Protein AF-A0A1M6LYJ9-F1 (afdb_monomer_lite)

Foldseek 3Di:
DDDDDDDDDDDDDDDDDPCPPPPDDDPQAQAPHDLVRLCVQCVVLCPPQPVVDLVSNQVSLQVSCQVPVNNCRSFHDPPAQHGNDQARDDPPYTDARWDQAQVRGIHGPVPFPDADDFDFFAPVQKDFDWDDPPDPCQVVLQVLLVQLVVLVVVLVVLVVVLVVVCVVPVNPCVPPSNVVSVVVNVVSVVSNVVSFLVSQLSLCQVCVQVCAVQADWGWTWDQDPVGDTDTDIDGHFHFDDGFPVVLAPLDDPDDLLAFSTKTAGPVLFIETEHTGAAPPDAWGKDWDDHDPGIHIHTQLELVSLVNSLVSLLVSQVVDPCVVVDDDPPPHDYSNNVSVSNVVLCVVPVVSYWYKYWYFDADPVSGTTGIMIGTTDHPDDDPDD

pLDDT: mean 85.47, std 16.88, range [29.8, 98.5]

Secondary structure (DSSP, 8-state):
----------PPPP---------S---SSSTT--HHHHHHHHHHHHTT--TTSHHHHHHHHHHHHHH-HHHHHHHB-TTT--BS-TT-EETTEEPPPEEE-TTS-EEETTTSPPPPPPEESSTTSEEEEEPPTT-TTHHHHHHHHHHHHHHHHHHHHHHHHHHHHHHHTTT-TTSHHHHHHHHHHHHHHHHHHHHHHHHHHHHHHHHHHHHSBS--EEEEEEE-TTS-EEEEEEEPPBB-SS-SGGG-TT--SSSTTS-SEEEEBTTS-EEEEEEES-TTPPPPEEEES-GGG-EEEETTSHHHHHHHHHHHHHHHHT-GGGGTSPTTS----HHHHHHHHHHHHHH-GGGEEEEEEEEEE-TTSSEEEEEEEEEE-SPPPP--

Radius of gyration: 28.2 Å; chains: 1; bounding box: 61×50×129 Å

Organism: NCBI:txid758803

InterPro domains:
  IPR049762 Polymorphic Nuclease effector domain [cd20739] (193-359)

Structure (mmCIF, N/CA/C/O backbone):
data_AF-A0A1M6LYJ9-F1
#
_entry.id   AF-A0A1M6LYJ9-F1
#
loop_
_atom_site.group_PDB
_atom_site.id
_atom_site.type_symbol
_atom_site.label_atom_id
_atom_site.label_alt_id
_atom_site.label_comp_id
_atom_site.label_asym_id
_atom_site.label_entity_id
_atom_site.label_seq_id
_atom_site.pdbx_PDB_ins_code
_atom_site.Cartn_x
_atom_site.Cartn_y
_atom_site.Cartn_z
_atom_site.occupancy
_atom_site.B_iso_or_equiv
_atom_site.auth_seq_id
_atom_site.auth_comp_id
_atom_site.auth_asym_id
_atom_site.auth_atom_id
_atom_site.pdbx_PDB_model_num
ATOM 1 N N . MET A 1 1 ? 6.926 -8.344 -94.605 1.00 39.84 1 MET A N 1
ATOM 2 C CA . MET A 1 1 ? 8.228 -9.040 -94.675 1.00 39.84 1 MET A CA 1
ATOM 3 C C . MET A 1 1 ? 8.864 -8.957 -93.295 1.00 39.84 1 MET A C 1
ATOM 5 O O . MET A 1 1 ? 8.945 -7.856 -92.773 1.00 39.84 1 MET A O 1
ATOM 9 N N . SER A 1 2 ? 9.263 -10.097 -92.735 1.00 48.41 2 SER A N 1
ATOM 10 C CA . SER A 1 2 ? 10.195 -10.261 -91.593 1.00 48.41 2 SER A CA 1
ATOM 11 C C . SER A 1 2 ? 11.446 -10.998 -92.142 1.00 48.41 2 SER A C 1
ATOM 13 O O . SER A 1 2 ? 11.318 -11.487 -93.273 1.00 48.41 2 SER A O 1
ATOM 15 N N . PRO A 1 3 ? 12.618 -11.135 -91.463 1.00 50.41 3 PRO A N 1
ATOM 16 C CA . PRO A 1 3 ? 12.962 -10.987 -90.029 1.00 50.41 3 PRO A CA 1
ATOM 17 C C . PRO A 1 3 ? 13.925 -9.777 -89.776 1.00 50.41 3 PRO A C 1
ATOM 19 O O . PRO A 1 3 ? 13.928 -8.874 -90.605 1.00 50.41 3 PRO A O 1
ATOM 22 N N . GLY A 1 4 ? 14.701 -9.614 -88.685 1.00 34.16 4 GLY A N 1
ATOM 23 C CA . GLY A 1 4 ? 15.111 -10.561 -87.629 1.00 34.16 4 GLY A CA 1
ATOM 24 C C . GLY A 1 4 ? 15.734 -9.948 -86.344 1.00 34.16 4 GLY A C 1
ATOM 25 O O . GLY A 1 4 ? 15.145 -8.999 -85.834 1.00 34.16 4 GLY A O 1
ATOM 26 N N . PRO A 1 5 ? 16.812 -10.530 -85.755 1.00 53.31 5 PRO A N 1
ATOM 27 C CA . PRO A 1 5 ? 17.154 -10.379 -84.318 1.00 53.31 5 PRO A CA 1
ATOM 28 C C . PRO A 1 5 ? 18.251 -9.302 -84.045 1.00 53.31 5 PRO A C 1
ATOM 30 O O . PRO A 1 5 ? 18.647 -8.630 -84.993 1.00 53.31 5 PRO A O 1
ATOM 33 N N . VAL A 1 6 ? 18.763 -9.008 -82.828 1.00 35.06 6 VAL A N 1
ATOM 34 C CA . VAL A 1 6 ? 19.264 -9.874 -81.719 1.00 35.06 6 VAL A CA 1
ATOM 35 C C . VAL A 1 6 ? 19.400 -9.131 -80.358 1.00 35.06 6 VAL A C 1
ATOM 37 O O . VAL A 1 6 ? 19.472 -7.908 -80.358 1.00 35.06 6 VAL A O 1
ATOM 40 N N . ASP A 1 7 ? 19.526 -9.910 -79.263 1.00 32.53 7 ASP A N 1
ATOM 41 C CA . ASP A 1 7 ? 20.160 -9.634 -77.937 1.00 32.53 7 ASP A CA 1
ATOM 42 C C . ASP A 1 7 ? 19.644 -8.475 -77.029 1.00 32.53 7 ASP A C 1
ATOM 44 O O . ASP A 1 7 ? 19.088 -7.490 -77.495 1.00 32.53 7 ASP A O 1
ATOM 48 N N . GLY A 1 8 ? 19.779 -8.491 -75.687 1.00 31.22 8 GLY A N 1
ATOM 49 C CA . GLY A 1 8 ? 20.230 -9.554 -74.767 1.00 31.22 8 GLY A CA 1
ATOM 50 C C . GLY A 1 8 ? 20.820 -9.050 -73.421 1.00 31.22 8 GLY A C 1
ATOM 51 O O . GLY A 1 8 ? 22.020 -8.819 -73.357 1.00 31.22 8 GLY A O 1
ATOM 52 N N . ALA A 1 9 ? 20.009 -9.006 -72.342 1.00 32.09 9 ALA A N 1
ATOM 53 C CA . ALA A 1 9 ? 20.392 -8.825 -70.910 1.00 32.09 9 ALA A CA 1
ATOM 54 C C . ALA A 1 9 ? 21.101 -7.497 -70.489 1.00 32.09 9 ALA A C 1
ATOM 56 O O . ALA A 1 9 ? 21.487 -6.712 -71.350 1.00 32.09 9 ALA A O 1
ATOM 57 N N . PRO A 1 10 ? 21.351 -7.236 -69.179 1.00 36.75 10 PRO A N 1
ATOM 58 C CA . PRO A 1 10 ? 20.567 -7.511 -67.960 1.00 36.75 10 PRO A CA 1
ATOM 59 C C . PRO A 1 10 ? 20.130 -6.208 -67.229 1.00 36.75 10 PRO A C 1
ATOM 61 O O . PRO A 1 10 ? 20.580 -5.113 -67.558 1.00 36.75 10 PRO A O 1
ATOM 64 N N . ALA A 1 11 ? 19.291 -6.312 -66.189 1.00 35.59 11 ALA A N 1
ATOM 65 C CA . ALA A 1 11 ? 18.981 -5.176 -65.307 1.00 35.59 11 ALA A CA 1
ATOM 66 C C . ALA A 1 11 ? 20.111 -4.931 -64.276 1.00 35.59 11 ALA A C 1
ATOM 68 O O . ALA A 1 11 ? 20.670 -5.909 -63.769 1.00 35.59 11 ALA A O 1
ATOM 69 N N . PRO A 1 12 ? 20.456 -3.671 -63.941 1.00 34.25 12 PRO A N 1
ATOM 70 C CA . PRO A 1 12 ? 21.430 -3.366 -62.897 1.00 34.25 12 PRO A CA 1
ATOM 71 C C . PRO A 1 12 ? 20.821 -3.525 -61.498 1.00 34.25 12 PRO A C 1
ATOM 73 O O . PRO A 1 12 ? 19.640 -3.253 -61.290 1.00 34.25 12 PRO A O 1
ATOM 76 N N . ALA A 1 13 ? 21.650 -3.923 -60.535 1.00 34.81 13 ALA A N 1
ATOM 77 C CA . ALA A 1 13 ? 21.296 -3.879 -59.123 1.00 34.81 13 ALA A CA 1
ATOM 78 C C . ALA A 1 13 ? 21.374 -2.437 -58.597 1.00 34.81 13 ALA A C 1
ATOM 80 O O . ALA A 1 13 ? 22.386 -1.765 -58.813 1.00 34.81 13 ALA A O 1
ATOM 81 N N . ASP A 1 14 ? 20.358 -2.003 -57.851 1.00 33.50 14 ASP A N 1
ATOM 82 C CA . ASP A 1 14 ? 20.594 -1.113 -56.715 1.00 33.50 14 ASP A CA 1
ATOM 83 C C . ASP A 1 14 ? 20.832 -1.989 -55.461 1.00 33.50 14 ASP A C 1
ATOM 85 O O . ASP A 1 14 ? 20.431 -3.152 -55.414 1.00 33.50 14 ASP A O 1
ATOM 89 N N . GLY A 1 15 ? 21.589 -1.550 -54.460 1.00 29.80 15 GLY A N 1
ATOM 90 C CA . GLY A 1 15 ? 22.169 -0.215 -54.302 1.00 29.80 15 GLY A CA 1
ATOM 91 C C . GLY A 1 15 ? 21.815 0.353 -52.939 1.00 29.80 15 GLY A C 1
ATOM 92 O O . GLY A 1 15 ? 21.165 1.387 -52.842 1.00 29.80 15 GLY A O 1
ATOM 93 N N . SER A 1 16 ? 22.253 -0.352 -51.894 1.00 35.88 16 SER A N 1
ATOM 94 C CA . SER A 1 16 ? 22.090 0.021 -50.489 1.00 35.88 16 SER A CA 1
ATOM 95 C C . SER A 1 16 ? 22.296 1.516 -50.242 1.00 35.88 16 SER A C 1
ATOM 97 O O . SER A 1 16 ? 23.393 2.027 -50.481 1.00 35.88 16 SER A O 1
ATOM 99 N N . ASN A 1 17 ? 21.296 2.185 -49.668 1.00 30.20 17 ASN A N 1
ATOM 100 C CA . ASN A 1 17 ? 21.504 3.482 -49.037 1.00 30.20 17 ASN A CA 1
ATOM 101 C C . ASN A 1 17 ? 20.705 3.582 -47.731 1.00 30.20 17 ASN A C 1
ATOM 103 O O . ASN A 1 17 ? 19.520 3.910 -47.716 1.00 30.20 17 ASN A O 1
ATOM 107 N N . THR A 1 18 ? 21.370 3.260 -46.623 1.00 38.78 18 THR A N 1
ATOM 108 C CA . THR A 1 18 ? 20.886 3.533 -45.268 1.00 38.78 18 THR A CA 1
ATOM 109 C C . THR A 1 18 ? 21.086 5.015 -44.969 1.00 38.78 18 THR A C 1
ATOM 111 O O . THR A 1 18 ? 22.150 5.411 -44.498 1.00 38.78 18 THR A O 1
ATOM 114 N N . ASP A 1 19 ? 20.071 5.829 -45.251 1.00 32.31 19 ASP A N 1
ATOM 115 C CA . ASP A 1 19 ? 20.064 7.257 -44.923 1.00 32.31 19 ASP A CA 1
ATOM 116 C C . ASP A 1 19 ? 18.793 7.615 -44.140 1.00 32.31 19 ASP A C 1
ATOM 118 O O . ASP A 1 19 ? 17.862 8.258 -44.628 1.00 32.31 19 ASP A O 1
ATOM 122 N N . SER A 1 20 ? 18.728 7.135 -42.894 1.00 37.78 20 SER A N 1
ATOM 123 C CA . SER A 1 20 ? 17.759 7.613 -41.908 1.00 37.78 20 SER A CA 1
ATOM 124 C C . SER A 1 20 ? 18.205 8.990 -41.412 1.00 37.78 20 SER A C 1
ATOM 126 O O . SER A 1 20 ? 18.775 9.118 -40.325 1.00 37.78 20 SER A O 1
ATOM 128 N N . GLY A 1 21 ? 17.986 10.007 -42.247 1.00 30.83 21 GLY A N 1
ATOM 129 C CA . GLY A 1 21 ? 18.360 11.393 -41.988 1.00 30.83 21 GLY A CA 1
ATOM 130 C C . GLY A 1 21 ? 17.771 11.912 -40.677 1.00 30.83 21 GLY A C 1
ATOM 131 O O . GLY A 1 21 ? 16.614 12.325 -40.615 1.00 30.83 21 GLY A O 1
ATOM 132 N N . TRP A 1 22 ? 18.584 11.908 -39.621 1.00 34.28 22 TRP A N 1
ATOM 133 C CA . TRP A 1 22 ? 18.224 12.417 -38.302 1.00 34.28 22 TRP A CA 1
ATOM 134 C C . TRP A 1 22 ? 18.196 13.951 -38.333 1.00 34.28 22 TRP A C 1
ATOM 136 O O . TRP A 1 22 ? 19.213 14.622 -38.142 1.00 34.28 22 TRP A O 1
ATOM 146 N N . THR A 1 23 ? 17.025 14.522 -38.626 1.00 37.47 23 THR A N 1
ATOM 147 C CA . THR A 1 23 ? 16.828 15.972 -38.752 1.00 37.47 23 THR A CA 1
ATOM 148 C C . THR A 1 23 ? 16.754 16.666 -37.391 1.00 37.47 23 THR A C 1
ATOM 150 O O . THR A 1 23 ? 15.687 17.077 -36.945 1.00 37.47 23 THR A O 1
ATOM 153 N N . GLY A 1 24 ? 17.917 16.813 -36.760 1.00 44.97 24 GLY A N 1
ATOM 154 C CA . GLY A 1 24 ? 18.304 17.978 -35.963 1.00 44.97 24 GLY A CA 1
ATOM 155 C C . GLY A 1 24 ? 17.305 18.571 -34.963 1.00 44.97 24 GLY A C 1
ATOM 156 O O . GLY A 1 24 ? 16.885 19.706 -35.140 1.00 44.97 24 GLY A O 1
ATOM 157 N N . GLU A 1 25 ? 17.111 17.902 -33.830 1.00 36.41 25 GLU A N 1
ATOM 158 C CA . GLU A 1 25 ? 17.344 18.516 -32.513 1.00 36.41 25 GLU A CA 1
ATOM 159 C C . GLU A 1 25 ? 17.826 17.409 -31.562 1.00 36.41 25 GLU A C 1
ATOM 161 O O . GLU A 1 25 ? 17.274 16.308 -31.561 1.00 36.41 25 GLU A O 1
ATOM 166 N N . ARG A 1 26 ? 18.881 17.653 -30.764 1.00 43.56 26 ARG A N 1
ATOM 167 C CA . ARG A 1 26 ? 19.238 16.702 -29.696 1.00 43.56 26 ARG A CA 1
ATOM 168 C C . ARG A 1 26 ? 18.102 16.719 -28.665 1.00 43.56 26 ARG A C 1
ATOM 170 O O . ARG A 1 26 ? 17.799 17.811 -28.177 1.00 43.56 26 ARG A O 1
ATOM 177 N N . PRO A 1 27 ? 17.497 15.569 -28.312 1.00 49.34 27 PRO A N 1
ATOM 178 C CA . PRO A 1 27 ? 16.529 15.527 -27.225 1.00 49.34 27 PRO A CA 1
ATOM 179 C C . PRO A 1 27 ? 17.189 16.055 -25.950 1.00 49.34 27 PRO A C 1
ATOM 181 O O . PRO A 1 27 ? 18.336 15.729 -25.643 1.00 49.34 27 PRO A O 1
ATOM 184 N N . LYS A 1 28 ? 16.477 16.946 -25.256 1.00 61.50 28 LYS A N 1
ATOM 185 C CA . LYS A 1 28 ? 17.015 17.725 -24.128 1.00 61.50 28 LYS A CA 1
ATOM 186 C C . LYS A 1 28 ? 17.051 16.936 -22.813 1.00 61.50 28 LYS A C 1
ATOM 188 O O . LYS A 1 28 ? 17.579 17.441 -21.835 1.00 61.50 28 LYS A O 1
ATOM 193 N N . ASN A 1 29 ? 16.478 15.735 -22.794 1.00 73.44 29 ASN A N 1
ATOM 194 C CA . ASN A 1 29 ? 16.389 14.834 -21.649 1.00 73.44 29 ASN A CA 1
ATOM 195 C C . ASN A 1 29 ? 16.351 13.367 -22.126 1.00 73.44 29 ASN A C 1
ATOM 197 O O . ASN A 1 29 ? 16.343 13.090 -23.327 1.00 73.44 29 ASN A O 1
ATOM 201 N N . GLY A 1 30 ? 16.317 12.423 -21.184 1.00 74.44 30 GLY A N 1
ATOM 202 C CA . GLY A 1 30 ? 16.333 10.981 -21.447 1.00 74.44 30 GLY A CA 1
ATOM 203 C C . GLY A 1 30 ? 15.034 10.355 -21.966 1.00 74.44 30 GLY A C 1
ATOM 204 O O . GLY A 1 30 ? 14.976 9.126 -22.095 1.00 74.44 30 GLY A O 1
ATOM 205 N N . TYR A 1 31 ? 13.990 11.147 -22.236 1.00 78.56 31 TYR A N 1
ATOM 206 C CA . TYR A 1 31 ? 12.681 10.637 -22.648 1.00 78.56 31 TYR A CA 1
ATOM 207 C C . TYR A 1 31 ? 12.724 10.014 -24.050 1.00 78.56 31 TYR A C 1
ATOM 209 O O . TYR A 1 31 ? 13.214 10.623 -24.997 1.00 78.56 31 TYR A O 1
ATOM 217 N N . GLY A 1 32 ? 12.190 8.796 -24.183 1.00 73.69 32 GLY A N 1
ATOM 218 C CA . GLY A 1 32 ? 12.145 8.064 -25.455 1.00 73.69 32 GLY A CA 1
ATOM 219 C C . GLY A 1 32 ? 13.502 7.568 -25.973 1.00 73.69 32 GLY A C 1
ATOM 220 O O . GLY A 1 32 ? 13.557 7.020 -27.068 1.00 73.69 32 GLY A O 1
ATOM 221 N N . LEU A 1 33 ? 14.587 7.746 -25.210 1.00 82.69 33 LEU A N 1
ATOM 222 C CA . LEU A 1 33 ? 15.904 7.205 -25.547 1.00 82.69 33 LEU A CA 1
ATOM 223 C C . LEU A 1 33 ? 16.028 5.724 -25.161 1.00 82.69 33 LEU A C 1
ATOM 225 O O . LEU A 1 33 ? 15.329 5.247 -24.261 1.00 82.69 33 LEU A O 1
ATOM 229 N N . SER A 1 34 ? 16.981 5.018 -25.766 1.00 84.00 34 SER A N 1
ATOM 230 C CA . SER A 1 34 ? 17.468 3.743 -25.232 1.00 84.00 34 SER A CA 1
ATOM 231 C C . SER A 1 34 ? 18.486 3.919 -24.103 1.00 84.00 34 SER A C 1
ATOM 233 O O . SER A 1 34 ? 18.966 5.028 -23.846 1.00 84.00 34 SER A O 1
ATOM 235 N N . ASN A 1 35 ? 18.844 2.822 -23.424 1.00 88.44 35 ASN A N 1
ATOM 236 C CA . ASN A 1 35 ? 19.903 2.854 -22.415 1.00 88.44 35 ASN A CA 1
ATOM 237 C C . ASN A 1 35 ? 21.251 3.261 -23.037 1.00 88.44 35 ASN A C 1
ATOM 239 O O . ASN A 1 35 ? 21.932 4.120 -22.484 1.00 88.44 35 ASN A O 1
ATOM 243 N N . GLU A 1 36 ? 21.616 2.736 -24.216 1.00 86.50 36 GLU A N 1
ATOM 244 C CA . GLU A 1 36 ? 22.877 3.119 -24.872 1.00 86.50 36 GLU A CA 1
ATOM 245 C C . GLU A 1 36 ? 22.890 4.611 -25.236 1.00 86.50 36 GLU A C 1
ATOM 247 O O . GLU A 1 36 ? 23.886 5.305 -25.027 1.00 86.50 36 GLU A O 1
ATOM 252 N N . GLN A 1 37 ? 21.761 5.144 -25.714 1.00 88.12 37 GLN A N 1
ATOM 253 C CA . GLN A 1 37 ? 21.613 6.567 -26.015 1.00 88.12 37 GLN A CA 1
ATOM 254 C C . GLN A 1 37 ? 21.705 7.447 -24.758 1.00 88.12 37 GLN A C 1
ATOM 256 O O . GLN A 1 37 ? 22.368 8.485 -24.806 1.00 88.12 37 GLN A O 1
ATOM 261 N N . ARG A 1 38 ? 21.107 7.030 -23.629 1.00 93.00 38 ARG A N 1
ATOM 262 C CA . ARG A 1 38 ? 21.256 7.709 -22.327 1.00 93.00 38 ARG A CA 1
ATOM 263 C C . ARG A 1 38 ? 22.704 7.676 -21.837 1.00 93.00 38 ARG A C 1
ATOM 265 O O . ARG A 1 38 ? 23.258 8.726 -21.530 1.00 93.00 38 ARG A O 1
ATOM 272 N N . VAL A 1 39 ? 23.356 6.513 -21.844 1.00 93.06 39 VAL A N 1
ATOM 273 C CA . VAL A 1 39 ? 24.774 6.374 -21.464 1.00 93.06 39 VAL A CA 1
ATOM 274 C C . VAL A 1 39 ? 25.677 7.233 -22.356 1.00 93.06 39 VAL A C 1
ATOM 276 O O . VAL A 1 39 ? 26.556 7.922 -21.848 1.00 93.06 39 VAL A O 1
ATOM 279 N N . ARG A 1 40 ? 25.424 7.284 -23.669 1.00 91.94 40 ARG A N 1
ATOM 280 C CA . ARG A 1 40 ? 26.175 8.123 -24.620 1.00 91.94 40 ARG A CA 1
ATOM 281 C C . ARG A 1 40 ? 25.945 9.625 -24.411 1.00 91.94 40 ARG A C 1
ATOM 283 O O . ARG A 1 40 ? 26.869 10.408 -24.619 1.00 91.94 40 ARG A O 1
ATOM 290 N N . LEU A 1 41 ? 24.739 10.038 -24.013 1.00 91.56 41 LEU A N 1
ATOM 291 C CA . LEU A 1 41 ? 24.442 11.424 -23.627 1.00 91.56 41 LEU A CA 1
ATOM 292 C C . LEU A 1 41 ? 25.160 11.798 -22.319 1.00 91.56 41 LEU A C 1
ATOM 294 O O . LEU A 1 41 ? 25.689 12.902 -22.200 1.00 91.56 41 LEU A O 1
ATOM 298 N N . ALA A 1 42 ? 25.225 10.852 -21.382 1.00 94.69 42 ALA A N 1
ATOM 299 C CA . ALA A 1 42 ? 25.859 10.996 -20.081 1.00 94.69 42 ALA A CA 1
ATOM 300 C C . ALA A 1 42 ? 27.395 10.842 -20.083 1.00 94.69 42 ALA A C 1
ATOM 302 O O . ALA A 1 42 ? 28.022 11.274 -19.117 1.00 94.69 42 ALA A O 1
ATOM 303 N N . ASP A 1 43 ? 28.014 10.277 -21.131 1.00 94.44 43 ASP A N 1
ATOM 304 C CA . ASP A 1 43 ? 29.459 9.971 -21.213 1.00 94.44 43 ASP A CA 1
ATOM 305 C C . ASP A 1 43 ? 30.392 11.041 -20.605 1.00 94.44 43 ASP A C 1
ATOM 307 O O . ASP A 1 43 ? 31.253 10.659 -19.810 1.00 94.44 43 ASP A O 1
ATOM 311 N N . PRO A 1 44 ? 30.228 12.360 -20.862 1.00 94.94 44 PRO A N 1
ATOM 312 C CA . PRO A 1 44 ? 31.103 13.383 -20.283 1.00 94.94 44 PRO A CA 1
ATOM 313 C C . PRO A 1 44 ? 31.173 13.365 -18.749 1.00 94.94 44 PRO A C 1
ATOM 315 O O . PRO A 1 44 ? 32.201 13.737 -18.188 1.00 94.94 44 PRO A O 1
ATOM 318 N N . TYR A 1 45 ? 30.102 12.919 -18.088 1.00 94.88 45 TYR A N 1
ATOM 319 C CA . TYR A 1 45 ? 29.943 12.875 -16.634 1.00 94.88 45 TYR A CA 1
ATOM 320 C C . TYR A 1 45 ? 30.183 11.472 -16.042 1.00 94.88 45 TYR A C 1
ATOM 322 O O . TYR A 1 45 ? 30.354 11.347 -14.831 1.00 94.88 45 TYR A O 1
ATOM 330 N N . LEU A 1 46 ? 30.205 10.415 -16.867 1.00 93.50 46 LEU A N 1
ATOM 331 C CA . LEU A 1 46 ? 30.375 9.015 -16.432 1.00 93.50 46 LEU A CA 1
ATOM 332 C C . LEU A 1 46 ? 31.830 8.514 -16.483 1.00 93.50 46 LEU A C 1
ATOM 334 O O . LEU A 1 46 ? 32.119 7.409 -16.023 1.00 93.50 46 LEU A O 1
ATOM 338 N N . ARG A 1 47 ? 32.754 9.303 -17.044 1.00 89.88 47 ARG A N 1
ATOM 339 C CA . ARG A 1 47 ? 34.180 8.945 -17.145 1.00 89.88 47 ARG A CA 1
ATOM 340 C C . ARG A 1 47 ? 34.799 8.708 -15.777 1.00 89.88 47 ARG A C 1
ATOM 342 O O . ARG A 1 47 ? 34.552 9.463 -14.842 1.00 89.88 47 ARG A O 1
ATOM 349 N N . ASP A 1 48 ? 35.620 7.669 -15.687 1.00 90.94 48 ASP A N 1
ATOM 350 C CA . ASP A 1 48 ? 36.329 7.289 -14.464 1.00 90.94 48 ASP A CA 1
ATOM 351 C C . ASP A 1 48 ? 35.394 6.991 -13.272 1.00 90.94 48 ASP A C 1
ATOM 353 O O . ASP A 1 48 ? 35.772 7.217 -12.126 1.00 90.94 48 ASP A O 1
ATOM 357 N N . LEU A 1 49 ? 34.163 6.519 -13.533 1.00 92.19 49 LEU A N 1
ATOM 358 C CA . LEU A 1 49 ? 33.262 5.989 -12.500 1.00 92.19 49 LEU A CA 1
ATOM 359 C C . LEU A 1 49 ? 33.931 4.846 -11.718 1.00 92.19 49 LEU A C 1
ATOM 361 O O . LEU A 1 49 ? 34.512 3.939 -12.323 1.00 92.19 49 LEU A O 1
ATOM 365 N N . ASP A 1 50 ? 33.792 4.831 -10.390 1.00 92.88 50 ASP A N 1
ATOM 366 C CA . ASP A 1 50 ? 34.267 3.708 -9.572 1.00 92.88 50 ASP A CA 1
ATOM 367 C C . ASP A 1 50 ? 33.356 2.473 -9.702 1.00 92.88 50 ASP A C 1
ATOM 369 O O . ASP A 1 50 ? 32.439 2.228 -8.916 1.00 92.88 50 ASP A O 1
ATOM 373 N N . MET A 1 51 ? 33.661 1.652 -10.704 1.00 91.38 51 MET A N 1
ATOM 374 C CA . MET A 1 51 ? 32.977 0.390 -10.997 1.00 91.38 51 MET A CA 1
ATOM 375 C C . MET A 1 51 ? 33.483 -0.798 -10.149 1.00 91.38 51 MET A C 1
ATOM 377 O O . MET A 1 51 ? 33.117 -1.938 -10.430 1.00 91.38 51 MET A O 1
ATOM 381 N N . CYS A 1 52 ? 34.330 -0.596 -9.127 1.00 90.94 52 CYS A N 1
ATOM 382 C CA . CYS A 1 52 ? 34.960 -1.710 -8.395 1.00 90.94 52 CYS A CA 1
ATOM 383 C C . CYS A 1 52 ? 33.974 -2.546 -7.561 1.00 90.94 52 CYS A C 1
ATOM 385 O O . CYS A 1 52 ? 34.273 -3.684 -7.197 1.00 90.94 52 CYS A O 1
ATOM 387 N N . SER A 1 53 ? 32.817 -1.982 -7.214 1.00 92.94 53 SER A N 1
ATOM 388 C CA . SER A 1 53 ? 31.689 -2.709 -6.634 1.00 92.94 53 SER A CA 1
ATOM 389 C C . SER A 1 53 ? 30.393 -1.935 -6.859 1.00 92.94 53 SER A C 1
ATOM 391 O O . SER A 1 53 ? 30.421 -0.711 -6.976 1.00 92.94 53 SER A O 1
ATOM 393 N N . GLY A 1 54 ? 29.242 -2.609 -6.792 1.00 87.06 54 GLY A N 1
ATOM 394 C CA . GLY A 1 54 ? 27.941 -1.933 -6.881 1.00 87.06 54 GLY A CA 1
ATOM 395 C C . GLY A 1 54 ? 27.724 -0.859 -5.806 1.00 87.06 54 GLY A C 1
ATOM 396 O O . GLY A 1 54 ? 27.005 0.104 -6.047 1.00 87.06 54 GLY A O 1
ATOM 397 N N . ARG A 1 55 ? 28.383 -0.967 -4.640 1.00 89.44 55 ARG A N 1
ATOM 398 C CA . ARG A 1 55 ? 28.350 0.080 -3.607 1.00 89.44 55 ARG A CA 1
ATOM 399 C C . ARG A 1 55 ? 29.158 1.311 -4.021 1.00 89.44 55 ARG A C 1
ATOM 401 O O . ARG A 1 55 ? 28.690 2.426 -3.816 1.00 89.44 55 ARG A O 1
ATOM 408 N N . ASN A 1 56 ? 30.352 1.108 -4.575 1.00 91.50 56 ASN A N 1
ATOM 409 C CA . ASN A 1 56 ? 31.204 2.205 -5.030 1.00 91.50 56 ASN A CA 1
ATOM 410 C C . ASN A 1 56 ? 30.562 2.922 -6.221 1.00 91.50 56 ASN A C 1
ATOM 412 O O . ASN A 1 56 ? 30.482 4.147 -6.212 1.00 91.50 56 ASN A O 1
ATOM 416 N N . PHE A 1 57 ? 30.006 2.153 -7.164 1.00 95.12 57 PHE A N 1
ATOM 417 C CA . PHE A 1 57 ? 29.268 2.685 -8.303 1.00 95.12 57 PHE A CA 1
ATOM 418 C C . PHE A 1 57 ? 28.107 3.568 -7.846 1.00 95.12 57 PHE A C 1
ATOM 420 O O . PHE A 1 57 ? 27.995 4.697 -8.308 1.00 95.12 57 PHE A O 1
ATOM 427 N N . VAL A 1 58 ? 27.266 3.091 -6.917 1.00 93.06 58 VAL A N 1
ATOM 428 C CA . VAL A 1 58 ? 26.146 3.892 -6.400 1.00 93.06 58 VAL A CA 1
ATOM 429 C C . VAL A 1 58 ? 26.649 5.170 -5.728 1.00 93.06 58 VAL A C 1
ATOM 431 O O . VAL A 1 58 ? 26.100 6.230 -6.007 1.00 93.06 58 VAL A O 1
ATOM 434 N N . GLN A 1 59 ? 27.700 5.103 -4.905 1.00 92.38 59 GLN A N 1
ATOM 435 C CA . GLN A 1 59 ? 28.263 6.286 -4.245 1.00 92.38 59 GLN A CA 1
ATOM 436 C C . GLN A 1 59 ? 28.754 7.332 -5.262 1.00 92.38 59 GLN A C 1
ATOM 438 O O . GLN A 1 59 ? 28.254 8.453 -5.266 1.00 92.38 59 GLN A O 1
ATOM 443 N N . ASP A 1 60 ? 29.669 6.958 -6.161 1.00 95.56 60 ASP A N 1
ATOM 444 C CA . ASP A 1 60 ? 30.270 7.882 -7.135 1.00 95.56 60 ASP A CA 1
ATOM 445 C C . ASP A 1 60 ? 29.235 8.386 -8.162 1.00 95.56 60 ASP A C 1
ATOM 447 O O . ASP A 1 60 ? 29.184 9.571 -8.494 1.00 95.56 60 ASP A O 1
ATOM 451 N N . PHE A 1 61 ? 28.312 7.524 -8.604 1.00 96.06 61 PHE A N 1
ATOM 452 C CA . PHE A 1 61 ? 27.200 7.939 -9.460 1.00 96.06 61 PHE A CA 1
ATOM 453 C C . PHE A 1 61 ? 26.282 8.954 -8.762 1.00 96.06 61 PHE A C 1
ATOM 455 O O . PHE A 1 61 ? 25.883 9.938 -9.386 1.00 96.06 61 PHE A O 1
ATOM 462 N N . MET A 1 62 ? 25.964 8.769 -7.475 1.00 95.38 62 MET A N 1
ATOM 463 C CA . MET A 1 62 ? 25.156 9.740 -6.731 1.00 95.38 62 MET A CA 1
ATOM 464 C C . MET A 1 62 ? 25.900 11.052 -6.481 1.00 95.38 62 MET A C 1
ATOM 466 O O . MET A 1 62 ? 25.295 12.118 -6.604 1.00 95.38 62 MET A O 1
ATOM 470 N N . ASP A 1 63 ? 27.200 11.005 -6.194 1.00 94.56 63 ASP A N 1
ATOM 471 C CA . ASP A 1 63 ? 28.025 12.208 -6.072 1.00 94.56 63 ASP A CA 1
ATOM 472 C C . ASP A 1 63 ? 28.029 12.995 -7.397 1.00 94.56 63 ASP A C 1
ATOM 474 O O . ASP A 1 63 ? 27.879 14.219 -7.398 1.00 94.56 63 ASP A O 1
ATOM 478 N N . ARG A 1 64 ? 28.065 12.312 -8.548 1.00 95.62 64 ARG A N 1
ATOM 479 C CA . ARG A 1 64 ? 27.954 12.943 -9.876 1.00 95.62 64 ARG A CA 1
ATOM 480 C C . ARG A 1 64 ? 26.561 13.493 -10.170 1.00 95.62 64 ARG A C 1
ATOM 482 O O . ARG A 1 64 ? 26.479 14.627 -10.624 1.00 95.62 64 ARG A O 1
ATOM 489 N N . VAL A 1 65 ? 25.477 12.768 -9.875 1.00 94.56 65 VAL A N 1
ATOM 490 C CA . VAL A 1 65 ? 24.091 13.270 -10.046 1.00 94.56 65 VAL A CA 1
ATOM 491 C C . VAL A 1 65 ? 23.865 14.576 -9.275 1.00 94.56 65 VAL A C 1
ATOM 493 O O . VAL A 1 65 ? 23.173 15.466 -9.761 1.00 94.56 65 VAL A O 1
ATOM 496 N N . ASN A 1 66 ? 24.483 14.723 -8.101 1.00 93.75 66 ASN A N 1
ATOM 497 C CA . ASN A 1 66 ? 24.396 15.944 -7.298 1.00 93.75 66 ASN A CA 1
ATOM 498 C C . ASN A 1 66 ? 25.216 17.125 -7.838 1.00 93.75 66 ASN A C 1
ATOM 500 O O . ASN A 1 66 ? 24.879 18.272 -7.555 1.00 93.75 66 ASN A O 1
ATOM 504 N N . ASN A 1 67 ? 26.276 16.863 -8.606 1.00 95.00 67 ASN A N 1
ATOM 505 C CA . ASN A 1 67 ? 27.136 17.897 -9.194 1.00 95.00 67 ASN A CA 1
ATOM 506 C C . ASN A 1 67 ? 26.816 18.190 -10.675 1.00 95.00 67 ASN A C 1
ATOM 508 O O . ASN A 1 67 ? 27.248 19.217 -11.203 1.00 95.00 67 ASN A O 1
ATOM 512 N N . HIS A 1 68 ? 26.057 17.314 -11.338 1.00 94.00 68 HIS A N 1
ATOM 513 C CA . HIS A 1 68 ? 25.733 17.359 -12.764 1.00 94.00 68 HIS A CA 1
ATOM 514 C C . HIS A 1 68 ? 24.238 17.057 -12.978 1.00 94.00 68 HIS A C 1
ATOM 516 O O . HIS A 1 68 ? 23.874 15.896 -13.198 1.00 94.00 68 HIS A O 1
ATOM 522 N N . PRO A 1 69 ? 23.346 18.067 -12.903 1.00 89.00 69 PRO A N 1
ATOM 523 C CA . PRO A 1 69 ? 21.905 17.867 -13.084 1.00 89.00 69 PRO A CA 1
ATOM 524 C C . PRO A 1 69 ? 21.539 17.268 -14.453 1.00 89.00 69 PRO A C 1
ATOM 526 O O . PRO A 1 69 ? 20.503 16.626 -14.581 1.00 89.00 69 PRO A O 1
ATOM 529 N N . GLU A 1 70 ? 22.411 17.363 -15.456 1.00 91.88 70 GLU A N 1
ATOM 530 C CA . GLU A 1 70 ? 22.228 16.708 -16.753 1.00 91.88 70 GLU A CA 1
ATOM 531 C C . GLU A 1 70 ? 22.164 15.170 -16.637 1.00 91.88 70 GLU A C 1
ATOM 533 O O . GLU A 1 70 ? 21.487 14.519 -17.435 1.00 91.88 70 GLU A O 1
ATOM 538 N N . LEU A 1 71 ? 22.802 14.566 -15.622 1.00 92.94 71 LEU A N 1
ATOM 539 C CA . LEU A 1 71 ? 22.635 13.141 -15.304 1.00 92.94 71 LEU A CA 1
ATOM 540 C C . LEU A 1 71 ? 21.242 12.828 -14.752 1.00 92.94 71 LEU A C 1
ATOM 542 O O . LEU A 1 71 ? 20.711 11.745 -15.019 1.00 92.94 71 LEU A O 1
ATOM 546 N N . LEU A 1 72 ? 20.646 13.764 -14.006 1.00 91.56 72 LEU A N 1
ATOM 547 C CA . LEU A 1 72 ? 19.279 13.632 -13.519 1.00 91.56 72 LEU A CA 1
ATOM 548 C C . LEU A 1 72 ? 18.315 13.595 -14.710 1.00 91.56 72 LEU A C 1
ATOM 550 O O . LEU A 1 72 ? 17.596 12.614 -14.867 1.00 91.56 72 LEU A O 1
ATOM 554 N N . ASP A 1 73 ? 18.384 14.586 -15.600 1.00 90.00 73 ASP A N 1
ATOM 555 C CA . ASP A 1 73 ? 17.526 14.670 -16.791 1.00 90.00 73 ASP A CA 1
ATOM 556 C C . ASP A 1 73 ? 17.733 13.489 -17.754 1.00 90.00 73 ASP A C 1
ATOM 558 O O . ASP A 1 73 ? 16.794 13.038 -18.424 1.00 90.00 73 ASP A O 1
ATOM 562 N N . THR A 1 74 ? 18.961 12.963 -17.821 1.00 93.31 74 THR A N 1
ATOM 563 C CA . THR A 1 74 ? 19.315 11.830 -18.684 1.00 93.31 74 THR A CA 1
ATOM 564 C C . THR A 1 74 ? 18.739 10.510 -18.185 1.00 93.31 74 THR A C 1
ATOM 566 O O . THR A 1 74 ? 18.247 9.744 -19.005 1.00 93.31 74 THR A O 1
ATOM 569 N N . PHE A 1 75 ? 18.760 10.216 -16.881 1.00 93.81 75 PHE A N 1
ATOM 570 C CA . PHE A 1 75 ? 18.343 8.904 -16.355 1.00 93.81 75 PHE A CA 1
ATOM 571 C C . PHE A 1 75 ? 17.006 8.904 -15.599 1.00 93.81 75 PHE A C 1
ATOM 573 O O . PHE A 1 75 ? 16.424 7.835 -15.391 1.00 93.81 75 PHE A O 1
ATOM 580 N N . TYR A 1 76 ? 16.481 10.072 -15.227 1.00 93.88 76 TYR A N 1
ATOM 581 C CA . TYR A 1 76 ? 15.314 10.207 -14.360 1.00 93.88 76 TYR A CA 1
ATOM 582 C C . TYR A 1 76 ? 14.266 11.184 -14.899 1.00 93.88 76 TYR A C 1
ATOM 584 O O . TYR A 1 76 ? 14.544 12.145 -15.611 1.00 93.88 76 TYR A O 1
ATOM 592 N N . LYS A 1 77 ? 13.022 10.916 -14.510 1.00 85.44 77 LYS A N 1
ATOM 593 C CA . LYS A 1 77 ? 11.842 11.734 -14.762 1.00 85.44 77 LYS A CA 1
ATOM 594 C C . LYS A 1 77 ? 11.875 12.957 -13.854 1.00 85.44 77 LYS A C 1
ATOM 596 O O . LYS A 1 77 ? 12.038 12.836 -12.634 1.00 85.44 77 LYS A O 1
ATOM 601 N N . GLU A 1 78 ? 11.673 14.119 -14.466 1.00 77.00 78 GLU A N 1
ATOM 602 C CA . GLU A 1 78 ? 11.615 15.407 -13.781 1.00 77.00 78 GLU A CA 1
ATOM 603 C C . GLU A 1 78 ? 10.600 15.380 -12.620 1.00 77.00 78 GLU A C 1
ATOM 605 O O . GLU A 1 78 ? 9.530 14.771 -12.703 1.00 77.00 78 GLU A O 1
ATOM 610 N N . GLY A 1 79 ? 10.958 16.019 -11.505 1.00 65.69 79 GLY A N 1
ATOM 611 C CA . GLY A 1 79 ? 10.071 16.243 -10.361 1.00 65.69 79 GLY A CA 1
ATOM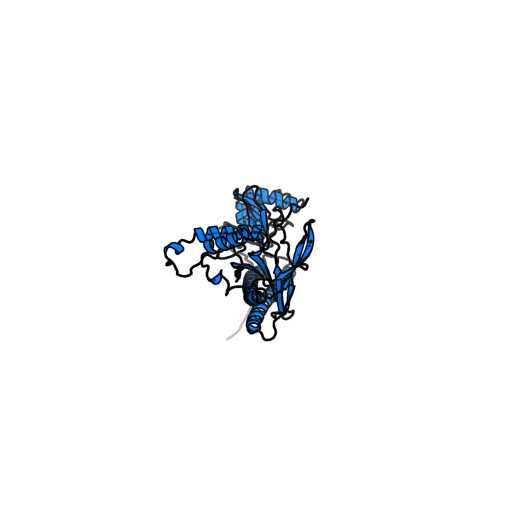 612 C C . GLY A 1 79 ? 9.817 15.057 -9.419 1.00 65.69 79 GLY A C 1
ATOM 613 O O . GLY A 1 79 ? 9.287 15.291 -8.336 1.00 65.69 79 GLY A O 1
ATOM 614 N N . ASN A 1 80 ? 10.176 13.808 -9.759 1.00 70.25 80 ASN A N 1
ATOM 615 C CA . ASN A 1 80 ? 9.924 12.667 -8.855 1.00 70.25 80 ASN A CA 1
ATOM 616 C C . ASN A 1 80 ? 11.044 11.618 -8.715 1.00 70.25 80 ASN A C 1
ATOM 618 O O . ASN A 1 80 ? 10.898 10.699 -7.907 1.00 70.25 80 ASN A O 1
ATOM 622 N N . GLY A 1 81 ? 12.150 11.720 -9.463 1.00 80.50 81 GLY A N 1
ATOM 623 C CA . GLY A 1 81 ? 13.288 10.794 -9.329 1.00 80.50 81 GLY A CA 1
ATOM 624 C C . GLY A 1 81 ? 12.997 9.347 -9.744 1.00 80.50 81 GLY A C 1
ATOM 625 O O . GLY A 1 81 ? 13.772 8.439 -9.435 1.00 80.50 81 GLY A O 1
ATOM 626 N N . SER A 1 82 ? 11.883 9.094 -10.435 1.00 84.31 82 SER A N 1
ATOM 627 C CA . SER A 1 82 ? 11.638 7.804 -11.084 1.00 84.31 82 SER A CA 1
ATOM 628 C C . SER A 1 82 ? 12.564 7.668 -12.282 1.00 84.31 82 SER A C 1
ATOM 630 O O . SER A 1 82 ? 12.728 8.623 -13.028 1.00 84.31 82 SER A O 1
ATOM 632 N N . LYS A 1 83 ? 13.136 6.489 -12.521 1.00 89.06 83 LYS A N 1
ATOM 633 C CA . LYS A 1 83 ? 13.975 6.263 -13.708 1.00 89.06 83 LYS A CA 1
ATOM 634 C C . LYS A 1 83 ? 13.170 6.381 -15.009 1.00 89.06 83 LYS A C 1
ATOM 636 O O . LYS A 1 83 ? 11.959 6.127 -15.002 1.00 89.06 83 LYS A O 1
ATOM 641 N N . TRP A 1 84 ? 13.828 6.714 -16.123 1.00 83.69 84 TRP A N 1
ATOM 642 C CA . TRP A 1 84 ? 13.218 6.586 -17.453 1.00 83.69 84 TRP A CA 1
ATOM 643 C C . TRP A 1 84 ? 12.924 5.117 -17.780 1.00 83.69 84 TRP A C 1
ATOM 645 O O . TRP A 1 84 ? 11.776 4.821 -18.114 1.00 83.69 84 TRP A O 1
ATOM 655 N N . SER A 1 85 ? 13.886 4.206 -17.566 1.00 82.50 85 SER A N 1
ATOM 656 C CA . SER A 1 85 ? 13.665 2.752 -17.587 1.00 82.50 85 SER A CA 1
ATOM 657 C C . SER A 1 85 ? 14.054 2.074 -16.267 1.00 82.50 85 SER A C 1
ATOM 659 O O . SER A 1 85 ? 14.982 2.484 -15.566 1.00 82.50 85 SER A O 1
ATOM 661 N N . ALA A 1 86 ? 13.352 0.993 -15.914 1.00 80.00 86 ALA A N 1
ATOM 662 C CA . ALA A 1 86 ? 13.752 0.113 -14.815 1.00 80.00 86 ALA A CA 1
ATOM 663 C C . ALA A 1 86 ? 15.084 -0.601 -15.109 1.00 80.00 86 ALA A C 1
ATOM 665 O O . ALA A 1 86 ? 15.873 -0.807 -14.181 1.00 80.00 86 ALA A O 1
ATOM 666 N N . ASP A 1 87 ? 15.337 -0.874 -16.389 1.00 81.94 87 ASP A N 1
ATOM 667 C CA . ASP A 1 87 ? 16.387 -1.758 -16.894 1.00 81.94 87 ASP A CA 1
ATOM 668 C C . ASP A 1 87 ? 17.653 -0.989 -17.344 1.00 81.94 87 ASP A C 1
ATOM 670 O O . ASP A 1 87 ? 18.609 -1.596 -17.815 1.00 81.94 87 ASP A O 1
ATOM 674 N N . ASP A 1 88 ? 17.699 0.342 -17.159 1.00 88.19 88 ASP A N 1
ATOM 675 C CA . ASP A 1 88 ? 18.901 1.151 -17.431 1.00 88.19 88 ASP A CA 1
ATOM 676 C C . ASP A 1 88 ? 20.099 0.695 -16.571 1.00 88.19 88 ASP A C 1
ATOM 678 O O . ASP A 1 88 ? 19.991 0.609 -15.336 1.00 88.19 88 ASP A O 1
ATOM 682 N N . VAL A 1 89 ? 21.249 0.483 -17.223 1.00 91.44 89 VAL A N 1
ATOM 683 C CA . VAL A 1 89 ? 22.528 0.042 -16.636 1.00 91.44 89 VAL A CA 1
ATOM 684 C C . VAL A 1 89 ? 23.707 0.871 -17.156 1.00 91.44 89 VAL A C 1
ATOM 686 O O . VAL A 1 89 ? 23.742 1.260 -18.323 1.00 91.44 89 VAL A O 1
ATOM 689 N N . ILE A 1 90 ? 24.718 1.073 -16.310 1.00 92.50 90 ILE A N 1
ATOM 690 C CA . ILE A 1 90 ? 26.059 1.522 -16.708 1.00 92.50 90 ILE A CA 1
ATOM 691 C C . ILE A 1 90 ? 27.013 0.364 -16.420 1.00 92.50 90 ILE A C 1
ATOM 693 O O . ILE A 1 90 ? 27.107 -0.100 -15.284 1.00 92.50 90 ILE A O 1
ATOM 697 N N . GLY A 1 91 ? 27.706 -0.132 -17.448 1.00 90.31 91 GLY A N 1
ATOM 698 C CA . GLY A 1 91 ? 28.482 -1.369 -17.333 1.00 90.31 91 GLY A CA 1
ATOM 699 C C . GLY A 1 91 ? 27.590 -2.534 -16.891 1.00 90.31 91 GLY A C 1
ATOM 700 O O . GLY A 1 91 ? 26.624 -2.861 -17.572 1.00 90.31 91 GLY A O 1
ATOM 701 N N . GLU A 1 92 ? 27.903 -3.136 -15.743 1.00 89.12 92 GLU A N 1
ATOM 702 C CA . GLU A 1 92 ? 27.116 -4.219 -15.131 1.00 89.12 92 GLU A CA 1
ATOM 703 C C . GLU A 1 92 ? 26.116 -3.751 -14.053 1.00 89.12 92 GLU A C 1
ATOM 705 O O . GLU A 1 92 ? 25.333 -4.558 -13.550 1.00 89.12 92 GLU A O 1
ATOM 710 N N . TYR A 1 93 ? 26.117 -2.465 -13.678 1.00 94.19 93 TYR A N 1
ATOM 711 C CA . TYR A 1 93 ? 25.318 -1.961 -12.559 1.00 94.19 93 TYR A CA 1
ATOM 712 C C . TYR A 1 93 ? 24.079 -1.196 -13.023 1.00 94.19 93 TYR A C 1
ATOM 714 O O . TYR A 1 93 ? 24.153 -0.252 -13.810 1.00 94.19 93 TYR A O 1
ATOM 722 N N . GLY A 1 94 ? 22.921 -1.576 -12.482 1.00 92.06 94 GLY A N 1
ATOM 723 C CA . GLY A 1 94 ? 21.665 -0.864 -12.704 1.00 92.06 94 GLY A CA 1
ATOM 724 C C . GLY A 1 94 ? 21.667 0.523 -12.074 1.00 92.06 94 GLY A C 1
ATOM 725 O O . GLY A 1 94 ? 22.064 0.685 -10.920 1.00 92.06 94 GLY A O 1
ATOM 726 N N . ILE A 1 95 ? 21.150 1.511 -12.811 1.00 95.06 95 ILE A N 1
ATOM 727 C CA . ILE A 1 95 ? 20.944 2.873 -12.306 1.00 95.06 95 ILE A CA 1
ATOM 728 C C . ILE A 1 95 ? 20.130 2.805 -10.995 1.00 95.06 95 ILE A C 1
ATOM 730 O O . ILE A 1 95 ? 19.072 2.150 -10.987 1.00 95.06 95 ILE A O 1
ATOM 734 N N . PRO A 1 96 ? 20.584 3.440 -9.894 1.00 93.44 96 PRO A N 1
ATOM 735 C CA . PRO A 1 96 ? 19.908 3.358 -8.603 1.00 93.44 96 PRO A CA 1
ATOM 736 C C . PRO A 1 96 ? 18.508 3.983 -8.649 1.00 93.44 96 PRO A C 1
ATOM 738 O O . PRO A 1 96 ? 18.213 4.868 -9.443 1.00 93.44 96 PRO A O 1
ATOM 741 N N . LYS A 1 97 ? 17.608 3.552 -7.759 1.00 91.19 97 LYS A N 1
ATOM 742 C CA . LYS A 1 97 ? 16.386 4.326 -7.477 1.00 91.19 97 LYS A CA 1
ATOM 743 C C . LYS A 1 97 ? 16.777 5.463 -6.541 1.00 91.19 97 LYS A C 1
ATOM 745 O O . LYS A 1 97 ? 17.372 5.173 -5.506 1.00 91.19 97 LYS A O 1
ATOM 750 N N . ILE A 1 98 ? 16.421 6.704 -6.857 1.00 91.06 98 ILE A N 1
ATOM 751 C CA . ILE A 1 98 ? 16.832 7.883 -6.077 1.00 91.06 98 ILE A CA 1
ATOM 752 C C . ILE A 1 98 ? 15.654 8.578 -5.402 1.00 91.06 98 ILE A C 1
ATOM 754 O O . ILE A 1 98 ? 14.492 8.329 -5.721 1.00 91.06 98 ILE A O 1
ATOM 758 N N . GLU A 1 99 ? 15.966 9.444 -4.447 1.00 86.44 99 GLU A N 1
ATOM 759 C CA . GLU A 1 99 ? 15.021 10.310 -3.750 1.00 86.44 99 GLU A CA 1
ATOM 760 C C . GLU A 1 99 ? 15.691 11.651 -3.441 1.00 86.44 99 GLU A C 1
ATOM 762 O O . GLU A 1 99 ? 16.865 11.672 -3.066 1.00 86.44 99 GLU A O 1
ATOM 767 N N . GLN A 1 100 ? 14.968 12.760 -3.616 1.00 87.00 100 GLN A N 1
ATOM 768 C CA . GLN A 1 100 ? 15.493 14.093 -3.318 1.00 87.00 100 GLN A CA 1
ATOM 769 C C . GLN A 1 100 ? 15.327 14.386 -1.828 1.00 87.00 100 GLN A C 1
ATOM 771 O O . GLN A 1 100 ? 14.200 14.392 -1.331 1.00 87.00 100 GLN A O 1
ATOM 776 N N . LEU A 1 101 ? 16.429 14.610 -1.120 1.00 82.56 101 LEU A N 1
ATOM 777 C CA . LEU A 1 101 ? 16.468 15.088 0.258 1.00 82.56 101 LEU A CA 1
ATOM 778 C C . LEU A 1 101 ? 15.957 16.537 0.333 1.00 82.56 101 LEU A C 1
ATOM 780 O O . LEU A 1 101 ? 15.900 17.262 -0.661 1.00 82.56 101 LEU A O 1
ATOM 784 N N . SER A 1 102 ? 15.605 16.998 1.531 1.00 76.31 102 SER A N 1
ATOM 785 C CA . SER A 1 102 ? 15.066 18.355 1.719 1.00 76.31 102 SER A CA 1
ATOM 786 C C . SER A 1 102 ? 16.041 19.506 1.440 1.00 76.31 102 SER A C 1
ATOM 788 O O . SER A 1 102 ? 15.603 20.647 1.330 1.00 76.31 102 SER A O 1
ATOM 790 N N . ASP A 1 103 ? 17.347 19.238 1.390 1.00 81.62 103 ASP A N 1
ATOM 791 C CA . ASP A 1 103 ? 18.374 20.216 1.000 1.00 81.62 103 ASP A CA 1
ATOM 792 C C . ASP A 1 103 ? 18.503 20.366 -0.531 1.00 81.62 103 ASP A C 1
ATOM 794 O O . ASP A 1 103 ? 19.281 21.188 -1.012 1.00 81.62 103 ASP A O 1
ATOM 798 N N . GLY A 1 104 ? 17.715 19.599 -1.295 1.00 84.56 104 GLY A N 1
ATOM 799 C CA . GLY A 1 104 ? 17.711 19.575 -2.754 1.00 84.56 104 GLY A CA 1
ATOM 800 C C . GLY A 1 104 ? 18.637 18.521 -3.366 1.00 84.56 104 GLY A C 1
ATOM 801 O O . GLY A 1 104 ? 18.531 18.279 -4.570 1.00 84.56 104 GLY A O 1
ATOM 802 N N . THR A 1 105 ? 19.495 17.870 -2.574 1.00 89.31 105 THR A N 1
ATOM 803 C CA . THR A 1 105 ? 20.383 16.797 -3.045 1.00 89.31 105 THR A CA 1
ATOM 804 C C . THR A 1 105 ? 19.621 15.492 -3.272 1.00 89.31 105 THR A C 1
ATOM 806 O O . THR A 1 105 ? 18.559 15.258 -2.702 1.00 89.31 105 THR A O 1
ATOM 809 N N . TRP A 1 106 ? 20.153 14.609 -4.109 1.00 91.12 106 TRP A N 1
ATOM 810 C CA . TRP A 1 106 ? 19.616 13.282 -4.388 1.00 91.12 106 TRP A CA 1
ATOM 811 C C . TRP A 1 106 ? 20.423 12.206 -3.663 1.00 91.12 106 TRP A C 1
ATOM 813 O O . TRP A 1 106 ? 21.653 12.230 -3.665 1.00 91.12 106 TRP A O 1
ATOM 823 N N . ARG A 1 107 ? 19.742 11.203 -3.103 1.00 90.31 107 ARG A N 1
ATOM 824 C CA . ARG A 1 107 ? 20.365 10.012 -2.501 1.00 90.31 107 ARG A CA 1
ATOM 825 C C . ARG A 1 107 ? 19.768 8.736 -3.088 1.00 90.31 107 ARG A C 1
ATOM 827 O O . ARG A 1 107 ? 18.587 8.707 -3.434 1.00 90.31 107 ARG A O 1
ATOM 834 N N . ALA A 1 108 ? 20.555 7.665 -3.177 1.00 90.75 108 ALA A N 1
ATOM 835 C CA . ALA A 1 108 ? 20.030 6.361 -3.555 1.00 90.75 108 ALA A CA 1
ATOM 836 C C . ALA A 1 108 ? 19.144 5.780 -2.436 1.00 90.75 108 ALA A C 1
ATOM 838 O O . ALA A 1 108 ? 19.488 5.796 -1.254 1.00 90.75 108 ALA A O 1
ATOM 839 N N . LYS A 1 109 ? 17.996 5.202 -2.807 1.00 84.25 109 LYS A N 1
ATOM 840 C CA . LYS A 1 109 ? 17.039 4.574 -1.877 1.00 84.25 109 LYS A CA 1
ATOM 841 C C . LYS A 1 109 ? 17.593 3.330 -1.170 1.00 84.25 109 LYS A C 1
ATOM 843 O O . LYS A 1 109 ? 16.972 2.877 -0.210 1.00 84.25 109 LYS A O 1
ATOM 848 N N . SER A 1 110 ? 18.719 2.788 -1.640 1.00 81.81 110 SER A N 1
ATOM 849 C CA . SER A 1 110 ? 19.510 1.740 -0.975 1.00 81.81 110 SER A CA 1
ATOM 850 C C . SER A 1 110 ? 20.209 2.232 0.291 1.00 81.81 110 SER A C 1
ATOM 852 O O . SER A 1 110 ? 20.401 1.450 1.218 1.00 81.81 110 SER A O 1
ATOM 854 N N . ASP A 1 111 ? 20.567 3.516 0.324 1.00 82.12 111 ASP A N 1
ATOM 855 C CA . ASP A 1 111 ? 21.369 4.118 1.394 1.00 82.12 111 ASP A CA 1
ATOM 856 C C . ASP A 1 111 ? 20.471 4.766 2.457 1.00 82.12 111 ASP A C 1
ATOM 858 O O . ASP A 1 111 ? 20.912 5.094 3.558 1.00 82.12 111 ASP A O 1
ATOM 862 N N . LEU A 1 112 ? 19.183 4.927 2.138 1.00 73.75 112 LEU A N 1
ATOM 863 C CA . LEU A 1 112 ? 18.154 5.235 3.119 1.00 73.75 112 LEU A CA 1
ATOM 864 C C . LEU A 1 112 ? 17.934 4.016 4.029 1.00 73.75 112 LEU A C 1
ATOM 866 O O . LEU A 1 112 ? 17.825 2.892 3.526 1.00 73.75 112 LEU A O 1
ATOM 870 N N . PRO A 1 113 ? 17.789 4.209 5.355 1.00 73.88 113 PRO A N 1
ATOM 871 C CA . PRO A 1 113 ? 17.473 3.113 6.258 1.00 73.88 113 PRO A CA 1
ATOM 872 C C . PRO A 1 113 ? 16.198 2.401 5.790 1.00 73.88 113 PRO A C 1
ATOM 874 O O . PRO A 1 113 ? 15.211 3.034 5.399 1.00 73.88 113 PRO A O 1
ATOM 877 N N . THR A 1 114 ? 16.227 1.065 5.820 1.00 78.81 114 THR A N 1
ATOM 878 C CA . THR A 1 114 ? 15.047 0.253 5.496 1.00 78.81 114 THR A CA 1
ATOM 879 C C . THR A 1 114 ? 13.913 0.661 6.439 1.00 78.81 114 THR A C 1
ATOM 881 O O . THR A 1 114 ? 14.141 0.679 7.652 1.00 78.81 114 THR A O 1
ATOM 884 N N . PRO A 1 115 ? 12.715 1.006 5.928 1.00 83.06 115 PRO A N 1
ATOM 885 C CA . PRO A 1 115 ? 11.621 1.429 6.789 1.00 83.06 115 PRO A CA 1
ATOM 886 C C . PRO A 1 115 ? 11.282 0.319 7.792 1.00 83.06 115 PRO A C 1
ATOM 888 O O . PRO A 1 115 ? 11.351 -0.867 7.442 1.00 83.06 115 PRO A O 1
ATOM 891 N N . PRO A 1 116 ? 10.906 0.665 9.036 1.00 85.81 116 PRO A N 1
ATOM 892 C CA . PRO A 1 116 ? 10.498 -0.334 10.008 1.00 85.81 116 PRO A CA 1
ATOM 893 C C . PRO A 1 116 ? 9.308 -1.115 9.450 1.00 85.81 116 PRO A C 1
ATOM 895 O O . PRO A 1 116 ? 8.345 -0.530 8.945 1.00 85.81 116 PRO A O 1
ATOM 898 N N . LYS A 1 117 ? 9.369 -2.445 9.542 1.00 90.06 117 LYS A N 1
ATOM 899 C CA . LYS A 1 117 ? 8.203 -3.288 9.264 1.00 90.06 117 LYS A CA 1
ATOM 900 C C . LYS A 1 117 ? 7.134 -3.025 10.340 1.00 90.06 117 LYS A C 1
ATOM 902 O O . LYS A 1 117 ? 7.508 -2.777 11.498 1.00 90.06 117 LYS A O 1
ATOM 907 N N . PRO A 1 118 ? 5.839 -3.058 9.987 1.00 93.06 118 PRO A N 1
ATOM 908 C CA . PRO A 1 118 ? 4.785 -3.043 10.988 1.00 93.06 118 PRO A CA 1
ATOM 909 C C . PRO A 1 118 ? 4.887 -4.297 11.857 1.00 93.06 118 PRO A C 1
ATOM 911 O O . PRO A 1 118 ? 5.283 -5.370 11.386 1.00 93.06 118 PRO A O 1
ATOM 914 N N . ASP A 1 119 ? 4.556 -4.128 13.130 1.00 94.19 119 ASP A N 1
ATOM 915 C CA . ASP A 1 119 ? 4.278 -5.243 14.026 1.00 94.19 119 ASP A CA 1
ATOM 916 C C . ASP A 1 119 ? 2.752 -5.464 14.040 1.00 94.19 119 ASP A C 1
ATOM 918 O O . ASP A 1 119 ? 1.987 -4.612 13.584 1.00 94.19 119 ASP A O 1
ATOM 922 N N . TYR A 1 120 ? 2.308 -6.639 14.480 1.00 95.69 120 TYR A N 1
ATOM 923 C CA . TYR A 1 120 ? 0.905 -7.052 14.409 1.00 95.69 120 TYR A CA 1
ATOM 924 C C . TYR A 1 120 ? 0.426 -7.482 15.787 1.00 95.69 120 TYR A C 1
ATOM 926 O O . TYR A 1 120 ? 1.141 -8.200 16.495 1.00 95.69 120 TYR A O 1
ATOM 934 N N . LEU A 1 121 ? -0.809 -7.103 16.111 1.00 95.50 121 LEU A N 1
ATOM 935 C CA . LEU A 1 121 ? -1.499 -7.573 17.304 1.00 95.50 121 LEU A CA 1
ATOM 936 C C . LEU A 1 121 ? -1.849 -9.062 17.174 1.00 95.50 121 LEU A C 1
ATOM 938 O O . LEU A 1 121 ? -1.696 -9.803 18.138 1.00 95.50 121 LEU A O 1
ATOM 942 N N . LEU A 1 122 ? -2.247 -9.542 15.991 1.00 96.19 122 LEU A N 1
ATOM 943 C CA . LEU A 1 122 ? -2.587 -10.959 15.802 1.00 96.19 122 LEU A CA 1
ATOM 944 C C . LEU A 1 122 ? -1.348 -11.874 15.957 1.00 96.19 122 LEU A C 1
ATOM 946 O O . LEU A 1 122 ? -0.282 -11.563 15.411 1.00 96.19 122 LEU A O 1
ATOM 950 N N . PRO A 1 123 ? -1.453 -13.035 16.640 1.00 92.94 123 PRO A N 1
ATOM 951 C CA . PRO A 1 123 ? -0.320 -13.926 16.899 1.00 92.94 123 PRO A CA 1
ATOM 952 C C . PRO A 1 123 ? 0.327 -14.471 15.624 1.00 92.94 123 PRO A C 1
ATOM 954 O O . PRO A 1 123 ? 1.556 -14.506 15.545 1.00 92.94 123 PRO A O 1
ATOM 957 N N . ASP A 1 124 ? -0.479 -14.800 14.617 1.00 93.25 124 ASP A N 1
ATOM 958 C CA . ASP A 1 124 ? -0.032 -15.269 13.302 1.00 93.25 124 ASP A CA 1
ATOM 959 C C . ASP A 1 124 ? 0.082 -14.127 12.273 1.00 93.25 124 ASP A C 1
ATOM 961 O O . ASP A 1 124 ? 0.286 -14.361 11.083 1.00 93.25 124 ASP A O 1
ATOM 965 N N . LYS A 1 125 ? 0.006 -12.868 12.742 1.00 93.38 125 LYS A N 1
ATOM 966 C CA . LYS A 1 125 ? -0.079 -11.600 11.984 1.00 93.38 125 LYS A CA 1
ATOM 967 C C . LYS A 1 125 ? -1.367 -11.418 11.187 1.00 93.38 125 LYS A C 1
ATOM 969 O O . LYS A 1 125 ? -1.878 -10.304 11.133 1.00 93.38 125 LYS A O 1
ATOM 974 N N . GLN A 1 126 ? -1.877 -12.490 10.592 1.00 95.00 126 GLN A N 1
ATOM 975 C CA . GLN A 1 126 ? -3.042 -12.484 9.720 1.00 95.00 126 GLN A CA 1
ATOM 976 C C . GLN A 1 126 ? -4.005 -13.629 10.064 1.00 95.00 126 GLN A C 1
ATOM 978 O O . GLN A 1 126 ? -3.573 -14.730 10.399 1.00 95.00 126 GLN A O 1
ATOM 983 N N . GLU A 1 127 ? -5.304 -13.378 9.926 1.00 95.94 127 GLU A N 1
ATOM 984 C CA . GLU A 1 127 ? -6.385 -14.364 9.986 1.00 95.94 127 GLU A CA 1
ATOM 985 C C . GLU A 1 127 ? -7.020 -14.513 8.593 1.00 95.94 127 GLU A C 1
ATOM 987 O O . GLU A 1 127 ? -7.206 -13.530 7.872 1.00 95.94 127 GLU A O 1
ATOM 992 N N . LEU A 1 128 ? -7.338 -15.747 8.190 1.00 97.06 128 LEU A N 1
ATOM 993 C CA . LEU A 1 128 ? -7.942 -16.037 6.887 1.00 97.06 128 LEU A CA 1
ATOM 994 C C . LEU A 1 128 ? -9.460 -16.172 7.003 1.00 97.06 128 LEU A C 1
ATOM 996 O O . LEU A 1 128 ? -9.969 -17.089 7.646 1.00 97.06 128 LEU A O 1
ATOM 1000 N N . PHE A 1 129 ? -10.169 -15.306 6.290 1.00 96.50 129 PHE A N 1
ATOM 1001 C CA . PHE A 1 129 ? -11.615 -15.344 6.132 1.00 96.50 129 PHE A CA 1
ATOM 1002 C C . PHE A 1 129 ? -11.921 -15.980 4.770 1.00 96.50 129 PHE A C 1
ATOM 1004 O O . PHE A 1 129 ? -11.505 -15.440 3.741 1.00 96.50 129 PHE A O 1
ATOM 1011 N N . PRO A 1 130 ? -12.598 -17.139 4.715 1.00 97.12 130 PRO A N 1
ATOM 1012 C CA . PRO A 1 130 ? -12.886 -17.801 3.450 1.00 97.12 130 PRO A CA 1
ATOM 1013 C C . PRO A 1 130 ? -13.886 -16.998 2.613 1.00 97.12 130 PRO A C 1
ATOM 1015 O O . PRO A 1 130 ? -14.646 -16.177 3.127 1.00 97.12 130 PRO A O 1
ATOM 1018 N N . ARG A 1 131 ? -13.939 -17.304 1.313 1.00 97.19 131 ARG A N 1
ATOM 1019 C CA . ARG A 1 131 ? -15.059 -16.916 0.449 1.00 97.19 131 ARG A CA 1
ATOM 1020 C C . ARG A 1 131 ? -16.390 -17.283 1.118 1.00 97.19 131 ARG A C 1
ATOM 1022 O O . ARG A 1 131 ? -16.567 -18.403 1.592 1.00 97.19 131 ARG A O 1
ATOM 1029 N N . ARG A 1 132 ? -17.339 -16.349 1.098 1.00 96.19 132 ARG A N 1
ATOM 1030 C CA . ARG A 1 132 ? -18.648 -16.482 1.752 1.00 96.19 132 ARG A CA 1
ATOM 1031 C C . ARG A 1 132 ? -19.654 -17.153 0.826 1.00 96.19 132 ARG A C 1
ATOM 1033 O O . ARG A 1 132 ? -19.981 -16.596 -0.222 1.00 96.19 132 ARG A O 1
ATOM 1040 N N . ASP A 1 133 ? -20.174 -18.317 1.196 1.00 95.12 133 ASP A N 1
ATOM 1041 C CA . ASP A 1 133 ? -21.127 -19.048 0.355 1.00 95.12 133 ASP A CA 1
ATOM 1042 C C . ASP A 1 133 ? -22.406 -18.236 0.085 1.00 95.12 133 ASP A C 1
ATOM 1044 O O . ASP A 1 133 ? -23.029 -17.687 0.990 1.00 95.12 133 ASP A O 1
ATOM 1048 N N . GLY A 1 134 ? -22.798 -18.142 -1.190 1.00 93.50 134 GLY A N 1
ATOM 1049 C CA . GLY A 1 134 ? -24.034 -17.471 -1.616 1.00 93.50 134 GLY A CA 1
ATOM 1050 C C . GLY A 1 134 ? -24.071 -15.941 -1.471 1.00 93.50 134 GLY A C 1
ATOM 1051 O O . GLY A 1 134 ? -25.082 -15.344 -1.834 1.00 93.50 134 GLY A O 1
ATOM 1052 N N . ASN A 1 135 ? -23.007 -15.291 -0.985 1.00 96.75 135 ASN A N 1
ATOM 1053 C CA . ASN A 1 135 ? -22.959 -13.831 -0.863 1.00 96.75 135 ASN A CA 1
ATOM 1054 C C . ASN A 1 135 ? -23.058 -13.148 -2.248 1.00 96.75 135 ASN A C 1
ATOM 1056 O O . ASN A 1 135 ? -22.442 -13.606 -3.215 1.00 96.75 135 ASN A O 1
ATOM 1060 N N . ALA A 1 136 ? -23.838 -12.066 -2.339 1.00 96.19 136 ALA A N 1
ATOM 1061 C CA . ALA A 1 136 ? -24.146 -11.372 -3.592 1.00 96.19 136 ALA A CA 1
ATOM 1062 C C . ALA A 1 136 ? -22.926 -10.692 -4.241 1.00 96.19 136 ALA A C 1
ATOM 1064 O O . ALA A 1 136 ? -22.819 -10.678 -5.469 1.00 96.19 136 ALA A O 1
ATOM 1065 N N . ASP A 1 137 ? -21.980 -10.194 -3.440 1.00 96.44 137 ASP A N 1
ATOM 1066 C CA . ASP A 1 137 ? -20.802 -9.473 -3.936 1.00 96.44 137 ASP A CA 1
ATOM 1067 C C . ASP A 1 137 ? -19.811 -10.403 -4.642 1.00 96.44 137 ASP A C 1
ATOM 1069 O O . ASP A 1 137 ? -19.045 -9.959 -5.495 1.00 96.44 137 ASP A O 1
ATOM 1073 N N . ASN A 1 138 ? -19.850 -11.708 -4.351 1.00 97.25 138 ASN A N 1
ATOM 1074 C CA . ASN A 1 138 ? -18.941 -12.702 -4.925 1.00 97.25 138 ASN A CA 1
ATOM 1075 C C . ASN A 1 138 ? -18.819 -12.613 -6.451 1.00 97.25 138 ASN A C 1
ATOM 1077 O O . ASN A 1 138 ? -17.719 -12.741 -6.972 1.00 97.25 138 ASN A O 1
ATOM 1081 N N . ALA A 1 139 ? -19.922 -12.379 -7.171 1.00 97.62 139 ALA A N 1
ATOM 1082 C CA . ALA A 1 139 ? -19.898 -12.289 -8.632 1.00 97.62 139 ALA A CA 1
ATOM 1083 C C . ALA A 1 139 ? -19.132 -11.048 -9.134 1.00 97.62 139 ALA A C 1
ATOM 1085 O O . ALA A 1 139 ? -18.454 -11.110 -10.160 1.00 97.62 139 ALA A O 1
ATOM 1086 N N . LYS A 1 140 ? -19.201 -9.934 -8.392 1.00 97.94 140 LYS A N 1
ATOM 1087 C CA . LYS A 1 140 ? -18.417 -8.716 -8.643 1.00 97.94 140 LYS A CA 1
ATOM 1088 C C . LYS A 1 140 ? -16.941 -8.953 -8.313 1.00 97.94 140 LYS A C 1
ATOM 1090 O O . LYS A 1 140 ? -16.077 -8.632 -9.126 1.00 97.94 140 LYS A O 1
ATOM 1095 N N . LEU A 1 141 ? -16.662 -9.564 -7.160 1.00 98.19 141 LEU A N 1
ATOM 1096 C CA . LEU A 1 141 ? -15.300 -9.866 -6.710 1.00 98.19 141 LEU A CA 1
ATOM 1097 C C . LEU A 1 141 ? -14.600 -10.886 -7.627 1.00 98.19 141 LEU A C 1
ATOM 1099 O O . LEU A 1 141 ? -13.422 -10.719 -7.923 1.00 98.19 141 LEU A O 1
ATOM 1103 N N . ASP A 1 142 ? -15.319 -11.889 -8.142 1.00 98.25 142 ASP A N 1
ATOM 1104 C CA . ASP A 1 142 ? -14.814 -12.841 -9.142 1.00 98.25 142 ASP A CA 1
ATOM 1105 C C . ASP A 1 142 ? -14.464 -12.159 -10.464 1.00 98.25 142 ASP A C 1
ATOM 1107 O O . ASP A 1 142 ? -13.412 -12.439 -11.034 1.00 98.25 142 ASP A O 1
ATOM 1111 N N . LEU A 1 143 ? -15.317 -11.247 -10.943 1.00 97.69 143 LEU A N 1
ATOM 1112 C CA . LEU A 1 143 ? -15.045 -10.480 -12.159 1.00 97.69 143 LEU A CA 1
ATOM 1113 C C . LEU A 1 143 ? -13.788 -9.613 -11.996 1.00 97.69 143 LEU A C 1
ATOM 1115 O O . LEU A 1 143 ? -12.945 -9.581 -12.887 1.00 97.69 143 LEU A O 1
ATOM 1119 N N . MET A 1 144 ? -13.637 -8.940 -10.853 1.00 98.12 144 MET A N 1
ATOM 1120 C CA . MET A 1 144 ? -12.473 -8.095 -10.561 1.00 98.12 144 MET A CA 1
ATOM 1121 C C . MET A 1 144 ? -11.182 -8.912 -10.396 1.00 98.12 144 MET A C 1
ATOM 1123 O O . MET A 1 144 ? -10.152 -8.551 -10.968 1.00 98.12 144 MET A O 1
ATOM 1127 N N . ALA A 1 145 ? -11.243 -10.049 -9.694 1.00 97.69 145 ALA A N 1
ATOM 1128 C CA . ALA A 1 145 ? -10.129 -10.989 -9.584 1.00 97.69 145 ALA A CA 1
ATOM 1129 C C . ALA A 1 145 ? -9.723 -11.557 -10.960 1.00 97.69 145 ALA A C 1
ATOM 1131 O O . ALA A 1 145 ? -8.532 -11.613 -11.274 1.00 97.69 145 ALA A O 1
ATOM 1132 N N . GLY A 1 146 ? -10.708 -11.892 -11.802 1.00 97.12 146 GLY A N 1
ATOM 1133 C CA . GLY A 1 146 ? -10.513 -12.356 -13.175 1.00 97.12 146 GLY A CA 1
ATOM 1134 C C . GLY A 1 146 ? -9.847 -11.308 -14.067 1.00 97.12 146 GLY A C 1
ATOM 1135 O O . GLY A 1 146 ? -8.822 -11.596 -14.672 1.00 97.12 146 GLY A O 1
ATOM 1136 N N . VAL A 1 147 ? -10.337 -10.063 -14.071 1.00 96.50 147 VAL A N 1
ATOM 1137 C CA . VAL A 1 147 ? -9.720 -8.957 -14.831 1.00 96.50 147 VAL A CA 1
ATOM 1138 C C . VAL A 1 147 ? -8.272 -8.716 -14.392 1.00 96.50 147 VAL A C 1
ATOM 1140 O O . VAL A 1 147 ? -7.385 -8.577 -15.234 1.00 96.50 147 VAL A O 1
ATOM 1143 N N . ARG A 1 148 ? -7.992 -8.725 -13.080 1.00 95.81 148 ARG A N 1
ATOM 1144 C CA . ARG A 1 148 ? -6.614 -8.646 -12.569 1.00 95.81 148 ARG A CA 1
ATOM 1145 C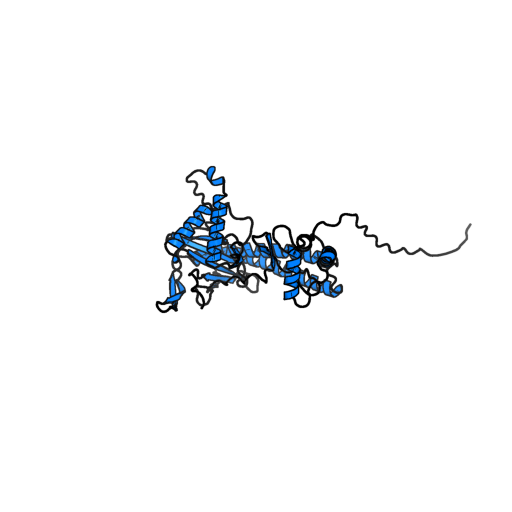 C . ARG A 1 148 ? -5.760 -9.812 -13.083 1.00 95.81 148 ARG A C 1
ATOM 1147 O O . ARG A 1 148 ? -4.608 -9.598 -13.465 1.00 95.81 148 ARG A O 1
ATOM 1154 N N . ARG A 1 149 ? -6.301 -11.035 -13.085 1.00 95.88 149 ARG A N 1
ATOM 1155 C CA . ARG A 1 149 ? -5.610 -12.242 -13.559 1.00 95.88 149 ARG A CA 1
ATOM 1156 C C . ARG A 1 149 ? -5.286 -12.160 -15.053 1.00 95.88 149 ARG A C 1
ATOM 1158 O O . ARG A 1 149 ? -4.136 -12.394 -15.416 1.00 95.88 149 ARG A O 1
ATOM 1165 N N . ASP A 1 150 ? -6.247 -11.764 -15.881 1.00 96.31 150 ASP A N 1
ATOM 1166 C CA . ASP A 1 150 ? -6.088 -11.637 -17.333 1.00 96.31 150 ASP A CA 1
ATOM 1167 C C . ASP A 1 150 ? -4.979 -10.641 -17.708 1.00 96.31 150 ASP A C 1
ATOM 1169 O O . ASP A 1 150 ? -4.181 -10.903 -18.613 1.00 96.31 150 ASP A O 1
ATOM 1173 N N . GLU A 1 151 ? -4.871 -9.520 -16.988 1.00 96.50 151 GLU A N 1
ATOM 1174 C CA . GLU A 1 151 ? -3.802 -8.535 -17.198 1.00 96.50 151 GLU A CA 1
ATOM 1175 C C . GLU A 1 151 ? -2.426 -9.069 -16.754 1.00 96.50 151 GLU A C 1
ATOM 1177 O O . GLU A 1 151 ? -1.431 -8.861 -17.453 1.00 96.50 151 GLU A O 1
ATOM 1182 N N . ILE A 1 152 ? -2.350 -9.829 -15.652 1.00 93.44 152 ILE A N 1
ATOM 1183 C CA . ILE A 1 152 ? -1.118 -10.520 -15.215 1.00 93.44 152 ILE A CA 1
ATOM 1184 C C . ILE A 1 152 ? -0.672 -11.562 -16.254 1.00 93.44 152 ILE A C 1
ATOM 1186 O O . ILE A 1 152 ? 0.510 -11.622 -16.610 1.00 93.44 152 ILE A O 1
ATOM 1190 N N . ASP A 1 153 ? -1.603 -12.350 -16.792 1.00 96.00 153 ASP A N 1
ATOM 1191 C CA . ASP A 1 153 ? -1.323 -13.338 -17.838 1.00 96.00 153 ASP A CA 1
ATOM 1192 C C . ASP A 1 153 ? -0.991 -12.667 -19.186 1.00 96.00 153 ASP A C 1
ATOM 1194 O O . ASP A 1 153 ? -0.197 -13.186 -19.975 1.00 96.00 153 ASP A O 1
ATOM 1198 N N . SER A 1 154 ? -1.526 -11.472 -19.456 1.00 96.31 154 SER A N 1
ATOM 1199 C CA . SER A 1 154 ? -1.107 -10.622 -20.579 1.00 96.31 154 SER A CA 1
ATOM 1200 C C . SER A 1 154 ? 0.342 -10.143 -20.420 1.00 96.31 154 SER A C 1
ATOM 1202 O O . SER A 1 154 ? 1.173 -10.389 -21.295 1.00 96.31 154 SER A O 1
ATOM 1204 N N . SER A 1 155 ? 0.699 -9.571 -19.263 1.00 96.06 155 SER A N 1
ATOM 1205 C CA . SER A 1 155 ? 2.074 -9.134 -18.978 1.00 96.06 155 SER A CA 1
ATOM 1206 C C . SER A 1 155 ? 3.071 -10.293 -19.010 1.00 96.06 155 SER A C 1
ATOM 1208 O O . SER A 1 155 ? 4.220 -10.097 -19.407 1.00 96.06 155 SER A O 1
ATOM 1210 N N . THR A 1 156 ? 2.652 -11.490 -18.597 1.00 95.31 156 THR A N 1
ATOM 1211 C CA . THR A 1 156 ? 3.491 -12.694 -18.625 1.00 95.31 156 THR A CA 1
ATOM 1212 C C . THR A 1 156 ? 3.792 -13.119 -20.063 1.00 95.31 156 THR A C 1
ATOM 1214 O O . THR A 1 156 ? 4.962 -13.301 -20.397 1.00 95.31 156 THR A O 1
ATOM 1217 N N . ARG A 1 157 ? 2.777 -13.156 -20.940 1.00 97.75 157 ARG A N 1
ATOM 1218 C CA . ARG A 1 157 ? 2.947 -13.445 -22.377 1.00 97.75 157 ARG A CA 1
ATOM 1219 C C . ARG A 1 157 ? 3.818 -12.413 -23.094 1.00 97.75 157 ARG A C 1
ATOM 1221 O O . ARG A 1 157 ? 4.668 -12.795 -23.891 1.00 97.75 157 ARG A O 1
ATOM 1228 N N . ILE A 1 158 ? 3.655 -11.123 -22.792 1.00 95.12 158 ILE A N 1
ATOM 1229 C CA . ILE A 1 158 ? 4.486 -10.056 -23.379 1.00 95.12 158 ILE A CA 1
ATOM 1230 C C . ILE A 1 158 ? 5.949 -10.201 -22.938 1.00 95.12 158 ILE A C 1
ATOM 1232 O O . ILE A 1 158 ? 6.850 -10.100 -23.766 1.00 95.12 158 ILE A O 1
ATOM 1236 N N . ARG A 1 159 ? 6.200 -10.511 -21.658 1.00 93.00 159 ARG A N 1
ATOM 1237 C CA . ARG A 1 159 ? 7.549 -10.789 -21.136 1.00 93.00 159 ARG A CA 1
ATOM 1238 C C . ARG A 1 159 ? 8.191 -12.006 -21.816 1.00 93.00 159 ARG A C 1
ATOM 1240 O O . ARG A 1 159 ? 9.382 -11.978 -22.104 1.00 93.00 159 ARG A O 1
ATOM 1247 N N . GLU A 1 160 ? 7.423 -13.060 -22.076 1.00 95.19 160 GLU A N 1
ATOM 1248 C CA . GLU A 1 160 ? 7.902 -14.261 -22.775 1.00 95.19 160 GLU A CA 1
ATOM 1249 C C . GLU A 1 160 ? 8.209 -13.982 -24.251 1.00 95.19 160 GLU A C 1
ATOM 1251 O O . GLU A 1 160 ? 9.285 -14.345 -24.722 1.00 95.19 160 GLU A O 1
ATOM 1256 N N . ALA A 1 161 ? 7.333 -13.255 -24.952 1.00 96.44 161 ALA A N 1
ATOM 1257 C CA . ALA A 1 161 ? 7.579 -12.805 -26.321 1.00 96.44 161 ALA A CA 1
ATOM 1258 C C . ALA A 1 161 ? 8.819 -11.897 -26.412 1.00 96.44 161 ALA A C 1
ATOM 1260 O O . ALA A 1 161 ? 9.650 -12.072 -27.301 1.00 96.44 161 ALA A O 1
ATOM 1261 N N . MET A 1 162 ? 8.981 -10.970 -25.462 1.00 92.06 162 MET A N 1
ATOM 1262 C CA . MET A 1 162 ? 10.153 -10.099 -25.363 1.00 92.06 162 MET A CA 1
ATOM 1263 C C . MET A 1 162 ? 11.435 -10.907 -25.141 1.00 92.06 162 MET A C 1
ATOM 1265 O O . MET A 1 162 ? 12.424 -10.660 -25.822 1.00 92.06 162 MET A O 1
ATOM 1269 N N . GLN A 1 163 ? 11.415 -11.902 -24.247 1.00 88.94 163 GLN A N 1
ATOM 1270 C CA . GLN A 1 163 ? 12.560 -12.788 -24.025 1.00 88.94 163 GLN A CA 1
ATOM 1271 C C . GLN A 1 163 ? 12.922 -13.565 -25.298 1.00 88.94 163 GLN A C 1
ATOM 1273 O O . GLN A 1 163 ? 14.075 -13.533 -25.715 1.00 88.94 163 GLN A O 1
ATOM 1278 N N . THR A 1 164 ? 11.938 -14.176 -25.972 1.00 95.00 164 THR A N 1
ATOM 1279 C CA . THR A 1 164 ? 12.161 -14.851 -27.263 1.00 95.00 164 THR A CA 1
ATOM 1280 C C . THR A 1 164 ? 12.793 -13.906 -28.284 1.00 95.00 164 THR A C 1
ATOM 1282 O O . THR A 1 164 ? 13.721 -14.294 -28.988 1.00 95.00 164 THR A O 1
ATOM 1285 N N . LYS A 1 165 ? 12.354 -12.643 -28.331 1.00 93.44 165 LYS A N 1
ATOM 1286 C CA . LYS A 1 165 ? 12.925 -11.644 -29.236 1.00 93.44 165 LYS A CA 1
ATOM 1287 C C . LYS A 1 165 ? 14.340 -11.216 -28.865 1.00 93.44 165 LYS A C 1
ATOM 1289 O O . LYS A 1 165 ? 15.135 -11.011 -29.782 1.00 93.44 165 LYS A O 1
ATOM 1294 N N . LYS A 1 166 ? 14.685 -11.137 -27.575 1.00 87.38 166 LYS A N 1
ATOM 1295 C CA . LYS A 1 166 ? 16.073 -10.923 -27.129 1.00 87.38 166 LYS A CA 1
ATOM 1296 C C . LYS A 1 166 ? 16.958 -12.093 -27.563 1.00 87.38 166 LYS A C 1
ATOM 1298 O O . LYS A 1 166 ? 18.007 -11.867 -28.158 1.00 87.38 166 LYS A O 1
ATOM 1303 N N . ASP A 1 167 ? 16.499 -13.328 -27.375 1.00 91.00 167 ASP A N 1
ATOM 1304 C CA . ASP A 1 167 ? 17.241 -14.527 -27.783 1.00 91.00 167 ASP A CA 1
ATOM 1305 C C . ASP A 1 167 ? 17.422 -14.632 -29.314 1.00 91.00 167 ASP A C 1
ATOM 1307 O O . ASP A 1 167 ? 18.501 -15.003 -29.777 1.00 91.00 167 ASP A O 1
ATOM 1311 N N . GLU A 1 168 ? 16.414 -14.252 -30.110 1.00 93.88 168 GLU A N 1
ATOM 1312 C CA . GLU A 1 168 ? 16.494 -14.194 -31.583 1.00 93.88 168 GLU A CA 1
ATOM 1313 C C . GLU A 1 168 ? 17.473 -13.123 -32.100 1.00 93.88 168 GLU A C 1
ATOM 1315 O O . GLU A 1 168 ? 18.144 -13.348 -33.108 1.00 93.88 168 GLU A O 1
ATOM 1320 N N . ASN A 1 169 ? 17.561 -11.970 -31.428 1.00 89.62 169 ASN A N 1
ATOM 1321 C CA . ASN A 1 169 ? 18.288 -10.784 -31.907 1.00 89.62 169 ASN A CA 1
ATOM 1322 C C . ASN A 1 169 ? 19.585 -10.509 -31.129 1.00 89.62 169 ASN A C 1
ATOM 1324 O O . ASN A 1 169 ? 20.063 -9.379 -31.085 1.00 89.62 169 ASN A O 1
ATOM 1328 N N . GLY A 1 170 ? 20.172 -11.531 -30.498 1.00 88.44 170 GLY A N 1
ATOM 1329 C CA . GLY A 1 170 ? 21.467 -11.401 -29.820 1.00 88.44 170 GLY A CA 1
ATOM 1330 C C . GLY A 1 170 ? 21.460 -10.437 -28.627 1.00 88.44 170 GLY A C 1
ATOM 1331 O O . GLY A 1 170 ? 22.505 -9.882 -28.301 1.00 88.44 170 GLY A O 1
ATOM 1332 N N . TRP A 1 171 ? 20.301 -10.274 -27.983 1.00 82.38 171 TRP A N 1
ATOM 1333 C CA . TRP A 1 171 ? 20.042 -9.370 -26.858 1.00 82.38 171 TRP A CA 1
ATOM 1334 C C . TRP A 1 171 ? 20.176 -7.873 -27.201 1.00 82.38 171 TRP A C 1
ATOM 1336 O O . TRP A 1 171 ? 20.470 -7.055 -26.332 1.00 82.38 171 TRP A O 1
ATOM 1346 N N . ASP A 1 172 ? 19.913 -7.512 -28.462 1.00 80.19 172 ASP A N 1
ATOM 1347 C CA . ASP A 1 172 ? 19.719 -6.124 -28.895 1.00 80.19 172 ASP A CA 1
ATOM 1348 C C . ASP A 1 172 ? 18.392 -5.552 -28.360 1.00 80.19 172 ASP A C 1
ATOM 1350 O O . ASP A 1 172 ? 17.327 -5.732 -28.953 1.00 80.19 172 ASP A O 1
ATOM 1354 N N . ASP A 1 173 ? 18.459 -4.857 -27.224 1.00 72.94 173 ASP A N 1
ATOM 1355 C CA . ASP A 1 173 ? 17.301 -4.215 -26.591 1.00 72.94 173 ASP A CA 1
ATOM 1356 C C . ASP A 1 173 ? 16.705 -3.057 -27.416 1.00 72.94 173 ASP A C 1
ATOM 1358 O O . ASP A 1 173 ? 15.542 -2.702 -27.206 1.00 72.94 173 ASP A O 1
ATOM 1362 N N . ASP A 1 174 ? 17.449 -2.525 -28.393 1.00 81.62 174 ASP A N 1
ATOM 1363 C CA . ASP A 1 174 ? 17.006 -1.446 -29.284 1.00 81.62 174 ASP A CA 1
ATOM 1364 C C . ASP A 1 174 ? 16.285 -1.988 -30.537 1.00 81.62 174 ASP A C 1
ATOM 1366 O O . ASP A 1 174 ? 15.761 -1.212 -31.346 1.00 81.62 174 ASP A O 1
ATOM 1370 N N . HIS A 1 175 ? 16.180 -3.316 -30.689 1.00 83.75 175 HIS A N 1
ATOM 1371 C CA . HIS A 1 175 ? 15.436 -3.934 -31.783 1.00 83.75 175 HIS A CA 1
ATOM 1372 C C . HIS A 1 175 ? 13.958 -3.476 -31.765 1.00 83.75 175 HIS A C 1
ATOM 1374 O O . HIS A 1 175 ? 13.285 -3.617 -30.736 1.00 83.75 175 HIS A O 1
ATOM 1380 N N . PRO A 1 176 ? 13.379 -3.000 -32.890 1.00 89.00 176 PRO A N 1
ATOM 1381 C CA . PRO A 1 176 ? 12.059 -2.354 -32.895 1.00 89.00 176 PRO A CA 1
ATOM 1382 C C . PRO A 1 176 ? 10.906 -3.187 -32.312 1.00 89.00 176 PRO A C 1
ATOM 1384 O O . PRO A 1 176 ? 9.958 -2.632 -31.757 1.00 89.00 176 PRO A O 1
ATOM 1387 N N . GLU A 1 177 ? 10.969 -4.519 -32.416 1.00 92.12 177 GLU A N 1
ATOM 1388 C CA . GLU A 1 177 ? 9.963 -5.403 -31.810 1.00 92.12 177 GLU A CA 1
ATOM 1389 C C . GLU A 1 177 ? 10.085 -5.482 -30.277 1.00 92.12 177 GLU A C 1
ATOM 1391 O O . GLU A 1 177 ? 9.063 -5.604 -29.606 1.00 92.12 177 GLU A O 1
ATOM 1396 N N . ILE A 1 178 ? 11.294 -5.372 -29.712 1.00 83.25 178 ILE A N 1
ATOM 1397 C CA . ILE A 1 178 ? 11.526 -5.392 -28.257 1.00 83.25 178 ILE A CA 1
ATOM 1398 C C . ILE A 1 178 ? 11.055 -4.080 -27.632 1.00 83.25 178 ILE A C 1
ATOM 1400 O O . ILE A 1 178 ? 10.289 -4.117 -26.670 1.00 83.25 178 ILE A O 1
ATOM 1404 N N . VAL A 1 179 ? 11.416 -2.940 -28.232 1.00 83.06 179 VAL A N 1
ATOM 1405 C CA . VAL A 1 179 ? 10.951 -1.609 -27.804 1.00 83.06 179 VAL A CA 1
ATOM 1406 C C . VAL A 1 179 ? 9.419 -1.556 -27.773 1.00 83.06 179 VAL A C 1
ATOM 1408 O O . VAL A 1 179 ? 8.827 -1.195 -26.757 1.00 83.06 179 VAL A O 1
ATOM 1411 N N . LYS A 1 180 ? 8.761 -2.018 -28.844 1.00 89.50 180 LYS A N 1
ATOM 1412 C CA . LYS A 1 180 ? 7.294 -2.094 -28.917 1.00 89.50 180 LYS A CA 1
ATOM 1413 C C . LYS A 1 180 ? 6.690 -2.993 -27.827 1.00 89.50 180 LYS A C 1
ATOM 1415 O O . LYS A 1 180 ? 5.657 -2.648 -27.253 1.00 89.50 180 LYS A O 1
ATOM 1420 N N . LEU A 1 181 ? 7.304 -4.145 -27.547 1.00 91.31 181 LEU A N 1
ATOM 1421 C CA . LEU A 1 181 ? 6.846 -5.051 -26.489 1.00 91.31 181 LEU A CA 1
ATOM 1422 C C . LEU A 1 181 ? 7.032 -4.444 -25.090 1.00 91.31 181 LEU A C 1
ATOM 1424 O O . LEU A 1 181 ? 6.208 -4.713 -24.216 1.00 91.31 181 LEU A O 1
ATOM 1428 N N . ASP A 1 182 ? 8.051 -3.609 -24.856 1.00 83.94 182 ASP A N 1
ATOM 1429 C CA . ASP A 1 182 ? 8.196 -2.911 -23.573 1.00 83.94 182 ASP A CA 1
ATOM 1430 C C . ASP A 1 182 ? 7.185 -1.766 -23.414 1.00 83.94 182 ASP A C 1
ATOM 1432 O O . ASP A 1 182 ? 6.578 -1.626 -22.352 1.00 83.94 182 ASP A O 1
ATOM 1436 N N . GLU A 1 183 ? 6.893 -1.005 -24.472 1.00 84.06 183 GLU A N 1
ATOM 1437 C CA . GLU A 1 183 ? 5.785 -0.038 -24.463 1.00 84.06 183 GLU A CA 1
ATOM 1438 C C . GLU A 1 183 ? 4.445 -0.714 -24.124 1.00 84.06 183 GLU A C 1
ATOM 1440 O O . GLU A 1 183 ? 3.701 -0.233 -23.263 1.00 84.06 183 GLU A O 1
ATOM 1445 N N . GLU A 1 184 ? 4.150 -1.860 -24.748 1.00 92.81 184 GLU A N 1
ATOM 1446 C CA . GLU A 1 184 ? 2.944 -2.646 -24.469 1.00 92.81 184 GLU A CA 1
ATOM 1447 C C . GLU A 1 184 ? 2.933 -3.159 -23.019 1.00 92.81 184 GLU A C 1
ATOM 1449 O O . GLU A 1 184 ? 1.949 -2.965 -22.297 1.00 92.81 184 GLU A O 1
ATOM 1454 N N . ARG A 1 185 ? 4.051 -3.728 -22.546 1.00 90.88 185 ARG A N 1
ATOM 1455 C CA . ARG A 1 185 ? 4.246 -4.176 -21.157 1.00 90.88 185 ARG A CA 1
ATOM 1456 C C . ARG A 1 185 ? 3.999 -3.049 -20.158 1.00 90.88 185 ARG A C 1
ATOM 1458 O O . ARG A 1 185 ? 3.276 -3.264 -19.190 1.00 90.88 185 ARG A O 1
ATOM 1465 N N . ASN A 1 186 ? 4.540 -1.855 -20.385 1.00 83.44 186 ASN A N 1
ATOM 1466 C CA . ASN A 1 186 ? 4.354 -0.704 -19.499 1.00 83.44 186 ASN A CA 1
ATOM 1467 C C . ASN A 1 186 ? 2.877 -0.281 -19.407 1.00 83.44 186 ASN A C 1
ATOM 1469 O O . ASN A 1 186 ? 2.383 0.020 -18.316 1.00 83.44 186 ASN A O 1
ATOM 1473 N N . GLN A 1 187 ? 2.132 -0.337 -20.517 1.00 88.94 187 GLN A N 1
ATOM 1474 C CA . GLN A 1 187 ? 0.681 -0.116 -20.501 1.00 88.94 187 GLN A CA 1
ATOM 1475 C C . GLN A 1 187 ? -0.054 -1.200 -19.698 1.00 88.94 187 GLN A C 1
ATOM 1477 O O . GLN A 1 187 ? -0.959 -0.876 -18.925 1.00 88.94 187 GLN A O 1
ATOM 1482 N N . VAL A 1 188 ? 0.339 -2.472 -19.848 1.00 93.56 188 VAL A N 1
ATOM 1483 C CA . VAL A 1 188 ? -0.250 -3.603 -19.109 1.00 93.56 188 VAL A CA 1
ATOM 1484 C C . VAL A 1 188 ? 0.038 -3.498 -17.612 1.00 93.56 188 VAL A C 1
ATOM 1486 O O . VAL A 1 188 ? -0.886 -3.633 -16.818 1.00 93.56 188 VAL A O 1
ATOM 1489 N N . LEU A 1 189 ? 1.267 -3.169 -17.204 1.00 88.81 189 LEU A N 1
ATOM 1490 C CA . LEU A 1 189 ? 1.629 -2.947 -15.797 1.00 88.81 189 LEU A CA 1
ATOM 1491 C C . LEU A 1 189 ? 0.755 -1.857 -15.153 1.00 88.81 189 LEU A C 1
ATOM 1493 O O . LEU A 1 189 ? 0.273 -2.031 -14.034 1.00 88.81 189 LEU A O 1
ATOM 1497 N N . GLY A 1 190 ? 0.463 -0.777 -15.885 1.00 88.19 190 GLY A N 1
ATOM 1498 C CA . GLY A 1 190 ? -0.484 0.248 -15.443 1.00 88.19 190 GLY A CA 1
ATOM 1499 C C . GLY A 1 190 ? -1.923 -0.265 -15.278 1.00 88.19 190 GLY A C 1
ATOM 1500 O O . GLY A 1 190 ? -2.628 0.184 -14.373 1.00 88.19 190 GLY A O 1
ATOM 1501 N N . ARG A 1 191 ? -2.372 -1.214 -16.114 1.00 94.38 191 ARG A N 1
ATOM 1502 C CA . ARG A 1 191 ? -3.690 -1.864 -15.972 1.00 94.38 191 ARG A CA 1
ATOM 1503 C C . ARG A 1 191 ? -3.717 -2.877 -14.825 1.00 94.38 191 ARG A C 1
ATOM 1505 O O . ARG A 1 191 ? -4.675 -2.850 -14.063 1.00 94.38 191 ARG A O 1
ATOM 1512 N N . ILE A 1 192 ? -2.656 -3.668 -14.627 1.00 94.00 192 ILE A N 1
ATOM 1513 C CA . ILE A 1 192 ? -2.492 -4.559 -13.462 1.00 94.00 192 ILE A CA 1
ATOM 1514 C C . ILE A 1 192 ? -2.584 -3.762 -12.160 1.00 94.00 192 ILE A C 1
ATOM 1516 O O . ILE A 1 192 ? -3.288 -4.187 -11.247 1.00 94.00 192 ILE A O 1
ATOM 1520 N N . SER A 1 193 ? -1.904 -2.611 -12.081 1.00 91.75 193 SER A N 1
ATOM 1521 C CA . SER A 1 193 ? -1.935 -1.751 -10.893 1.00 91.75 193 SER A CA 1
ATOM 1522 C C . SER A 1 193 ? -3.363 -1.323 -10.555 1.00 91.75 193 SER A C 1
ATOM 1524 O O . SER A 1 193 ? -3.831 -1.618 -9.461 1.00 91.75 193 SER A O 1
ATOM 1526 N N . ARG A 1 194 ? -4.087 -0.728 -11.516 1.00 93.12 194 ARG A N 1
ATOM 1527 C CA . ARG A 1 194 ? -5.476 -0.275 -11.312 1.00 93.12 194 ARG A CA 1
ATOM 1528 C C . ARG A 1 194 ? -6.448 -1.424 -11.036 1.00 93.12 194 ARG A C 1
ATOM 1530 O O . ARG A 1 194 ? -7.319 -1.302 -10.187 1.00 93.12 194 ARG A O 1
ATOM 1537 N N . ALA A 1 195 ? -6.305 -2.555 -11.729 1.00 95.62 195 ALA A N 1
ATOM 1538 C CA . ALA A 1 195 ? -7.129 -3.737 -11.472 1.00 95.62 195 ALA A CA 1
ATOM 1539 C C . ALA A 1 195 ? -6.879 -4.311 -10.066 1.00 95.62 195 ALA A C 1
ATOM 1541 O O . ALA A 1 195 ? -7.806 -4.803 -9.428 1.00 95.62 195 ALA A O 1
ATOM 1542 N N . GLY A 1 196 ? -5.639 -4.231 -9.573 1.00 95.69 196 GLY A N 1
ATOM 1543 C CA . GLY A 1 196 ? -5.284 -4.606 -8.208 1.00 95.69 196 GLY A CA 1
ATOM 1544 C C . GLY A 1 196 ? -5.829 -3.643 -7.152 1.00 95.69 196 GLY A C 1
ATOM 1545 O O . GLY A 1 196 ? -6.380 -4.101 -6.157 1.00 95.69 196 GLY A O 1
ATOM 1546 N N . GLU A 1 197 ? -5.710 -2.340 -7.384 1.00 93.69 197 GLU A N 1
ATOM 1547 C CA . GLU A 1 197 ? -6.258 -1.261 -6.548 1.00 93.69 197 GLU A CA 1
ATOM 1548 C C . GLU A 1 197 ? -7.775 -1.437 -6.370 1.00 93.69 197 GLU A C 1
ATOM 1550 O O . GLU A 1 197 ? -8.230 -1.751 -5.268 1.00 93.69 197 GLU A O 1
ATOM 1555 N N . TYR A 1 198 ? -8.538 -1.442 -7.472 1.00 95.50 198 TYR A N 1
ATOM 1556 C CA . TYR A 1 198 ? -9.990 -1.649 -7.435 1.00 95.50 198 TYR A CA 1
ATOM 1557 C C . TYR A 1 198 ? -10.400 -2.987 -6.807 1.00 95.50 198 TYR A C 1
ATOM 1559 O O . TYR A 1 198 ? -11.332 -3.018 -6.008 1.00 95.50 198 TYR A O 1
ATOM 1567 N N . TYR A 1 199 ? -9.727 -4.100 -7.134 1.00 97.44 199 TYR A N 1
ATOM 1568 C CA . TYR A 1 199 ? -10.052 -5.393 -6.520 1.00 97.44 199 TYR A CA 1
ATOM 1569 C C . TYR A 1 199 ? -9.768 -5.393 -5.013 1.00 97.44 199 TYR A C 1
ATOM 1571 O O . TYR A 1 199 ? -10.585 -5.891 -4.245 1.00 97.44 199 TYR A O 1
ATOM 1579 N N . GLY A 1 200 ? -8.634 -4.831 -4.584 1.00 97.50 200 GLY A N 1
ATOM 1580 C CA . GLY A 1 200 ? -8.256 -4.750 -3.176 1.00 97.50 200 GLY A CA 1
ATOM 1581 C C . GLY A 1 200 ? -9.260 -3.946 -2.357 1.00 97.50 200 GLY A C 1
ATOM 1582 O O . GLY A 1 200 ? -9.764 -4.449 -1.353 1.00 97.50 200 GLY A O 1
ATOM 1583 N N . GLU A 1 201 ? -9.581 -2.729 -2.800 1.00 96.88 201 GLU A N 1
ATOM 1584 C CA . GLU A 1 201 ? -10.539 -1.845 -2.125 1.00 96.88 201 GLU A CA 1
ATOM 1585 C C . GLU A 1 201 ? -11.942 -2.444 -2.051 1.00 96.88 201 GLU A C 1
ATOM 1587 O O . GLU A 1 201 ? -12.563 -2.422 -0.994 1.00 96.88 201 GLU A O 1
ATOM 1592 N N . GLU A 1 202 ? -12.445 -3.018 -3.143 1.00 97.69 202 GLU A N 1
ATOM 1593 C CA . GLU A 1 202 ? -13.794 -3.595 -3.195 1.00 97.69 202 GLU A CA 1
ATOM 1594 C C . GLU A 1 202 ? -13.917 -4.853 -2.333 1.00 97.69 202 GLU A C 1
ATOM 1596 O O . GLU A 1 202 ? -14.921 -5.056 -1.645 1.00 97.69 202 GLU A O 1
ATOM 1601 N N . VAL A 1 203 ? -12.861 -5.668 -2.293 1.00 97.81 203 VAL A N 1
ATOM 1602 C CA . VAL A 1 203 ? -12.743 -6.765 -1.334 1.00 97.81 203 VAL A CA 1
ATOM 1603 C C . VAL A 1 203 ? -12.765 -6.237 0.104 1.00 97.81 203 VAL A C 1
ATOM 1605 O O . VAL A 1 203 ? -13.503 -6.771 0.930 1.00 97.81 203 VAL A O 1
ATOM 1608 N N . ALA A 1 204 ? -12.004 -5.185 0.414 1.00 98.06 204 ALA A N 1
ATOM 1609 C CA . ALA A 1 204 ? -11.983 -4.600 1.750 1.00 98.06 204 ALA A CA 1
ATOM 1610 C C . ALA A 1 204 ? -13.357 -4.022 2.137 1.00 98.06 204 ALA A C 1
ATOM 1612 O O . ALA A 1 204 ? -13.916 -4.439 3.151 1.00 98.06 204 ALA A O 1
ATOM 1613 N N . ARG A 1 205 ? -13.970 -3.178 1.296 1.00 97.44 205 ARG A N 1
ATOM 1614 C CA . ARG A 1 205 ? -15.326 -2.618 1.490 1.00 97.44 205 ARG A CA 1
ATOM 1615 C C . ARG A 1 205 ? -16.377 -3.703 1.756 1.00 97.44 205 ARG A C 1
ATOM 1617 O O . ARG A 1 205 ? -17.258 -3.510 2.588 1.00 97.44 205 ARG A O 1
ATOM 1624 N N . SER A 1 206 ? -16.263 -4.855 1.094 1.00 97.38 206 SER A N 1
ATOM 1625 C CA . SER A 1 206 ? -17.199 -5.978 1.232 1.00 97.38 206 SER A CA 1
ATOM 1626 C C . SER A 1 206 ? -16.976 -6.847 2.490 1.00 97.38 206 SER A C 1
ATOM 1628 O O . SER A 1 206 ? -17.898 -7.556 2.902 1.00 97.38 206 SER A O 1
ATOM 1630 N N . TYR A 1 207 ? -15.792 -6.803 3.123 1.00 98.12 207 TYR A N 1
ATOM 1631 C CA . TYR A 1 207 ? -15.458 -7.598 4.324 1.00 98.12 207 TYR A CA 1
ATOM 1632 C C . TYR A 1 207 ? -15.299 -6.784 5.622 1.00 98.12 207 TYR A C 1
ATOM 1634 O O . TYR A 1 207 ? -15.541 -7.345 6.691 1.00 98.12 207 TYR A O 1
ATOM 1642 N N . VAL A 1 208 ? -14.961 -5.484 5.580 1.00 98.19 208 VAL A N 1
ATOM 1643 C CA . VAL A 1 208 ? -14.867 -4.635 6.792 1.00 98.19 208 VAL A CA 1
ATOM 1644 C C . VAL A 1 208 ? -16.133 -4.727 7.672 1.00 98.19 208 VAL A C 1
ATOM 1646 O O . VAL A 1 208 ? -15.960 -4.968 8.866 1.00 98.19 208 VAL A O 1
ATOM 1649 N N . PRO A 1 209 ? -17.379 -4.649 7.148 1.00 97.44 209 PRO A N 1
ATOM 1650 C CA . PRO A 1 209 ? -18.590 -4.732 7.980 1.00 97.44 209 PRO A CA 1
ATOM 1651 C C . PRO A 1 209 ? -18.815 -6.075 8.694 1.00 97.44 209 PRO A C 1
ATOM 1653 O O . PRO A 1 209 ? -19.620 -6.147 9.614 1.00 97.44 209 PRO A O 1
ATOM 1656 N N . GLU A 1 210 ? -18.149 -7.148 8.261 1.00 96.06 210 GLU A N 1
ATOM 1657 C CA . GLU A 1 210 ? -18.270 -8.499 8.838 1.00 96.06 210 GLU A CA 1
ATOM 1658 C C . GLU A 1 210 ? -17.132 -8.833 9.816 1.00 96.06 210 GLU A C 1
ATOM 1660 O O . GLU A 1 210 ? -17.278 -9.669 10.714 1.00 96.06 210 GLU A O 1
ATOM 1665 N N . ILE A 1 211 ? -15.980 -8.189 9.625 1.00 97.88 211 ILE A N 1
ATOM 1666 C CA . ILE A 1 211 ? -14.835 -8.259 10.535 1.00 97.88 211 ILE A CA 1
ATOM 1667 C C . ILE A 1 211 ? -15.075 -7.337 11.739 1.00 97.88 211 ILE A C 1
ATOM 1669 O O . ILE A 1 211 ? -14.805 -7.729 12.870 1.00 97.88 211 ILE A O 1
ATOM 1673 N N . PHE A 1 212 ? -15.613 -6.140 11.496 1.00 98.12 212 PHE A N 1
ATOM 1674 C CA . PHE A 1 212 ? -15.901 -5.111 12.493 1.00 98.12 212 PHE A CA 1
ATOM 1675 C C . PHE A 1 212 ? -17.418 -4.976 12.706 1.00 98.12 212 PHE A C 1
ATOM 1677 O O . PHE A 1 212 ? -18.034 -3.962 12.369 1.00 98.12 212 PHE A O 1
ATOM 1684 N N . ASP A 1 213 ? -18.018 -6.040 13.244 1.00 97.62 213 ASP A N 1
ATOM 1685 C CA . ASP A 1 213 ? -19.459 -6.192 13.501 1.00 97.62 213 ASP A CA 1
ATOM 1686 C C . ASP A 1 213 ? -19.846 -5.989 14.985 1.00 97.62 213 ASP A C 1
ATOM 1688 O O . ASP A 1 213 ? -20.993 -6.219 15.367 1.00 97.62 213 ASP A O 1
ATOM 1692 N N . GLY A 1 214 ? -18.890 -5.628 15.852 1.00 97.81 214 GLY A N 1
ATOM 1693 C CA . GLY A 1 214 ? -19.090 -5.513 17.305 1.00 97.81 214 GLY A CA 1
ATOM 1694 C C . GLY A 1 214 ? -19.193 -6.843 18.061 1.00 97.81 214 GLY A C 1
ATOM 1695 O O . GLY A 1 214 ? -19.333 -6.839 19.286 1.00 97.81 214 GLY A O 1
ATOM 1696 N N . SER A 1 215 ? -19.146 -7.982 17.364 1.00 97.69 215 SER A N 1
ATOM 1697 C CA . SER A 1 215 ? -19.296 -9.326 17.939 1.00 97.69 215 SER A CA 1
ATOM 1698 C C . SER A 1 215 ? -18.044 -10.193 17.762 1.00 97.69 215 SER A C 1
ATOM 1700 O O . SER A 1 215 ? -17.778 -11.088 18.575 1.00 97.69 215 SER A O 1
ATOM 1702 N N . ARG A 1 216 ? -17.247 -9.907 16.725 1.00 96.69 216 ARG A N 1
ATOM 1703 C CA . ARG A 1 216 ? -16.019 -10.608 16.362 1.00 96.69 216 ARG A CA 1
ATOM 1704 C C . ARG A 1 216 ? -14.996 -10.543 17.485 1.00 96.69 216 ARG A C 1
ATOM 1706 O O . ARG A 1 216 ? -14.580 -9.472 17.919 1.00 96.69 216 ARG A O 1
ATOM 1713 N N . LYS A 1 217 ? -14.523 -11.716 17.895 1.00 97.06 217 LYS A N 1
ATOM 1714 C CA . LYS A 1 217 ? -13.445 -11.884 18.868 1.00 97.06 217 LYS A CA 1
ATOM 1715 C C . LYS A 1 217 ? -12.194 -12.401 18.181 1.00 97.06 217 LYS A C 1
ATOM 1717 O O . LYS A 1 217 ? -12.269 -13.377 17.438 1.00 97.06 217 LYS A O 1
ATOM 1722 N N . VAL A 1 218 ? -11.063 -11.770 18.466 1.00 96.31 218 VAL A N 1
ATOM 1723 C CA . VAL A 1 218 ? -9.736 -12.144 17.964 1.00 96.31 218 VAL A CA 1
ATOM 1724 C C . VAL A 1 218 ? -8.762 -12.301 19.128 1.00 96.31 218 VAL A C 1
ATOM 1726 O O . VAL A 1 218 ? -8.907 -11.665 20.173 1.00 96.31 218 VAL A O 1
ATOM 1729 N N . GLN A 1 219 ? -7.755 -13.157 18.961 1.00 96.94 219 GLN A N 1
ATOM 1730 C CA . GLN A 1 219 ? -6.641 -13.240 19.906 1.00 96.94 219 GLN A CA 1
ATOM 1731 C C . GLN A 1 219 ? -5.588 -12.203 19.521 1.00 96.94 219 GLN A C 1
ATOM 1733 O O . GLN A 1 219 ? -5.113 -12.195 18.386 1.00 96.94 219 GLN A O 1
ATOM 1738 N N . VAL A 1 220 ? -5.208 -11.349 20.468 1.00 95.62 220 VAL A N 1
ATOM 1739 C CA . VAL A 1 220 ? -4.168 -10.332 20.298 1.00 95.62 220 VAL A CA 1
ATOM 1740 C C . VAL A 1 220 ? -3.027 -10.543 21.281 1.00 95.62 220 VAL A C 1
ATOM 1742 O O . VAL A 1 220 ? -3.216 -10.998 22.408 1.00 95.62 220 VAL A O 1
ATOM 1745 N N . ARG A 1 221 ? -1.823 -10.189 20.848 1.00 93.25 221 ARG A N 1
ATOM 1746 C CA . ARG A 1 221 ? -0.641 -10.050 21.688 1.00 93.25 221 ARG A CA 1
ATOM 1747 C C . ARG A 1 221 ? -0.802 -8.815 22.564 1.00 93.25 221 ARG A C 1
ATOM 1749 O O . ARG A 1 221 ? -1.117 -7.740 22.066 1.00 93.25 221 ARG A O 1
ATOM 1756 N N . SER A 1 222 ? -0.535 -8.975 23.850 1.00 90.25 222 SER A N 1
ATOM 1757 C CA . SER A 1 222 ? -0.472 -7.893 24.829 1.00 90.25 222 SER A CA 1
ATOM 1758 C C . SER A 1 222 ? 0.731 -8.108 25.740 1.00 90.25 222 SER A C 1
ATOM 1760 O O . SER A 1 222 ? 1.155 -9.249 25.939 1.00 90.25 222 SER A O 1
ATOM 1762 N N . LEU A 1 223 ? 1.296 -7.037 26.290 1.00 87.62 223 LEU A N 1
ATOM 1763 C CA . LEU A 1 223 ? 2.334 -7.144 27.314 1.00 87.62 223 LEU A CA 1
ATOM 1764 C C . LEU A 1 223 ? 1.680 -7.251 28.695 1.00 87.62 223 LEU A C 1
ATOM 1766 O O . LEU A 1 223 ? 0.748 -6.509 29.005 1.00 87.62 223 LEU A O 1
ATOM 1770 N N . ASP A 1 224 ? 2.159 -8.176 29.526 1.00 86.50 224 ASP A N 1
ATOM 1771 C CA . ASP A 1 224 ? 1.809 -8.203 30.947 1.00 86.50 224 ASP A CA 1
ATOM 1772 C C . ASP A 1 224 ? 2.596 -7.146 31.752 1.00 86.50 224 ASP A C 1
ATOM 1774 O O . ASP A 1 224 ? 3.404 -6.386 31.212 1.00 86.50 224 ASP A O 1
ATOM 1778 N N . ALA A 1 225 ? 2.351 -7.084 33.064 1.00 87.56 225 ALA A N 1
ATOM 1779 C CA . ALA A 1 225 ? 3.006 -6.126 33.958 1.00 87.56 225 ALA A CA 1
ATOM 1780 C C . ALA A 1 225 ? 4.536 -6.309 34.064 1.00 87.56 225 ALA A C 1
ATOM 1782 O O . ALA A 1 225 ? 5.229 -5.367 34.448 1.00 87.56 225 ALA A O 1
ATOM 1783 N N . ASP A 1 226 ? 5.051 -7.490 33.710 1.00 87.62 226 ASP A N 1
ATOM 1784 C CA . ASP A 1 226 ? 6.476 -7.830 33.702 1.00 87.62 226 ASP A CA 1
ATOM 1785 C C . ASP A 1 226 ? 7.100 -7.672 32.294 1.00 87.62 226 ASP A C 1
ATOM 1787 O O . ASP A 1 226 ? 8.303 -7.869 32.113 1.00 87.62 226 ASP A O 1
ATOM 1791 N N . GLY A 1 227 ? 6.301 -7.288 31.289 1.00 85.31 227 GLY A N 1
ATOM 1792 C CA . GLY A 1 227 ? 6.724 -7.091 29.903 1.00 85.31 227 GLY A CA 1
ATOM 1793 C C . GLY A 1 227 ? 6.763 -8.366 29.052 1.00 85.31 227 GLY A C 1
ATOM 1794 O O . GLY A 1 227 ? 7.330 -8.338 27.958 1.00 85.31 227 GLY A O 1
ATOM 1795 N N . ASN A 1 228 ? 6.179 -9.480 29.505 1.00 87.69 228 ASN A N 1
ATOM 1796 C CA . ASN A 1 228 ? 6.077 -10.695 28.694 1.00 87.69 228 ASN A CA 1
ATOM 1797 C C . ASN A 1 228 ? 4.902 -10.602 27.715 1.00 87.69 228 ASN A C 1
ATOM 1799 O O . ASN A 1 228 ? 3.838 -10.077 28.039 1.00 87.69 228 ASN A O 1
ATOM 1803 N N . VAL A 1 229 ? 5.064 -11.190 26.527 1.00 89.50 229 VAL A N 1
ATOM 1804 C CA . VAL A 1 229 ? 3.970 -11.312 25.556 1.00 89.50 229 VAL A CA 1
ATOM 1805 C C . VAL A 1 229 ? 2.981 -12.382 26.023 1.00 89.50 229 VAL A C 1
ATOM 1807 O O . VAL A 1 229 ? 3.315 -13.563 26.111 1.00 89.50 229 VAL A O 1
ATOM 1810 N N . THR A 1 230 ? 1.744 -11.962 26.258 1.00 93.75 230 THR A N 1
ATOM 1811 C CA . THR A 1 230 ? 0.577 -12.803 26.543 1.00 93.75 230 THR A CA 1
ATOM 1812 C C . THR A 1 230 ? -0.426 -12.722 25.392 1.00 93.75 230 THR A C 1
ATOM 1814 O O . THR A 1 230 ? -0.358 -11.810 24.567 1.00 93.75 230 THR A O 1
ATOM 1817 N N . LEU A 1 231 ? -1.350 -13.684 25.315 1.00 95.25 231 LEU A N 1
ATOM 1818 C CA . LEU A 1 231 ? -2.499 -13.612 24.410 1.00 95.25 231 LEU A CA 1
ATOM 1819 C C . LEU A 1 231 ? -3.742 -13.206 25.198 1.00 95.25 231 LEU A C 1
ATOM 1821 O O . LEU A 1 231 ? -4.008 -13.760 26.266 1.00 95.25 231 LEU A O 1
ATOM 1825 N N . GLN A 1 232 ? -4.483 -12.239 24.668 1.00 95.06 232 GLN A N 1
ATOM 1826 C CA . GLN A 1 232 ? -5.732 -11.741 25.230 1.00 95.06 232 GLN A CA 1
ATOM 1827 C C . GLN A 1 232 ? -6.817 -11.747 24.154 1.00 95.06 232 GLN A C 1
ATOM 1829 O O . GLN A 1 232 ? -6.543 -11.547 22.972 1.00 95.06 232 GLN A O 1
ATOM 1834 N N . GLU A 1 233 ? -8.062 -11.971 24.564 1.00 96.81 233 GLU A N 1
ATOM 1835 C CA . GLU A 1 233 ? -9.210 -11.863 23.669 1.00 96.81 233 GLU A CA 1
ATOM 1836 C C . GLU A 1 233 ? -9.627 -10.391 23.542 1.00 96.81 233 GLU A C 1
ATOM 1838 O O . GLU A 1 233 ? -10.013 -9.764 24.528 1.00 96.81 233 GLU A O 1
ATOM 1843 N N . MET A 1 234 ? -9.567 -9.853 22.326 1.00 95.50 234 MET A N 1
ATOM 1844 C CA . MET A 1 234 ? -10.105 -8.541 21.965 1.00 95.50 234 MET A CA 1
ATOM 1845 C C . MET A 1 234 ? -11.410 -8.745 21.196 1.00 95.50 234 MET A C 1
ATOM 1847 O O . MET A 1 234 ? -11.474 -9.578 20.293 1.00 95.50 234 MET A O 1
ATOM 1851 N N . THR A 1 235 ? -12.448 -7.979 21.534 1.00 97.56 235 THR A N 1
ATOM 1852 C CA . THR A 1 235 ? -13.643 -7.859 20.681 1.00 97.56 235 THR A CA 1
ATOM 1853 C C . THR A 1 235 ? -13.428 -6.669 19.752 1.00 97.56 235 THR A C 1
ATOM 1855 O O . THR A 1 235 ? -13.057 -5.599 20.230 1.00 97.56 235 THR A O 1
ATOM 1858 N N . LEU A 1 236 ? -13.594 -6.859 18.444 1.00 97.75 236 LEU A N 1
ATOM 1859 C CA . LEU A 1 236 ? -13.495 -5.779 17.463 1.00 97.75 236 LEU A CA 1
ATOM 1860 C C . LEU A 1 236 ? -14.778 -4.927 17.502 1.00 97.75 236 LEU A C 1
ATOM 1862 O O . LEU A 1 236 ? -15.859 -5.487 17.704 1.00 97.75 236 LEU A O 1
ATOM 1866 N N . PRO A 1 237 ? -14.690 -3.598 17.322 1.00 98.00 237 PRO A N 1
ATOM 1867 C CA . PRO A 1 237 ? -15.852 -2.715 17.373 1.00 98.00 237 PRO A CA 1
ATOM 1868 C C . PRO A 1 237 ? -16.789 -2.926 16.178 1.00 98.00 237 PRO A C 1
ATOM 1870 O O . PRO A 1 237 ? -16.420 -3.534 15.175 1.00 98.00 237 PRO A O 1
ATOM 1873 N N . GLU A 1 238 ? -18.003 -2.388 16.274 1.00 98.31 238 GLU A N 1
ATOM 1874 C CA . GLU A 1 238 ? -18.951 -2.301 15.157 1.00 98.31 238 GLU A CA 1
ATOM 1875 C C . GLU A 1 238 ? -18.691 -1.013 14.365 1.00 98.31 238 GLU A C 1
ATOM 1877 O O . GLU A 1 238 ? -18.657 0.075 14.951 1.00 98.31 238 GLU A O 1
ATOM 1882 N N . ILE A 1 239 ? -18.526 -1.101 13.041 1.00 97.94 239 ILE A N 1
ATOM 1883 C CA . ILE A 1 239 ? -18.450 0.096 12.188 1.00 97.94 239 ILE A CA 1
ATOM 1884 C C . ILE A 1 239 ? -19.821 0.740 11.943 1.00 97.94 239 ILE A C 1
ATOM 1886 O O . ILE A 1 239 ? -20.860 0.089 11.867 1.00 97.94 239 ILE A O 1
ATOM 1890 N N . LYS A 1 240 ? -19.817 2.059 11.754 1.00 94.25 240 LYS A N 1
ATOM 1891 C CA . LYS A 1 240 ? -21.003 2.888 11.544 1.00 94.25 240 LYS A CA 1
ATOM 1892 C C . LYS A 1 240 ? -21.104 3.355 10.090 1.00 94.25 240 LYS A C 1
ATOM 1894 O O . LYS A 1 240 ? -20.599 4.415 9.724 1.00 94.25 240 LYS A O 1
ATOM 1899 N N . GLY A 1 241 ? -21.882 2.624 9.295 1.00 89.56 241 GLY A N 1
ATOM 1900 C CA . GLY A 1 241 ? -22.183 2.986 7.907 1.00 89.56 241 GLY A CA 1
ATOM 1901 C C . GLY A 1 241 ? -21.040 2.668 6.939 1.00 89.56 241 GLY A C 1
ATOM 1902 O O . GLY A 1 241 ? -20.276 1.739 7.171 1.00 89.56 241 GLY A O 1
ATOM 1903 N N . GLY A 1 242 ? -20.975 3.402 5.827 1.00 91.06 242 GLY A N 1
ATOM 1904 C CA . GLY A 1 242 ? -19.924 3.242 4.816 1.00 91.06 242 GLY A CA 1
ATOM 1905 C C . GLY A 1 242 ? -18.660 4.054 5.107 1.00 91.06 242 GLY A C 1
ATOM 1906 O O . GLY A 1 242 ? -18.591 4.787 6.097 1.00 91.06 242 GLY A O 1
ATOM 1907 N N . ASP A 1 243 ? -17.698 3.938 4.196 1.00 92.62 243 ASP A N 1
ATOM 1908 C CA . ASP A 1 243 ? -16.431 4.666 4.215 1.00 92.62 243 ASP A CA 1
ATOM 1909 C C . ASP A 1 243 ? -16.653 6.187 4.309 1.00 92.62 243 ASP A C 1
ATOM 1911 O O . ASP A 1 243 ? -17.529 6.777 3.665 1.00 92.62 243 ASP A O 1
ATOM 1915 N N . LEU A 1 244 ? -15.872 6.833 5.168 1.00 90.81 244 LEU A N 1
ATOM 1916 C CA . LEU A 1 244 ? -15.885 8.275 5.363 1.00 90.81 244 LEU A CA 1
ATOM 1917 C C . LEU A 1 244 ? -15.125 8.987 4.244 1.00 90.81 244 LEU A C 1
ATOM 1919 O O . LEU A 1 244 ? -15.481 10.121 3.927 1.00 90.81 244 LEU A O 1
ATOM 1923 N N . LEU A 1 245 ? -14.147 8.328 3.608 1.00 88.94 245 LEU A N 1
ATOM 1924 C CA . LEU A 1 245 ? -13.392 8.906 2.494 1.00 88.94 245 LEU A CA 1
ATOM 1925 C C . LEU A 1 245 ? -14.256 9.105 1.237 1.00 88.94 245 LEU A C 1
ATOM 1927 O O . LEU A 1 245 ? -14.016 10.054 0.495 1.00 88.94 245 LEU A O 1
ATOM 1931 N N . ASP A 1 246 ? -15.339 8.337 1.062 1.00 85.75 246 ASP A N 1
ATOM 1932 C CA . ASP A 1 246 ? -16.347 8.544 0.001 1.00 85.75 246 ASP A CA 1
ATOM 1933 C C . ASP A 1 246 ? -16.985 9.952 0.025 1.00 85.75 246 ASP A C 1
ATOM 1935 O O . ASP A 1 246 ? -17.598 10.383 -0.952 1.00 85.75 246 ASP A O 1
ATOM 1939 N N . LYS A 1 247 ? -16.880 10.670 1.152 1.00 79.06 247 LYS A N 1
ATOM 1940 C CA . LYS A 1 247 ? -17.430 12.024 1.360 1.00 79.06 247 LYS A CA 1
ATOM 1941 C C . LYS A 1 247 ? -16.364 13.120 1.286 1.00 79.06 247 LYS A C 1
ATOM 1943 O O . LYS A 1 247 ? -16.691 14.298 1.413 1.00 79.06 247 LYS A O 1
ATOM 1948 N N . VAL A 1 248 ? -15.102 12.734 1.115 1.00 79.25 248 VAL A N 1
ATOM 1949 C CA . VAL A 1 248 ? -13.928 13.592 1.250 1.00 79.25 248 VAL A CA 1
ATOM 1950 C C . VAL A 1 248 ? -13.401 13.960 -0.134 1.00 79.25 248 VAL A C 1
ATOM 1952 O O . VAL A 1 248 ? -12.647 13.231 -0.773 1.00 79.25 248 VAL A O 1
ATOM 1955 N N . GLU A 1 249 ? -13.774 15.145 -0.608 1.00 67.12 249 GLU A N 1
ATOM 1956 C CA . GLU A 1 249 ? -13.414 15.604 -1.954 1.00 67.12 249 GLU A CA 1
ATOM 1957 C C . GLU A 1 249 ? -11.991 16.208 -2.067 1.00 67.12 249 GLU A C 1
ATOM 1959 O O . GLU A 1 249 ? -11.684 16.866 -3.065 1.00 67.12 249 GLU A O 1
ATOM 1964 N N . THR A 1 250 ? -11.135 16.116 -1.042 1.00 64.25 250 THR A N 1
ATOM 1965 C CA . THR A 1 250 ? -9.730 16.604 -1.071 1.00 64.25 250 THR A CA 1
ATOM 1966 C C . THR A 1 250 ? -8.703 15.514 -1.377 1.00 64.25 250 THR A C 1
ATOM 1968 O O . THR A 1 250 ? -7.510 15.821 -1.478 1.00 64.25 250 THR A O 1
ATOM 1971 N N . ALA A 1 251 ? -9.162 14.267 -1.533 1.00 60.25 251 ALA A N 1
ATOM 1972 C CA . ALA A 1 251 ? -8.327 13.091 -1.739 1.00 60.25 251 ALA A CA 1
ATOM 1973 C C . ALA A 1 251 ? -7.258 13.321 -2.835 1.00 60.25 251 ALA A C 1
ATOM 1975 O O . ALA A 1 251 ? -7.589 13.783 -3.933 1.00 60.25 251 ALA A O 1
ATOM 1976 N N . PRO A 1 252 ? -5.964 13.049 -2.570 1.00 60.38 252 PRO A N 1
ATOM 1977 C CA . PRO A 1 252 ? -4.897 13.252 -3.544 1.00 60.38 252 PRO A CA 1
ATOM 1978 C C . PRO A 1 252 ? -5.089 12.403 -4.806 1.00 60.38 252 PRO A C 1
ATOM 1980 O O . PRO A 1 252 ? -5.425 11.229 -4.741 1.00 60.38 252 PRO A O 1
ATOM 1983 N N . ASN A 1 253 ? -4.722 12.964 -5.962 1.00 51.97 253 ASN A N 1
ATOM 1984 C CA . ASN A 1 253 ? -4.818 12.301 -7.273 1.00 51.97 253 ASN A CA 1
ATOM 1985 C C . ASN A 1 253 ? -3.936 11.034 -7.452 1.00 51.97 253 ASN A C 1
ATOM 1987 O O . ASN A 1 253 ? -3.843 10.539 -8.575 1.00 51.97 253 ASN A O 1
ATOM 1991 N N . SER A 1 254 ? -3.211 10.567 -6.421 1.00 47.97 254 SER A N 1
ATOM 1992 C CA . SER A 1 254 ? -2.616 9.214 -6.283 1.00 47.97 254 SER A CA 1
ATOM 1993 C C . SER A 1 254 ? -1.628 9.106 -5.103 1.00 47.97 254 SER A C 1
ATOM 1995 O O . SER A 1 254 ? -0.967 10.079 -4.731 1.00 47.97 254 SER A O 1
ATOM 1997 N N . GLY A 1 255 ? -1.430 7.879 -4.601 1.00 60.78 255 GLY A N 1
ATOM 1998 C CA . GLY A 1 255 ? -0.200 7.441 -3.918 1.00 60.78 255 GLY A CA 1
ATOM 1999 C C . GLY A 1 255 ? -0.295 7.165 -2.410 1.00 60.78 255 GLY A C 1
ATOM 2000 O O . GLY A 1 255 ? -1.335 7.349 -1.790 1.00 60.78 255 GLY A O 1
ATOM 2001 N N . ASN A 1 256 ? 0.841 6.768 -1.811 1.00 64.25 256 ASN A N 1
ATOM 2002 C CA . ASN A 1 256 ? 1.024 6.378 -0.393 1.00 64.25 256 ASN A CA 1
ATOM 2003 C C . ASN A 1 256 ? 0.873 7.553 0.615 1.00 64.25 256 ASN A C 1
ATOM 2005 O O . ASN A 1 256 ? 1.682 7.707 1.532 1.00 64.25 256 ASN A O 1
ATOM 2009 N N . TYR A 1 257 ? -0.097 8.441 0.400 1.00 81.62 257 TYR A N 1
ATOM 2010 C CA . TYR A 1 257 ? -0.317 9.692 1.135 1.00 81.62 257 TYR A CA 1
ATOM 2011 C C . TYR A 1 257 ? -1.766 9.833 1.639 1.00 81.62 257 TYR A C 1
ATOM 2013 O O 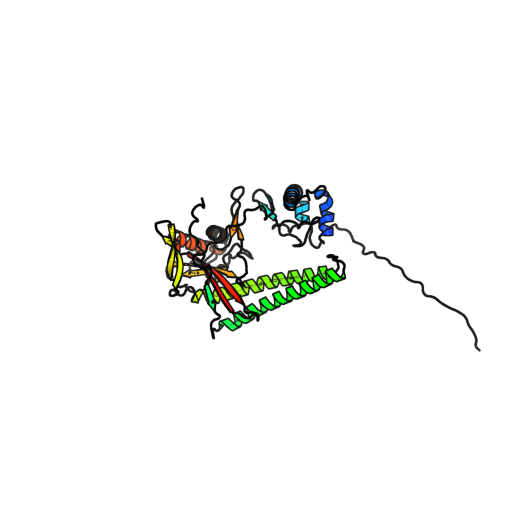. TYR A 1 257 ? -2.147 10.899 2.131 1.00 81.62 257 TYR A O 1
ATOM 2021 N N . GLN A 1 258 ? -2.558 8.769 1.518 1.00 87.88 258 GLN A N 1
ATOM 2022 C CA . GLN A 1 258 ? -3.923 8.606 2.015 1.00 87.88 258 GLN A CA 1
ATOM 2023 C C . GLN A 1 258 ? -4.056 7.179 2.590 1.00 87.88 258 GLN A C 1
ATOM 2025 O O . GLN A 1 258 ? -3.166 6.348 2.385 1.00 87.88 258 GLN A O 1
ATOM 2030 N N . PHE A 1 259 ? -5.128 6.922 3.337 1.00 94.06 259 PHE A N 1
ATOM 2031 C CA . PHE A 1 259 ? -5.587 5.570 3.666 1.00 94.06 259 PHE A CA 1
ATOM 2032 C C . PHE A 1 259 ? -6.556 5.084 2.586 1.00 94.06 259 PHE A C 1
ATOM 2034 O O . PHE A 1 259 ? -7.223 5.916 1.973 1.00 94.06 259 PHE A O 1
ATOM 2041 N N . ASP A 1 260 ? -6.676 3.771 2.396 1.00 94.62 260 ASP A N 1
ATOM 2042 C CA . ASP A 1 260 ? -7.577 3.234 1.370 1.00 94.62 260 ASP A CA 1
ATOM 2043 C C . ASP A 1 260 ? -9.051 3.302 1.824 1.00 94.62 260 ASP A C 1
ATOM 2045 O O . ASP A 1 260 ? -9.916 3.628 1.020 1.00 94.62 260 ASP A O 1
ATOM 2049 N N . LEU A 1 261 ? -9.345 3.048 3.113 1.00 95.94 261 LEU A N 1
ATOM 2050 C CA . LEU A 1 261 ? -10.684 3.198 3.720 1.00 95.94 261 LEU A CA 1
ATOM 2051 C C . LEU A 1 261 ? -10.602 3.727 5.164 1.00 95.94 261 LEU A C 1
ATOM 2053 O O . LEU A 1 261 ? -9.707 3.328 5.919 1.00 95.94 261 LEU A O 1
ATOM 2057 N N . VAL A 1 262 ? -11.586 4.528 5.594 1.00 96.88 262 VAL A N 1
ATOM 2058 C CA . VAL A 1 262 ? -11.759 4.953 6.999 1.00 96.88 262 VAL A CA 1
ATOM 2059 C C . VAL A 1 262 ? -13.226 4.856 7.417 1.00 96.88 262 VAL A C 1
ATOM 2061 O O . VAL A 1 262 ? -14.086 5.507 6.840 1.00 96.88 262 VAL A O 1
ATOM 2064 N N . HIS A 1 263 ? -13.524 4.114 8.480 1.00 97.69 263 HIS A N 1
ATOM 2065 C CA . HIS A 1 263 ? -14.873 3.998 9.043 1.00 97.69 263 HIS A CA 1
ATOM 2066 C C . HIS A 1 263 ? -14.902 4.540 10.475 1.00 97.69 263 HIS A C 1
ATOM 2068 O O . HIS A 1 263 ? -13.978 4.287 11.244 1.00 97.69 263 HIS A O 1
ATOM 2074 N N . ALA A 1 264 ? -15.971 5.241 10.860 1.00 96.88 264 ALA A N 1
ATOM 2075 C CA . ALA A 1 264 ? -16.274 5.479 12.275 1.00 96.88 264 ALA A CA 1
ATOM 2076 C C . ALA A 1 264 ? -16.834 4.198 12.913 1.00 96.88 264 ALA A C 1
ATOM 2078 O O . ALA A 1 264 ? -17.411 3.367 12.209 1.00 96.88 264 ALA A O 1
ATOM 2079 N N . THR A 1 265 ? -16.741 4.063 14.233 1.00 98.00 265 THR A N 1
ATOM 2080 C CA . THR A 1 265 ? -17.331 2.952 15.000 1.00 98.00 265 THR A CA 1
ATOM 2081 C C . THR A 1 265 ? -18.464 3.416 15.919 1.00 98.00 265 THR A C 1
ATOM 2083 O O . THR A 1 265 ? -18.688 4.614 16.119 1.00 98.00 265 THR A O 1
ATOM 2086 N N . THR A 1 266 ? -19.241 2.475 16.461 1.00 96.94 266 THR A N 1
ATOM 2087 C CA . THR A 1 266 ? -20.396 2.781 17.327 1.00 96.94 266 THR A CA 1
ATOM 2088 C C . THR A 1 266 ? -20.019 3.270 18.730 1.00 96.94 266 THR A C 1
ATOM 2090 O O . THR A 1 266 ? -20.823 3.960 19.358 1.00 96.94 266 THR A O 1
ATOM 2093 N N . ASP A 1 267 ? -18.795 3.002 19.191 1.00 94.44 267 ASP A N 1
ATOM 2094 C CA . ASP A 1 267 ? -18.209 3.502 20.447 1.00 94.44 267 ASP A CA 1
ATOM 2095 C C . ASP A 1 267 ? -17.476 4.858 20.308 1.00 94.44 267 ASP A C 1
ATOM 2097 O O . ASP A 1 267 ? -16.988 5.413 21.297 1.00 94.44 267 ASP A O 1
ATOM 2101 N N . GLY A 1 268 ? -17.445 5.428 19.097 1.00 94.44 268 GLY A N 1
ATOM 2102 C CA . GLY A 1 268 ? -16.809 6.716 18.802 1.00 94.44 268 GLY A CA 1
ATOM 2103 C C . GLY A 1 268 ? -15.319 6.637 18.454 1.00 94.44 268 GLY A C 1
ATOM 2104 O O . GLY A 1 268 ? -14.656 7.672 18.440 1.00 94.44 268 GLY A O 1
ATOM 2105 N N . GLY A 1 269 ? -14.793 5.441 18.197 1.00 97.06 269 GLY A N 1
ATOM 2106 C CA . GLY A 1 269 ? -13.496 5.229 17.559 1.00 97.06 269 GLY A CA 1
ATOM 2107 C C . GLY A 1 269 ? -13.545 5.180 16.023 1.00 97.06 269 GLY A C 1
ATOM 2108 O O . GLY A 1 269 ? -14.518 5.587 15.378 1.00 97.06 269 GLY A O 1
ATOM 2109 N N . PHE A 1 270 ? -12.462 4.666 15.438 1.00 98.25 270 PHE A N 1
ATOM 2110 C CA . PHE A 1 270 ? -12.240 4.555 13.999 1.00 98.25 270 PHE A CA 1
ATOM 2111 C C . PHE A 1 270 ? -11.583 3.225 13.603 1.00 98.25 270 PHE A C 1
ATOM 2113 O O . PHE A 1 270 ? -10.737 2.683 14.318 1.00 98.25 270 PHE A O 1
ATOM 2120 N N . VAL A 1 271 ? -11.914 2.748 12.403 1.00 98.44 271 VAL A N 1
ATOM 2121 C CA . VAL A 1 271 ? -11.225 1.659 11.701 1.00 98.44 271 VAL A CA 1
ATOM 2122 C C . VAL A 1 271 ? -10.597 2.218 10.427 1.00 98.44 271 VAL A C 1
ATOM 2124 O O . VAL A 1 271 ? -11.301 2.641 9.511 1.00 98.44 271 VAL A O 1
ATOM 2127 N N . VAL A 1 272 ? -9.270 2.187 10.354 1.00 98.06 272 VAL A N 1
ATOM 2128 C CA . VAL A 1 272 ? -8.480 2.505 9.157 1.00 98.06 272 VAL A CA 1
ATOM 2129 C C . VAL A 1 272 ? -8.093 1.196 8.484 1.00 98.06 272 VAL A C 1
ATOM 2131 O O . VAL A 1 272 ? -7.594 0.296 9.156 1.00 98.06 272 VAL A O 1
ATOM 2134 N N . THR A 1 273 ? -8.303 1.062 7.175 1.00 98.06 273 THR A N 1
ATOM 2135 C CA . THR A 1 273 ? -7.950 -0.164 6.437 1.00 98.06 273 THR A CA 1
ATOM 2136 C C . THR A 1 273 ? -7.019 0.130 5.268 1.00 98.06 273 THR A C 1
ATOM 2138 O O . THR A 1 273 ? -7.322 0.964 4.421 1.00 98.06 273 THR A O 1
ATOM 2141 N N . GLU A 1 274 ? -5.908 -0.604 5.208 1.00 97.50 274 GLU A N 1
ATOM 2142 C CA . GLU A 1 274 ? -5.097 -0.797 4.005 1.00 97.50 274 GLU A CA 1
ATOM 2143 C C . GLU A 1 274 ? -5.671 -1.953 3.186 1.00 97.50 274 GLU A C 1
ATOM 2145 O O . GLU A 1 274 ? -5.651 -3.111 3.609 1.00 97.50 274 GLU A O 1
ATOM 2150 N N . ALA A 1 275 ? -6.161 -1.657 1.995 1.00 97.06 275 ALA A N 1
ATOM 2151 C CA . ALA A 1 275 ? -6.706 -2.612 1.055 1.00 97.06 275 ALA A CA 1
ATOM 2152 C C . ALA A 1 275 ? -5.627 -3.047 0.054 1.00 97.06 275 ALA A C 1
ATOM 2154 O O . ALA A 1 275 ? -4.908 -2.216 -0.499 1.00 97.06 275 ALA A O 1
ATOM 2155 N N . LYS A 1 276 ? -5.468 -4.352 -0.197 1.00 96.69 276 LYS A N 1
ATOM 2156 C CA . LYS A 1 276 ? -4.507 -4.861 -1.196 1.00 96.69 276 LYS A CA 1
ATOM 2157 C C . LYS A 1 276 ? -5.111 -6.016 -1.997 1.00 96.69 276 LYS A C 1
ATOM 2159 O O . LYS A 1 276 ? -5.866 -6.829 -1.476 1.00 96.69 276 LYS A O 1
ATOM 2164 N N . ALA A 1 277 ? -4.743 -6.125 -3.271 1.00 96.31 277 ALA A N 1
ATOM 2165 C CA . ALA A 1 277 ? -5.282 -7.133 -4.193 1.00 96.31 277 ALA A CA 1
ATOM 2166 C C . ALA A 1 277 ? -4.882 -8.586 -3.880 1.00 96.31 277 ALA A C 1
ATOM 2168 O O . ALA A 1 277 ? -5.465 -9.518 -4.435 1.00 96.31 277 ALA A O 1
ATOM 2169 N N . ASP A 1 278 ? -3.809 -8.770 -3.110 1.00 95.56 278 ASP A N 1
ATOM 2170 C CA . ASP A 1 278 ? -3.108 -10.042 -2.974 1.00 95.56 278 ASP A CA 1
ATOM 2171 C C . ASP A 1 278 ? -2.422 -10.141 -1.614 1.00 95.56 278 ASP A C 1
ATOM 2173 O O . ASP A 1 278 ? -1.816 -9.174 -1.143 1.00 95.56 278 ASP A O 1
ATOM 2177 N N . VAL A 1 279 ? -2.444 -11.326 -1.007 1.00 95.00 279 VAL A N 1
ATOM 2178 C CA . VAL A 1 279 ? -1.735 -11.605 0.251 1.00 95.00 279 VAL A CA 1
ATOM 2179 C C . VAL A 1 279 ? -0.222 -11.370 0.147 1.00 95.00 279 VAL A C 1
ATOM 2181 O O . VAL A 1 279 ? 0.401 -10.985 1.137 1.00 95.00 279 VAL A O 1
ATOM 2184 N N . GLN A 1 280 ? 0.359 -11.540 -1.049 1.00 93.06 280 GLN A N 1
ATOM 2185 C CA . GLN A 1 280 ? 1.781 -11.300 -1.320 1.00 93.06 280 GLN A CA 1
ATOM 2186 C C . GLN A 1 280 ? 2.106 -9.839 -1.670 1.00 93.06 280 GLN A C 1
ATOM 2188 O O . GLN A 1 280 ? 3.279 -9.504 -1.832 1.00 93.06 280 GLN A O 1
ATOM 2193 N N . THR A 1 281 ? 1.114 -8.948 -1.798 1.00 90.88 281 THR A N 1
ATOM 2194 C CA . THR A 1 281 ? 1.389 -7.527 -2.042 1.00 90.88 281 THR A CA 1
ATOM 2195 C C . THR A 1 281 ? 2.069 -6.912 -0.818 1.00 90.88 281 THR A C 1
ATOM 2197 O O . THR A 1 281 ? 1.527 -6.909 0.298 1.00 90.88 281 THR A O 1
ATOM 2200 N N . GLU A 1 282 ? 3.283 -6.403 -1.043 1.00 90.12 282 GLU A N 1
ATOM 2201 C CA . GLU A 1 282 ? 4.047 -5.655 -0.050 1.00 90.12 282 GLU A CA 1
ATOM 2202 C C . GLU A 1 282 ? 3.324 -4.370 0.353 1.00 90.12 282 GLU A C 1
ATOM 2204 O O . GLU A 1 282 ? 2.539 -3.794 -0.401 1.00 90.12 282 GLU A O 1
ATOM 2209 N N . LEU A 1 283 ? 3.615 -3.913 1.565 1.00 89.19 283 LEU A N 1
ATOM 2210 C CA . LEU A 1 283 ? 3.034 -2.696 2.099 1.00 89.19 283 LEU A CA 1
ATOM 2211 C C . LEU A 1 283 ? 3.714 -1.449 1.543 1.00 89.19 283 LEU A C 1
ATOM 2213 O O . LEU A 1 283 ? 4.941 -1.385 1.387 1.00 89.19 283 LEU A O 1
ATOM 2217 N N . GLY A 1 284 ? 2.890 -0.437 1.283 1.00 88.12 284 GLY A N 1
ATOM 2218 C CA . GLY A 1 284 ? 3.332 0.886 0.893 1.00 88.12 284 GLY A CA 1
ATOM 2219 C C . GLY A 1 284 ? 4.287 1.462 1.931 1.00 88.12 284 GLY A C 1
ATOM 2220 O O . GLY A 1 284 ? 4.230 1.173 3.127 1.00 88.12 284 GLY A O 1
ATOM 2221 N N . ASN A 1 285 ? 5.209 2.287 1.462 1.00 89.44 285 ASN A N 1
ATOM 2222 C CA . ASN A 1 285 ? 6.105 3.038 2.320 1.00 89.44 285 ASN A CA 1
ATOM 2223 C C . ASN A 1 285 ? 6.313 4.429 1.735 1.00 89.44 285 ASN A C 1
ATOM 2225 O O . ASN A 1 285 ? 6.176 4.647 0.528 1.00 89.44 285 ASN A O 1
ATOM 2229 N N . ARG A 1 286 ? 6.623 5.375 2.611 1.00 85.44 286 ARG A N 1
ATOM 2230 C CA . ARG A 1 286 ? 6.796 6.785 2.275 1.00 85.44 286 ARG A CA 1
ATOM 2231 C C . ARG A 1 286 ? 7.932 7.386 3.083 1.00 85.44 286 ARG A C 1
ATOM 2233 O O . ARG A 1 286 ? 8.337 6.841 4.112 1.00 85.44 286 ARG A O 1
ATOM 2240 N N . LYS A 1 287 ? 8.406 8.539 2.634 1.00 84.88 287 LYS A N 1
ATOM 2241 C CA . LYS A 1 287 ? 9.275 9.406 3.417 1.00 84.88 287 LYS A CA 1
ATOM 2242 C C . LYS A 1 287 ? 8.473 10.255 4.411 1.00 84.88 287 LYS A C 1
ATOM 2244 O O . LYS A 1 287 ? 7.350 10.683 4.123 1.00 84.88 287 LYS A O 1
ATOM 2249 N N . VAL A 1 288 ? 9.091 10.504 5.565 1.00 83.88 288 VAL A N 1
ATOM 2250 C CA . VAL A 1 288 ? 8.720 11.504 6.573 1.00 83.88 288 VAL A CA 1
ATOM 2251 C C . VAL A 1 288 ? 9.980 12.202 7.102 1.00 83.88 288 VAL A C 1
ATOM 2253 O O . VAL A 1 288 ? 11.085 11.672 6.984 1.00 83.88 288 VAL A O 1
ATOM 2256 N N . GLY A 1 289 ? 9.811 13.368 7.726 1.00 83.31 289 GLY A N 1
ATOM 2257 C CA . GLY A 1 289 ? 10.929 14.170 8.232 1.00 83.31 289 GLY A CA 1
ATOM 2258 C C . GLY A 1 289 ? 11.601 15.032 7.158 1.00 83.31 289 GLY A C 1
ATOM 2259 O O . GLY A 1 289 ? 11.199 15.039 5.995 1.00 83.31 289 GLY A O 1
ATOM 2260 N N . VAL A 1 290 ? 12.591 15.807 7.599 1.00 76.19 290 VAL A N 1
ATOM 2261 C CA . VAL A 1 290 ? 13.325 16.828 6.830 1.00 76.19 290 VAL A CA 1
ATOM 2262 C C . VAL A 1 290 ? 14.781 16.837 7.319 1.00 76.19 290 VAL A C 1
ATOM 2264 O O . VAL A 1 290 ? 15.026 16.768 8.527 1.00 76.19 290 VAL A O 1
ATOM 2267 N N . GLY A 1 291 ? 15.750 16.929 6.409 1.00 75.88 291 GLY A N 1
ATOM 2268 C CA . GLY A 1 291 ? 17.183 16.982 6.716 1.00 75.88 291 GLY A CA 1
ATOM 2269 C C . GLY A 1 291 ? 17.655 15.749 7.486 1.00 75.88 291 GLY A C 1
ATOM 2270 O O . GLY A 1 291 ? 17.290 14.626 7.152 1.00 75.88 291 GLY A O 1
ATOM 2271 N N . ASP A 1 292 ? 18.396 15.955 8.574 1.00 73.38 292 ASP A N 1
ATOM 2272 C CA . ASP A 1 292 ? 18.909 14.873 9.431 1.00 73.38 292 ASP A CA 1
ATOM 2273 C C . ASP A 1 292 ? 17.810 14.031 10.118 1.00 73.38 292 ASP A C 1
ATOM 2275 O O . ASP A 1 292 ? 18.093 12.964 10.658 1.00 73.38 292 ASP A O 1
ATOM 2279 N N . SER A 1 293 ? 16.548 14.486 10.097 1.00 77.25 293 SER A N 1
ATOM 2280 C CA . SER A 1 293 ? 15.387 13.722 10.588 1.00 77.25 293 SER A CA 1
ATOM 2281 C C . SER A 1 293 ? 14.680 12.892 9.505 1.00 77.25 293 SER A C 1
ATOM 2283 O O . SER A 1 293 ? 13.687 12.219 9.793 1.00 77.25 293 SER A O 1
ATOM 2285 N N . GLU A 1 294 ? 15.160 12.951 8.259 1.00 81.12 294 GLU A N 1
ATOM 2286 C CA . GLU A 1 294 ? 14.582 12.245 7.120 1.00 81.12 294 GLU A CA 1
ATOM 2287 C C . GLU A 1 294 ? 14.675 10.719 7.280 1.00 81.12 294 GLU A C 1
ATOM 2289 O O . GLU A 1 294 ? 15.749 10.141 7.459 1.00 81.12 294 GLU A O 1
ATOM 2294 N N . ARG A 1 295 ? 13.525 10.043 7.184 1.00 85.12 295 ARG A N 1
ATOM 2295 C CA . ARG A 1 295 ? 13.417 8.585 7.322 1.00 85.12 295 ARG A CA 1
ATOM 2296 C C . ARG A 1 295 ? 12.245 8.019 6.529 1.00 85.12 295 ARG A C 1
ATOM 2298 O O . ARG A 1 295 ? 11.286 8.718 6.202 1.00 85.12 295 ARG A O 1
ATOM 2305 N N . ARG A 1 296 ? 12.298 6.716 6.254 1.00 87.31 296 ARG A N 1
ATOM 2306 C CA . ARG A 1 296 ? 11.204 5.975 5.615 1.00 87.31 296 ARG A CA 1
ATOM 2307 C C . ARG A 1 296 ? 10.328 5.298 6.668 1.00 87.31 296 ARG A C 1
ATOM 2309 O O . ARG A 1 296 ? 10.836 4.801 7.672 1.00 87.31 296 ARG A O 1
ATOM 2316 N N . VAL A 1 297 ? 9.025 5.242 6.412 1.00 90.06 297 VAL A N 1
ATOM 2317 C CA . VAL A 1 297 ? 8.009 4.582 7.253 1.00 90.06 297 VAL A CA 1
ATOM 2318 C C . VAL A 1 297 ? 7.097 3.719 6.382 1.00 90.06 297 VAL A C 1
ATOM 2320 O O . VAL A 1 297 ? 6.862 4.055 5.220 1.00 90.06 297 VAL A O 1
ATOM 2323 N N . SER A 1 298 ? 6.614 2.603 6.926 1.00 93.50 298 SER A N 1
ATOM 2324 C CA . SER A 1 298 ? 5.740 1.645 6.229 1.00 93.50 298 SER A CA 1
ATOM 2325 C C . SER A 1 298 ? 4.289 1.812 6.664 1.00 93.50 298 SER A C 1
ATOM 2327 O O . SER A 1 29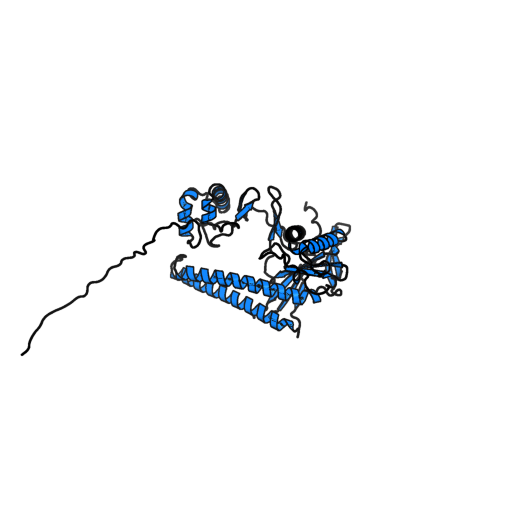8 ? 4.047 2.152 7.819 1.00 93.50 298 SER A O 1
ATOM 2329 N N . GLN A 1 299 ? 3.339 1.485 5.790 1.00 94.94 299 GLN A N 1
ATOM 2330 C CA . GLN A 1 299 ? 1.943 1.264 6.174 1.00 94.94 299 GLN A CA 1
ATOM 2331 C C . GLN A 1 299 ? 1.853 0.294 7.362 1.00 94.94 299 GLN A C 1
ATOM 2333 O O . GLN A 1 299 ? 2.692 -0.601 7.521 1.00 94.94 299 GLN A O 1
ATOM 2338 N N . GLY A 1 300 ? 0.865 0.525 8.225 1.00 94.38 300 GLY A N 1
ATOM 2339 C CA . GLY A 1 300 ? 0.702 -0.206 9.481 1.00 94.38 300 GLY A CA 1
ATOM 2340 C C . GLY A 1 300 ? 1.664 0.175 10.611 1.00 94.38 300 GLY A C 1
ATOM 2341 O O . GLY A 1 300 ? 1.731 -0.538 11.608 1.00 94.38 300 GLY A O 1
ATOM 2342 N N . THR A 1 301 ? 2.431 1.267 10.500 1.00 94.62 301 THR A N 1
ATOM 2343 C CA . THR A 1 301 ? 3.159 1.837 11.650 1.00 94.62 301 THR A CA 1
ATOM 2344 C C . THR A 1 301 ? 2.493 3.109 12.167 1.00 94.62 301 THR A C 1
ATOM 2346 O O . THR A 1 301 ? 1.906 3.875 11.399 1.00 94.62 301 THR A O 1
ATOM 2349 N N . GLU A 1 302 ? 2.647 3.376 13.469 1.00 93.81 302 GLU A N 1
ATOM 2350 C CA . GLU A 1 302 ? 2.204 4.626 14.105 1.00 93.81 302 GLU A CA 1
ATOM 2351 C C . GLU A 1 302 ? 2.753 5.865 13.370 1.00 93.81 302 GLU A C 1
ATOM 2353 O O . GLU A 1 302 ? 2.029 6.828 13.126 1.00 93.81 302 GLU A O 1
ATOM 2358 N N . ASP A 1 303 ? 4.017 5.825 12.938 1.00 92.25 303 ASP A N 1
ATOM 2359 C CA . ASP A 1 303 ? 4.637 6.930 12.204 1.00 92.25 303 ASP A CA 1
ATOM 2360 C C . ASP A 1 303 ? 3.974 7.205 10.846 1.00 92.25 303 ASP A C 1
ATOM 2362 O O . ASP A 1 303 ? 3.826 8.363 10.454 1.00 92.25 303 ASP A O 1
ATOM 2366 N N . TYR A 1 304 ? 3.591 6.153 10.112 1.00 94.06 304 TYR A N 1
ATOM 2367 C CA . TYR A 1 304 ? 2.902 6.290 8.827 1.00 94.06 304 TYR A CA 1
ATOM 2368 C C . TYR A 1 304 ? 1.481 6.823 9.025 1.00 94.06 304 TYR A C 1
ATOM 2370 O O . TYR A 1 304 ? 1.064 7.732 8.304 1.00 94.06 304 TYR A O 1
ATOM 2378 N N . LEU A 1 305 ? 0.767 6.305 10.031 1.00 95.38 305 LEU A N 1
ATOM 2379 C CA . LEU A 1 305 ? -0.549 6.789 10.452 1.00 95.38 305 LEU A CA 1
ATOM 2380 C C . LEU A 1 305 ? -0.492 8.288 10.779 1.00 95.38 305 LEU A C 1
ATOM 2382 O O . LEU A 1 305 ? -1.203 9.081 10.163 1.00 95.38 305 LEU A O 1
ATOM 2386 N N . ARG A 1 306 ? 0.416 8.704 11.672 1.00 94.56 306 ARG A N 1
ATOM 2387 C CA . ARG A 1 306 ? 0.582 10.113 12.065 1.00 94.56 306 ARG A CA 1
ATOM 2388 C C . ARG A 1 306 ? 0.997 11.007 10.899 1.00 94.56 306 ARG A C 1
ATOM 2390 O O . ARG A 1 306 ? 0.466 12.104 10.771 1.00 94.56 306 ARG A O 1
ATOM 2397 N N . ALA A 1 307 ? 1.903 10.561 10.030 1.00 93.31 307 ALA A N 1
ATOM 2398 C CA . ALA A 1 307 ? 2.305 11.344 8.862 1.00 93.31 307 ALA A CA 1
ATOM 2399 C C . ALA A 1 307 ? 1.170 11.528 7.845 1.00 93.31 307 ALA A C 1
ATOM 2401 O O . ALA A 1 307 ? 1.034 12.603 7.263 1.00 93.31 307 ALA A O 1
ATOM 2402 N N . THR A 1 308 ? 0.342 10.501 7.658 1.00 94.12 308 THR A N 1
ATOM 2403 C CA . THR A 1 308 ? -0.821 10.560 6.767 1.00 94.12 308 THR A CA 1
ATOM 2404 C C . THR A 1 308 ? -1.910 11.462 7.350 1.00 94.12 308 THR A C 1
ATOM 2406 O O . THR A 1 308 ? -2.411 12.321 6.634 1.00 94.12 308 THR A O 1
ATOM 2409 N N . LEU A 1 309 ? -2.170 11.398 8.662 1.00 94.94 309 LEU A N 1
ATOM 2410 C CA . LEU A 1 309 ? -3.048 12.346 9.366 1.00 94.94 309 LEU A CA 1
ATOM 2411 C C . LEU A 1 309 ? -2.539 13.800 9.276 1.00 94.94 309 LEU A C 1
ATOM 2413 O O . LEU A 1 309 ? -3.326 14.717 9.058 1.00 94.94 309 LEU A O 1
ATOM 2417 N N . THR A 1 310 ? -1.225 14.034 9.363 1.00 93.88 310 THR A N 1
ATOM 2418 C CA . THR A 1 310 ? -0.636 15.370 9.146 1.00 93.88 310 THR A CA 1
ATOM 2419 C C . THR A 1 310 ? -0.847 15.873 7.713 1.00 93.88 310 THR A C 1
ATOM 2421 O O . THR A 1 310 ? -1.107 17.060 7.510 1.00 93.88 310 THR A O 1
ATOM 2424 N N . ASP A 1 311 ? -0.770 14.997 6.708 1.00 91.19 311 ASP A N 1
ATOM 2425 C CA . ASP A 1 311 ? -1.092 15.366 5.325 1.00 91.19 311 ASP A CA 1
ATOM 2426 C C . ASP A 1 311 ? -2.582 15.624 5.109 1.00 91.19 311 ASP A C 1
ATOM 2428 O O . ASP A 1 311 ? -2.920 16.564 4.392 1.00 91.19 311 ASP A O 1
ATOM 2432 N N . MET A 1 312 ? -3.455 14.850 5.755 1.00 91.69 312 MET A N 1
ATOM 2433 C CA . MET A 1 312 ? -4.899 15.084 5.762 1.00 91.69 312 MET A CA 1
ATOM 2434 C C . MET A 1 312 ? -5.226 16.472 6.333 1.00 91.69 312 MET A C 1
ATOM 2436 O O . MET A 1 312 ? -5.876 17.281 5.672 1.00 91.69 312 MET A O 1
ATOM 2440 N N . ILE A 1 313 ? -4.649 16.820 7.488 1.00 92.00 313 ILE A N 1
ATOM 2441 C CA . ILE A 1 313 ? -4.723 18.170 8.071 1.00 92.00 313 ILE A CA 1
ATOM 2442 C C . ILE A 1 313 ? -4.227 19.229 7.079 1.00 92.00 313 ILE A C 1
ATOM 2444 O O . ILE A 1 313 ? -4.868 20.266 6.910 1.00 92.00 313 ILE A O 1
ATOM 2448 N N . ARG A 1 314 ? -3.095 18.997 6.405 1.00 90.25 314 ARG A N 1
ATOM 2449 C CA . ARG A 1 314 ? -2.523 19.945 5.435 1.00 90.25 314 ARG A CA 1
ATOM 2450 C C . ARG A 1 314 ? -3.421 20.144 4.209 1.00 90.25 314 ARG A C 1
ATOM 2452 O O . ARG A 1 314 ? -3.569 21.282 3.771 1.00 90.25 314 ARG A O 1
ATOM 2459 N N . ARG A 1 315 ? -4.014 19.074 3.668 1.00 89.00 315 ARG A N 1
ATOM 2460 C CA . ARG A 1 315 ? -4.942 19.126 2.525 1.00 89.00 315 ARG A CA 1
ATOM 2461 C C . ARG A 1 315 ? -6.263 19.787 2.904 1.00 89.00 315 ARG A C 1
ATOM 2463 O O . ARG A 1 315 ? -6.672 20.713 2.215 1.00 89.00 315 ARG A O 1
ATOM 2470 N N . GLY A 1 316 ? -6.865 19.406 4.031 1.00 88.81 316 GLY A N 1
ATOM 2471 C CA . GLY A 1 316 ? -8.100 20.019 4.526 1.00 88.81 316 GLY A CA 1
ATOM 2472 C C . GLY A 1 316 ? -7.952 21.509 4.859 1.00 88.81 316 GLY A C 1
ATOM 2473 O O . GLY A 1 316 ? -8.833 22.291 4.528 1.00 88.81 316 GLY A O 1
ATOM 2474 N N . ASN A 1 317 ? -6.810 21.947 5.408 1.00 87.00 317 ASN A N 1
ATOM 2475 C CA . ASN A 1 317 ? -6.523 23.382 5.593 1.00 87.00 317 ASN A CA 1
ATOM 2476 C C . ASN A 1 317 ? -6.351 24.154 4.271 1.00 87.00 317 ASN A C 1
ATOM 2478 O O . ASN A 1 317 ? -6.550 25.367 4.244 1.00 87.00 317 ASN A O 1
ATOM 2482 N N . ALA A 1 318 ? -5.936 23.482 3.194 1.00 85.44 318 ALA A N 1
ATOM 2483 C CA . ALA A 1 318 ? -5.813 24.083 1.868 1.00 85.44 318 ALA A CA 1
ATOM 2484 C C . ALA A 1 318 ? -7.140 24.079 1.086 1.00 85.44 318 ALA A C 1
ATOM 2486 O O . ALA A 1 318 ? -7.206 24.661 0.002 1.00 85.44 318 ALA A O 1
ATOM 2487 N N . ASP A 1 319 ? -8.190 23.442 1.615 1.00 81.25 319 ASP A N 1
ATOM 2488 C CA . ASP A 1 319 ? -9.483 23.354 0.954 1.00 81.25 319 ASP A CA 1
ATOM 2489 C C . ASP A 1 319 ? -10.313 24.623 1.145 1.00 81.25 319 ASP A C 1
ATOM 2491 O O . ASP A 1 319 ? -11.022 24.821 2.134 1.00 81.25 319 ASP A O 1
ATOM 2495 N N . THR A 1 320 ? -10.263 25.488 0.138 1.00 73.56 320 THR A N 1
ATOM 2496 C CA . THR A 1 320 ? -11.037 26.726 0.128 1.00 73.56 320 THR A CA 1
ATOM 2497 C C . THR A 1 320 ? -12.540 26.509 -0.055 1.00 73.56 320 THR A C 1
ATOM 2499 O O . THR A 1 320 ? -13.291 27.449 0.174 1.00 73.56 320 THR A O 1
ATOM 2502 N N . ARG A 1 321 ? -13.028 25.311 -0.428 1.00 69.94 321 ARG A N 1
ATOM 2503 C CA . ARG A 1 321 ? -14.476 25.067 -0.619 1.00 69.94 321 ARG A CA 1
ATOM 2504 C C . ARG A 1 321 ? -15.276 25.204 0.674 1.00 69.94 321 ARG A C 1
ATOM 2506 O O . ARG A 1 321 ? -16.473 25.480 0.621 1.00 69.94 321 ARG A O 1
ATOM 2513 N N . ALA A 1 322 ? -14.625 25.069 1.829 1.00 60.31 322 ALA A N 1
ATOM 2514 C CA . ALA A 1 322 ? -15.259 25.228 3.134 1.00 60.31 322 ALA A CA 1
ATOM 2515 C C . ALA A 1 322 ? -15.908 26.616 3.347 1.00 60.31 322 ALA A C 1
ATOM 2517 O O . ALA A 1 322 ? -16.795 26.731 4.190 1.00 60.31 322 ALA A O 1
ATOM 2518 N N . SER A 1 323 ? -15.525 27.660 2.591 1.00 59.41 323 SER A N 1
ATOM 2519 C CA . SER A 1 323 ? -16.207 28.968 2.639 1.00 59.41 323 SER A CA 1
ATOM 2520 C C . SER A 1 323 ? -17.547 29.005 1.903 1.00 59.41 323 SER A C 1
ATOM 2522 O O . SER A 1 323 ? -18.394 29.837 2.228 1.00 59.41 323 SER A O 1
ATOM 2524 N N . ASP A 1 324 ? -17.732 28.126 0.918 1.00 63.19 324 ASP A N 1
ATOM 2525 C CA . ASP A 1 324 ? -18.844 28.179 -0.039 1.00 63.19 324 ASP A CA 1
ATOM 2526 C C . ASP A 1 324 ? -19.927 27.131 0.275 1.00 63.19 324 ASP A C 1
ATOM 2528 O O . ASP A 1 324 ? -21.050 27.200 -0.232 1.00 63.19 324 ASP A O 1
ATOM 2532 N N . ILE A 1 325 ? -19.606 26.165 1.140 1.00 61.94 325 ILE A N 1
ATOM 2533 C CA . ILE A 1 325 ? -20.506 25.097 1.571 1.00 61.94 325 ILE A CA 1
ATOM 2534 C C . ILE A 1 325 ? -21.351 25.570 2.771 1.00 61.94 325 ILE A C 1
ATOM 2536 O O . ILE A 1 325 ? -20.797 25.978 3.793 1.00 61.94 325 ILE A O 1
ATOM 2540 N N . PRO A 1 326 ? -22.696 25.488 2.712 1.00 57.25 326 PRO A N 1
ATOM 2541 C CA . PRO A 1 326 ? -23.551 25.892 3.825 1.00 57.25 326 PRO A CA 1
ATOM 2542 C C . PRO A 1 326 ? -23.292 25.097 5.112 1.00 57.25 326 PRO A C 1
ATOM 2544 O O . PRO A 1 326 ? -23.261 23.864 5.104 1.00 57.25 326 PRO A O 1
ATOM 2547 N N . LEU A 1 327 ? -23.208 25.809 6.240 1.00 47.00 327 LEU A N 1
ATOM 2548 C CA . LEU A 1 327 ? -23.204 25.227 7.586 1.00 47.00 327 LEU A CA 1
ATOM 2549 C C . LEU A 1 327 ? -24.376 24.245 7.758 1.00 47.00 327 LEU A C 1
ATOM 2551 O O . LEU A 1 327 ? -25.536 24.615 7.576 1.00 47.00 327 LEU A O 1
ATOM 2555 N N . GLY A 1 328 ? -24.065 23.002 8.136 1.00 53.78 328 GLY A N 1
ATOM 2556 C CA . GLY A 1 328 ? -25.050 21.926 8.310 1.00 53.78 328 GLY A CA 1
ATOM 2557 C C . GLY A 1 328 ? -25.282 21.034 7.082 1.00 53.78 328 GLY A C 1
ATOM 2558 O O . GLY A 1 328 ? -26.162 20.181 7.129 1.00 53.78 328 GLY A O 1
ATOM 2559 N N . SER A 1 329 ? -24.497 21.180 6.010 1.00 61.28 329 SER A N 1
ATOM 2560 C CA . SER A 1 329 ? -24.547 20.318 4.813 1.00 61.28 329 SER A CA 1
ATOM 2561 C C . SER A 1 329 ? -24.165 18.847 5.047 1.00 61.28 329 SER A C 1
ATOM 2563 O O . SER A 1 329 ? -24.447 18.008 4.195 1.00 61.28 329 SER A O 1
ATOM 2565 N N . GLY A 1 330 ? -23.506 18.529 6.167 1.00 66.62 330 GLY A N 1
ATOM 2566 C CA . GLY A 1 330 ? -22.902 17.214 6.409 1.00 66.62 330 GLY A CA 1
ATOM 2567 C C . GLY A 1 330 ? -21.580 16.988 5.664 1.00 66.62 330 GLY A C 1
ATOM 2568 O O . GLY A 1 330 ? -21.118 15.852 5.596 1.00 66.62 330 GLY A O 1
ATOM 2569 N N . TYR A 1 331 ? -20.988 18.050 5.108 1.00 70.44 331 TYR A N 1
ATOM 2570 C CA . TYR A 1 331 ? -19.637 18.026 4.554 1.00 70.44 331 TYR A CA 1
ATOM 2571 C C . TYR A 1 331 ? -18.600 17.728 5.642 1.00 70.44 331 TYR A C 1
ATOM 2573 O O . TYR A 1 331 ? -18.675 18.289 6.734 1.00 70.44 331 TYR A O 1
ATOM 2581 N N . VAL A 1 332 ? -17.643 16.860 5.316 1.00 75.62 332 VAL A N 1
ATOM 2582 C CA . VAL A 1 332 ? -16.493 16.502 6.152 1.00 75.62 332 VAL A CA 1
ATOM 2583 C C . VAL A 1 332 ? -15.272 16.581 5.246 1.00 75.62 332 VAL A C 1
ATOM 2585 O O . VAL A 1 332 ? -15.228 15.895 4.225 1.00 75.62 332 VAL A O 1
ATOM 2588 N N . ASN A 1 333 ? -14.298 17.420 5.587 1.00 85.12 333 ASN A N 1
ATOM 2589 C CA . ASN A 1 333 ? -13.023 17.455 4.872 1.00 85.12 333 ASN A CA 1
ATOM 2590 C C . ASN A 1 333 ? -11.970 16.593 5.599 1.00 85.12 333 ASN A C 1
ATOM 2592 O O . ASN A 1 333 ? -12.206 16.036 6.674 1.00 85.12 333 ASN A O 1
ATOM 2596 N N . GLU A 1 334 ? -10.771 16.495 5.026 1.00 90.12 334 GLU A N 1
ATOM 2597 C CA . GLU A 1 334 ? -9.668 15.759 5.656 1.00 90.12 334 GLU A CA 1
ATOM 2598 C C . GLU A 1 334 ? -9.157 16.363 6.968 1.00 90.12 334 GLU A C 1
ATOM 2600 O O . GLU A 1 334 ? -8.576 15.635 7.770 1.00 90.12 334 GLU A O 1
ATOM 2605 N N . LEU A 1 335 ? -9.354 17.664 7.203 1.00 90.69 335 LEU A N 1
ATOM 2606 C CA . LEU A 1 335 ? -8.954 18.315 8.449 1.00 90.69 335 LEU A CA 1
ATOM 2607 C C . LEU A 1 335 ? -9.832 17.831 9.602 1.00 90.69 335 LEU A C 1
ATOM 2609 O O . LEU A 1 335 ? -9.289 17.401 10.618 1.00 90.69 335 LEU A O 1
ATOM 2613 N N . ASP A 1 336 ? -11.152 17.862 9.420 1.00 88.81 336 ASP A N 1
ATOM 2614 C CA . ASP A 1 336 ? -12.127 17.435 10.424 1.00 88.81 336 ASP A CA 1
ATOM 2615 C C . ASP A 1 336 ? -11.911 15.952 10.767 1.00 88.81 336 ASP A C 1
ATOM 2617 O O . ASP A 1 336 ? -11.669 15.602 11.923 1.00 88.81 336 ASP A O 1
ATOM 2621 N N . LEU A 1 337 ? -11.869 15.087 9.744 1.00 92.50 337 LEU A N 1
ATOM 2622 C CA . LEU A 1 337 ? -11.672 13.645 9.916 1.00 92.50 337 LEU A CA 1
ATOM 2623 C C . LEU A 1 337 ? -10.339 13.318 10.611 1.00 92.50 337 LEU A C 1
ATOM 2625 O O . LEU A 1 337 ? -10.304 12.514 11.542 1.00 92.50 337 LEU A O 1
ATOM 2629 N N . ALA A 1 338 ? -9.235 13.957 10.212 1.00 94.94 338 ALA A N 1
ATOM 2630 C CA . ALA A 1 338 ? -7.943 13.711 10.847 1.00 94.94 338 ALA A CA 1
ATOM 2631 C C . ALA A 1 338 ? -7.866 14.250 12.283 1.00 94.94 338 ALA A C 1
ATOM 2633 O O . ALA A 1 338 ? -7.191 13.648 13.120 1.00 94.94 338 ALA A O 1
ATOM 2634 N N . GLN A 1 339 ? -8.551 15.356 12.591 1.00 94.56 339 GLN A N 1
ATOM 2635 C CA . GLN A 1 339 ? -8.651 15.870 13.957 1.00 94.56 339 GLN A CA 1
ATOM 2636 C C . GLN A 1 339 ? -9.470 14.940 14.856 1.00 94.56 339 GLN A C 1
ATOM 2638 O O . GLN A 1 339 ? -9.029 14.665 15.971 1.00 94.56 339 GLN A O 1
ATOM 2643 N N . GLU A 1 340 ? -10.596 14.403 14.379 1.00 95.06 340 GLU A N 1
ATOM 2644 C CA . GLU A 1 340 ? -11.386 13.415 15.125 1.00 95.06 340 GLU A CA 1
ATOM 2645 C C . GLU A 1 340 ? -10.586 12.127 15.383 1.00 95.06 340 GLU A C 1
ATOM 2647 O O . GLU A 1 340 ? -10.537 11.648 16.517 1.00 95.06 340 GLU A O 1
ATOM 2652 N N . MET A 1 341 ? -9.870 11.609 14.379 1.00 96.25 341 MET A N 1
ATOM 2653 C CA . MET A 1 341 ? -9.007 10.428 14.529 1.00 96.25 341 MET A CA 1
ATOM 2654 C C . MET A 1 341 ? -7.845 10.658 15.511 1.00 96.25 341 MET A C 1
ATOM 2656 O O . MET A 1 341 ? -7.513 9.772 16.302 1.00 96.25 341 MET A O 1
ATOM 2660 N N . LEU A 1 342 ? -7.227 11.847 15.501 1.00 95.69 342 LEU A N 1
ATOM 2661 C CA . LEU A 1 342 ? -6.198 12.219 16.479 1.00 95.69 342 LEU A CA 1
ATOM 2662 C C . LEU A 1 342 ? -6.772 12.412 17.888 1.00 95.69 342 LEU A C 1
ATOM 2664 O O . LEU A 1 342 ? -6.093 12.074 18.857 1.00 95.69 342 LEU A O 1
ATOM 2668 N N . ALA A 1 343 ? -7.994 12.935 18.012 1.00 94.75 343 ALA A N 1
ATOM 2669 C CA . ALA A 1 343 ? -8.680 13.071 19.291 1.00 94.75 343 ALA A CA 1
ATOM 2670 C C . ALA A 1 343 ? -9.024 11.697 19.885 1.00 94.75 343 ALA A C 1
ATOM 2672 O O . ALA A 1 343 ? -8.734 11.466 21.056 1.00 94.75 343 ALA A O 1
ATOM 2673 N N . ALA A 1 344 ? -9.533 10.767 19.070 1.00 94.06 344 ALA A N 1
ATOM 2674 C CA . ALA A 1 344 ? -9.790 9.385 19.473 1.00 94.06 344 ALA A CA 1
ATOM 2675 C C . ALA A 1 344 ? -8.510 8.696 19.981 1.00 94.06 344 ALA A C 1
ATOM 2677 O O . ALA A 1 344 ? -8.491 8.211 21.110 1.00 94.06 344 ALA A O 1
ATOM 2678 N N . LEU A 1 345 ? -7.412 8.757 19.211 1.00 92.62 345 LEU A N 1
ATOM 2679 C CA . LEU A 1 345 ? -6.087 8.249 19.615 1.00 92.62 345 LEU A CA 1
ATOM 2680 C C . LEU A 1 345 ? -5.554 8.859 20.923 1.00 92.62 345 LEU A C 1
ATOM 2682 O O . LEU A 1 345 ? -4.793 8.206 21.635 1.00 92.62 345 LEU A O 1
ATOM 2686 N N . ALA A 1 346 ? -5.868 10.129 21.193 1.00 93.06 346 ALA A N 1
ATOM 2687 C CA . ALA A 1 346 ? -5.404 10.845 22.380 1.00 93.06 346 ALA A CA 1
ATOM 2688 C C . ALA A 1 346 ? -6.276 10.586 23.620 1.00 93.06 346 ALA A C 1
ATOM 2690 O O . ALA A 1 346 ? -5.774 10.690 24.739 1.00 93.06 346 ALA A O 1
ATOM 2691 N N . GLU A 1 347 ? -7.558 10.266 23.429 1.00 93.62 347 GLU A N 1
ATOM 2692 C CA . GLU A 1 347 ? -8.466 9.830 24.492 1.00 93.62 347 GLU A CA 1
ATOM 2693 C C . GLU A 1 347 ? -8.132 8.400 24.935 1.00 93.62 347 GLU A C 1
ATOM 2695 O O . GLU A 1 347 ? -7.944 8.152 26.125 1.00 93.62 347 GLU A O 1
ATOM 2700 N N . ASP A 1 348 ? -8.023 7.478 23.975 1.00 91.62 348 ASP A N 1
ATOM 2701 C CA . ASP A 1 348 ? -7.666 6.078 24.197 1.00 91.62 348 ASP A CA 1
ATOM 2702 C C . ASP A 1 348 ? -7.074 5.481 22.900 1.00 91.62 348 ASP A C 1
ATOM 2704 O O . ASP A 1 348 ? -7.780 5.401 21.892 1.00 91.62 348 ASP A O 1
ATOM 2708 N N . PRO A 1 349 ? -5.808 5.016 22.884 1.00 89.50 349 PRO A N 1
ATOM 2709 C CA . PRO A 1 349 ? -5.203 4.403 21.700 1.00 89.50 349 PRO A CA 1
ATOM 2710 C C . PRO A 1 349 ? -5.976 3.206 21.127 1.00 89.50 349 PRO A C 1
ATOM 2712 O O . PRO A 1 349 ? -5.836 2.917 19.941 1.00 89.50 349 PRO A O 1
ATOM 2715 N N . SER A 1 350 ? -6.802 2.522 21.929 1.00 90.38 350 SER A N 1
ATOM 2716 C CA . SER A 1 350 ? -7.656 1.428 21.453 1.00 90.38 350 SER A CA 1
ATOM 2717 C C . SER A 1 350 ? -8.827 1.897 20.583 1.00 90.38 350 SER A C 1
ATOM 2719 O O . SER A 1 350 ? -9.343 1.100 19.807 1.00 90.38 350 SER A O 1
ATOM 2721 N N . LYS A 1 351 ? -9.190 3.190 20.607 1.00 94.62 351 LYS A N 1
ATOM 2722 C CA . LYS A 1 351 ? -10.217 3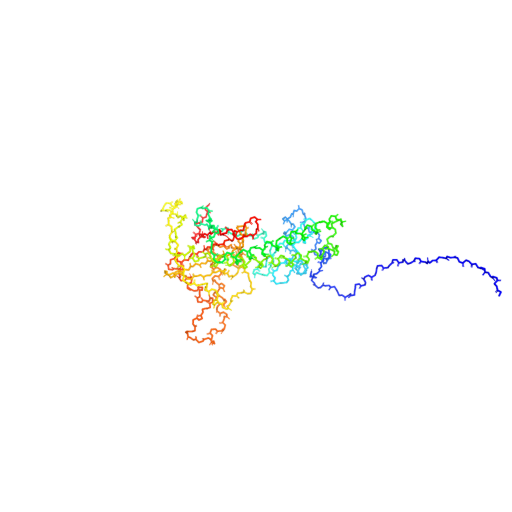.770 19.725 1.00 94.62 351 LYS A CA 1
ATOM 2723 C C . LYS A 1 351 ? -9.780 3.938 18.267 1.00 94.62 351 LYS A C 1
ATOM 2725 O O . LYS A 1 351 ? -10.570 4.438 17.471 1.00 94.62 351 LYS A O 1
ATOM 2730 N N . LEU A 1 352 ? -8.561 3.563 17.876 1.00 96.88 352 LEU A N 1
ATOM 2731 C CA . LEU A 1 352 ? -8.182 3.524 16.461 1.00 96.88 352 LEU A CA 1
ATOM 2732 C C . LEU A 1 352 ? -7.565 2.177 16.094 1.00 96.88 352 LEU A C 1
ATOM 2734 O O . LEU A 1 352 ? -6.403 1.891 16.378 1.00 96.88 352 LEU A O 1
ATOM 2738 N N . HIS A 1 353 ? -8.344 1.376 15.375 1.00 97.75 353 HIS A N 1
ATOM 2739 C CA . HIS A 1 353 ? -7.891 0.122 14.793 1.00 97.75 353 HIS A CA 1
ATOM 2740 C C . HIS A 1 353 ? -7.307 0.396 13.410 1.00 97.75 353 HIS A C 1
ATOM 2742 O O . HIS A 1 353 ? -8.014 0.862 12.518 1.00 97.75 353 HIS A O 1
ATOM 2748 N N . TYR A 1 354 ? -6.025 0.095 13.209 1.00 98.00 354 TYR A N 1
ATOM 2749 C CA . TYR A 1 354 ? -5.395 0.153 11.890 1.00 98.00 354 TYR A CA 1
ATOM 2750 C C . TYR A 1 354 ? -5.176 -1.276 11.395 1.00 98.00 354 TYR A C 1
ATOM 2752 O O . TYR A 1 354 ? -4.453 -2.059 12.012 1.00 98.00 354 TYR A O 1
ATOM 2760 N N . ALA A 1 355 ? -5.850 -1.627 10.306 1.00 98.25 355 ALA A N 1
ATOM 2761 C CA . ALA A 1 355 ? -5.903 -2.970 9.756 1.00 98.25 355 ALA A CA 1
ATOM 2762 C C . ALA A 1 355 ? -5.383 -3.026 8.316 1.00 98.25 355 ALA A C 1
ATOM 2764 O O . ALA A 1 355 ? -5.335 -2.019 7.610 1.00 98.25 355 ALA A O 1
ATOM 2765 N N . GLU A 1 356 ? -5.073 -4.233 7.858 1.00 98.06 356 GLU A N 1
ATOM 2766 C CA . GLU A 1 356 ? -4.984 -4.574 6.441 1.00 98.06 356 GLU A CA 1
ATOM 2767 C C . GLU A 1 356 ? -6.022 -5.628 6.068 1.00 98.06 356 GLU A C 1
ATOM 2769 O O . GLU A 1 356 ? -6.268 -6.574 6.818 1.00 98.06 356 GLU A O 1
ATOM 2774 N N . ILE A 1 357 ? -6.588 -5.493 4.871 1.00 98.44 357 ILE A N 1
ATOM 2775 C CA . ILE A 1 357 ? -7.373 -6.538 4.220 1.00 98.44 357 ILE A CA 1
ATOM 2776 C C . ILE A 1 357 ? -6.765 -6.801 2.848 1.00 98.44 357 ILE A C 1
ATOM 2778 O O . ILE A 1 357 ? -6.672 -5.913 1.998 1.00 98.44 357 ILE A O 1
ATOM 2782 N N . LYS A 1 358 ? -6.345 -8.047 2.630 1.00 98.31 358 LYS A N 1
ATOM 2783 C CA . LYS A 1 358 ? -5.746 -8.494 1.373 1.00 98.31 358 LYS A CA 1
ATOM 2784 C C . LYS A 1 358 ? -6.635 -9.523 0.696 1.00 98.31 358 LYS A C 1
ATOM 2786 O O . LYS A 1 358 ? -6.993 -10.529 1.307 1.00 98.31 358 LYS A O 1
ATOM 2791 N N . GLY A 1 359 ? -6.959 -9.296 -0.571 1.00 98.00 359 GLY A N 1
ATOM 2792 C CA . GLY A 1 359 ? -7.688 -10.258 -1.386 1.00 98.00 359 GLY A CA 1
ATOM 2793 C C . GLY A 1 359 ? -6.937 -11.581 -1.506 1.00 98.00 359 GLY A C 1
ATOM 2794 O O . GLY A 1 359 ? -5.742 -11.620 -1.798 1.00 98.00 359 GLY A O 1
ATOM 2795 N N . VAL A 1 360 ? -7.653 -12.684 -1.300 1.00 97.69 360 VAL A N 1
ATOM 2796 C CA . VAL A 1 360 ? -7.190 -14.021 -1.672 1.00 97.69 360 VAL A CA 1
ATOM 2797 C C . VAL A 1 360 ? -7.784 -14.337 -3.040 1.00 97.69 360 VAL A C 1
ATOM 2799 O O . VAL A 1 360 ? -8.984 -14.164 -3.259 1.00 97.69 360 VAL A O 1
ATOM 2802 N N . SER A 1 361 ? -6.960 -14.815 -3.967 1.00 94.62 361 SER A N 1
ATOM 2803 C CA . SER A 1 361 ? -7.408 -15.322 -5.267 1.00 94.62 361 SER A CA 1
ATOM 2804 C C . SER A 1 361 ? -7.140 -16.822 -5.360 1.00 94.62 361 SER A C 1
ATOM 2806 O O . SER A 1 361 ? -6.114 -17.312 -4.889 1.00 94.62 361 SER A O 1
ATOM 2808 N N . THR A 1 362 ? -8.062 -17.570 -5.962 1.00 94.44 362 THR A N 1
ATOM 2809 C CA . THR A 1 362 ? -7.880 -19.003 -6.219 1.00 94.44 362 THR A CA 1
ATOM 2810 C C . THR A 1 362 ? -6.878 -19.230 -7.356 1.00 94.44 362 THR A C 1
ATOM 2812 O O . THR A 1 362 ? -6.581 -18.331 -8.145 1.00 94.44 362 THR A O 1
ATOM 2815 N N . ALA A 1 363 ? -6.417 -20.474 -7.522 1.00 89.50 363 ALA A N 1
ATOM 2816 C CA . ALA A 1 363 ? -5.590 -20.866 -8.668 1.00 89.50 363 ALA A CA 1
ATOM 2817 C C . ALA A 1 363 ? -6.273 -20.634 -10.037 1.00 89.50 363 ALA A C 1
ATOM 2819 O O . ALA A 1 363 ? -5.587 -20.558 -11.051 1.00 89.50 363 ALA A O 1
ATOM 2820 N N . THR A 1 364 ? -7.605 -20.501 -10.071 1.00 89.44 364 THR A N 1
ATOM 2821 C CA . THR A 1 364 ? -8.391 -20.197 -11.280 1.00 89.44 364 THR A CA 1
ATOM 2822 C C . THR A 1 364 ? -8.657 -18.698 -11.467 1.00 89.44 364 THR A C 1
ATOM 2824 O O . THR A 1 364 ? -9.453 -18.341 -12.327 1.00 89.44 364 THR A O 1
ATOM 2827 N N . GLY A 1 365 ? -8.062 -17.822 -10.647 1.00 90.94 365 GLY A N 1
ATOM 2828 C CA . GLY A 1 365 ? -8.267 -16.370 -10.716 1.00 90.94 365 GLY A CA 1
ATOM 2829 C C . GLY A 1 365 ? -9.585 -15.860 -10.119 1.00 90.94 365 GLY A C 1
ATOM 2830 O O . GLY A 1 365 ? -9.893 -14.688 -10.287 1.00 90.94 365 GLY A O 1
ATOM 2831 N N . ALA A 1 366 ? -10.354 -16.698 -9.416 1.00 96.44 366 ALA A N 1
ATOM 2832 C CA . ALA A 1 366 ? -11.596 -16.293 -8.746 1.00 96.44 366 ALA A CA 1
ATOM 2833 C C . ALA A 1 366 ? -11.327 -15.736 -7.333 1.00 96.44 366 ALA A C 1
ATOM 2835 O O . ALA A 1 366 ? -10.254 -15.962 -6.769 1.00 96.44 366 ALA A O 1
ATOM 2836 N N . HIS A 1 367 ? -12.297 -15.049 -6.725 1.00 97.88 367 HIS A N 1
ATOM 2837 C CA . HIS A 1 367 ? -12.184 -14.552 -5.351 1.00 97.88 367 HIS A CA 1
ATOM 2838 C C . HIS A 1 367 ? -12.254 -15.709 -4.335 1.00 97.88 367 HIS A C 1
ATOM 2840 O O . HIS A 1 367 ? -13.235 -16.453 -4.277 1.00 97.88 367 HIS A O 1
ATOM 2846 N N . GLY A 1 368 ? -11.209 -15.865 -3.521 1.00 97.75 368 GLY A N 1
ATOM 2847 C CA . GLY A 1 368 ? -11.055 -16.952 -2.546 1.00 97.75 368 GLY A CA 1
ATOM 2848 C C . GLY A 1 368 ? -11.388 -16.588 -1.095 1.00 97.75 368 GLY A C 1
ATOM 2849 O O . GLY A 1 368 ? -11.351 -17.473 -0.242 1.00 97.75 368 GLY A O 1
ATOM 2850 N N . GLY A 1 369 ? -11.709 -15.324 -0.812 1.00 98.19 369 GLY A N 1
ATOM 2851 C CA . GLY A 1 369 ? -11.817 -14.778 0.544 1.00 98.19 369 GLY A CA 1
ATOM 2852 C C . GLY A 1 369 ? -10.811 -13.654 0.790 1.00 98.19 369 GLY A C 1
ATOM 2853 O O . GLY A 1 369 ? -10.309 -13.046 -0.163 1.00 98.19 369 GLY A O 1
ATOM 2854 N N . VAL A 1 370 ? -10.498 -13.387 2.058 1.00 98.50 370 VAL A N 1
ATOM 2855 C CA . VAL A 1 370 ? -9.537 -12.352 2.468 1.00 98.50 370 VAL A CA 1
ATOM 2856 C C . VAL A 1 370 ? -8.566 -12.828 3.538 1.00 98.50 370 VAL A C 1
ATOM 2858 O O . VAL A 1 370 ? -8.850 -13.729 4.322 1.00 98.50 370 VAL A O 1
ATOM 2861 N N . SER A 1 371 ? -7.416 -12.169 3.585 1.00 98.31 371 SER A N 1
ATOM 2862 C CA . SER A 1 371 ? -6.516 -12.158 4.730 1.00 98.31 371 SER A CA 1
ATOM 2863 C C . SER A 1 371 ? -6.702 -10.842 5.475 1.00 98.31 371 SER A C 1
ATOM 2865 O O . SER A 1 371 ? -6.525 -9.781 4.880 1.00 98.31 371 SER A O 1
ATOM 2867 N N . PHE A 1 372 ? -7.025 -10.910 6.760 1.00 98.25 372 PHE A N 1
ATOM 2868 C CA . PHE A 1 372 ? -7.166 -9.767 7.659 1.00 98.25 372 PHE A CA 1
ATOM 2869 C C . PHE A 1 372 ? -5.957 -9.688 8.590 1.00 98.25 372 PHE A C 1
ATOM 2871 O O . PHE A 1 372 ? -5.608 -10.683 9.216 1.00 98.25 372 PHE A O 1
ATOM 2878 N N . GLY A 1 373 ? -5.329 -8.522 8.709 1.00 98.06 373 GLY A N 1
ATOM 2879 C CA . GLY A 1 373 ? -4.283 -8.249 9.693 1.00 98.06 373 GLY A CA 1
ATOM 2880 C C . GLY A 1 373 ? -4.643 -7.033 10.538 1.00 98.06 373 GLY A C 1
ATOM 2881 O O . GLY A 1 373 ? -5.199 -6.070 10.021 1.00 98.06 373 GLY A O 1
ATOM 2882 N N . LEU A 1 374 ? -4.301 -7.058 11.827 1.00 97.88 374 LEU A N 1
ATOM 2883 C CA . LEU A 1 374 ? -4.451 -5.911 12.727 1.00 97.88 374 LEU A CA 1
ATOM 2884 C C . LEU A 1 374 ? -3.067 -5.454 13.198 1.00 97.88 374 LEU A C 1
ATOM 2886 O O . LEU A 1 374 ? -2.322 -6.241 13.796 1.00 97.88 374 LEU A O 1
ATOM 2890 N N . TYR A 1 375 ? -2.715 -4.205 12.902 1.00 97.31 375 TYR A N 1
ATOM 2891 C CA . TYR A 1 375 ? -1.404 -3.643 13.207 1.00 97.31 375 TYR A CA 1
ATOM 2892 C C . TYR A 1 375 ? -1.284 -3.228 14.673 1.00 97.31 375 TYR A C 1
ATOM 2894 O O . TYR A 1 375 ? -2.244 -2.767 15.287 1.00 97.31 375 TYR A O 1
ATOM 2902 N N . ASP A 1 376 ? -0.077 -3.365 15.217 1.00 94.50 376 ASP A N 1
ATOM 2903 C CA . ASP A 1 376 ? 0.270 -2.833 16.532 1.00 94.50 376 ASP A CA 1
ATOM 2904 C C . ASP A 1 376 ? 0.823 -1.408 16.392 1.00 94.50 376 ASP A C 1
ATOM 2906 O O . ASP A 1 376 ? 1.884 -1.179 15.801 1.00 94.50 376 ASP A O 1
ATOM 2910 N N . LEU A 1 377 ? 0.067 -0.449 16.930 1.00 91.75 377 LEU A N 1
ATOM 2911 C CA . LEU A 1 377 ? 0.404 0.976 16.964 1.00 91.75 377 LEU A CA 1
ATOM 2912 C C . LEU A 1 377 ? 1.035 1.406 18.288 1.00 91.75 377 LEU A C 1
ATOM 2914 O O . LEU A 1 377 ? 1.312 2.591 18.468 1.00 91.75 377 LEU A O 1
ATOM 2918 N N . SER A 1 378 ? 1.251 0.469 19.214 1.00 85.12 378 SER A N 1
ATOM 2919 C CA . SER A 1 378 ? 1.886 0.758 20.494 1.00 85.12 378 SER A CA 1
ATOM 2920 C C . SER A 1 378 ? 3.279 1.357 20.263 1.00 85.12 378 SER A C 1
ATOM 2922 O O . SER A 1 378 ? 4.044 0.827 19.445 1.00 85.12 378 SER A O 1
ATOM 2924 N N . PRO A 1 379 ? 3.664 2.421 20.996 1.00 70.62 379 PRO A N 1
ATOM 2925 C CA . PRO A 1 379 ? 5.004 2.980 20.908 1.00 70.62 379 PRO A CA 1
ATOM 2926 C C . PRO A 1 379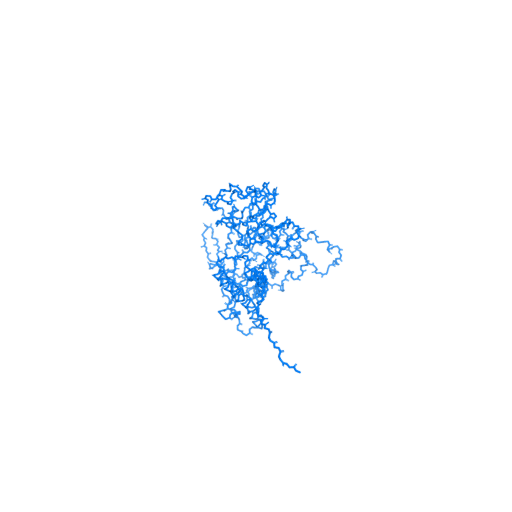 ? 6.046 1.891 21.159 1.00 70.62 379 PRO A C 1
ATOM 2928 O O . PRO A 1 379 ? 6.093 1.289 22.236 1.00 70.62 379 PRO A O 1
ATOM 2931 N N . LYS A 1 380 ? 6.888 1.615 20.158 1.00 68.62 380 LYS A N 1
ATOM 2932 C CA . LYS A 1 380 ? 7.897 0.558 20.277 1.00 68.62 380 LYS A CA 1
ATOM 2933 C C . LYS A 1 380 ? 8.871 0.941 21.387 1.00 68.62 380 LYS A C 1
ATOM 2935 O O . LYS A 1 380 ? 9.575 1.945 21.267 1.00 68.62 380 LYS A O 1
ATOM 2940 N N . LEU A 1 381 ? 8.940 0.122 22.439 1.00 51.09 381 LEU A N 1
ATOM 2941 C CA . LEU A 1 381 ? 9.997 0.242 23.441 1.00 51.09 381 LEU A CA 1
ATOM 2942 C C . LEU A 1 381 ? 11.360 0.248 22.724 1.00 51.09 381 LEU A C 1
ATOM 2944 O O . LEU A 1 381 ? 11.542 -0.524 21.770 1.00 51.09 381 LEU A O 1
ATOM 2948 N N . PRO A 1 382 ? 12.314 1.101 23.143 1.00 44.53 382 PRO A N 1
ATOM 2949 C CA . PRO A 1 382 ? 13.638 1.119 22.543 1.00 44.53 382 PRO A CA 1
ATOM 2950 C C . PRO A 1 382 ? 14.249 -0.280 22.650 1.00 44.53 382 PRO A C 1
ATOM 2952 O O . PRO A 1 382 ? 14.379 -0.840 23.739 1.00 44.53 382 PRO A O 1
ATOM 2955 N N . ARG A 1 383 ? 14.590 -0.863 21.497 1.00 41.22 383 ARG A N 1
ATOM 2956 C CA . ARG A 1 383 ? 15.301 -2.141 21.437 1.00 41.22 383 ARG A CA 1
ATOM 2957 C C . ARG A 1 383 ? 16.738 -1.878 21.892 1.00 41.22 383 ARG A C 1
ATOM 2959 O O . ARG A 1 383 ? 17.486 -1.245 21.149 1.00 41.22 383 ARG A O 1
ATOM 2966 N N . ASN A 1 384 ? 17.052 -2.301 23.118 1.00 32.97 384 ASN A N 1
ATOM 2967 C CA . ASN A 1 384 ? 18.405 -2.286 23.691 1.00 32.97 384 ASN A CA 1
ATOM 2968 C C . ASN A 1 384 ? 19.375 -3.167 22.889 1.00 32.97 384 ASN A C 1
ATOM 2970 O O . ASN A 1 384 ? 18.912 -4.202 22.356 1.00 32.97 384 ASN A O 1
#

Sequence (384 aa):
MSPGPVDGAPAPADGSNTDSGWTGERPKNGYGLSNEQRVRLADPYLRDLDMCSGRNFVQDFMDRVNNHPELLDTFYKEGNGSKWSADDVIGEYGIPKIEQLSDGTWRAKSDLPTPPKPDYLLPDKQELFPRRDGNADNAKLDLMAGVRRDEIDSSTRIREAMQTKKDENGWDDDHPEIVKLDEERNQVLGRISRAGEYYGEEVARSYVPEIFDGSRKVQVRSLDADGNVTLQEMTLPEIKGGDLLDKVETAPNSGNYQFDLVHATTDGGFVVTEAKADVQTELGNRKVGVGDSERRVSQGTEDYLRATLTDMIRRGNADTRASDIPLGSGYVNELDLAQEMLAALAEDPSKLHYAEIKGVSTATGAHGGVSFGLYDLSPKLPRN